Protein AF-A0A536LLD3-F1 (afdb_monomer_lite)

Sequence (434 aa):
MQPGIVALRGALIAAWEEELRAVRQDSFDVGRGREALVFIQRFYALISSLRLPIQRSWGPGGHVHVVDSHEVGGPGPRVSQSRIRLRNHGDEVLVELFTYAEGSSRANPSAGLDRSVHVAEIEPLGFVTELYRTAVGFLQVALNIDLLLGDATWLFEHAATSYFVAAARWPTVGEVYRRTNREFAVADSFETVLGLLAPGGESNASGSANGSGHDELELRLSIEQLQRYVEPQPDLENFLRIVQVAVDSDQEELRISSSATASLFGLDELALTKLGCLVASAPDVCRDGSFAADYSSWSFLPSYNVHFFRRVNTIDDFLVVQGSLVPRAAADGTTTTSPGTGFKLDEGATLPDGIVTFLMTDVVESTPLWIASRASMYQSSPCFRAPRTRWSRRWKRRRQFRPNPGRTDWLYRSEWRSSRGRLTRWIGTTGRPR

Structure (mmCIF, N/CA/C/O backbone):
data_AF-A0A536LLD3-F1
#
_entry.id   AF-A0A536LLD3-F1
#
loop_
_atom_site.group_PDB
_atom_site.id
_atom_site.type_symbol
_atom_site.label_atom_id
_atom_site.label_alt_id
_atom_site.label_comp_id
_atom_site.label_asym_id
_atom_site.label_entity_id
_atom_site.label_seq_id
_atom_site.pdbx_PDB_ins_code
_atom_site.Cartn_x
_atom_site.Cartn_y
_atom_site.Cartn_z
_atom_site.occupancy
_atom_site.B_iso_or_equiv
_atom_site.auth_seq_id
_atom_site.auth_comp_id
_atom_site.auth_asym_id
_atom_site.auth_atom_id
_atom_site.pdbx_PDB_model_num
ATOM 1 N N . MET A 1 1 ? 9.316 7.202 -1.526 1.00 58.09 1 MET A N 1
ATOM 2 C CA . MET A 1 1 ? 8.927 6.447 -0.343 1.00 58.09 1 MET A CA 1
ATOM 3 C C . MET A 1 1 ? 10.109 5.695 0.271 1.00 58.09 1 MET A C 1
ATOM 5 O O . MET A 1 1 ? 10.655 4.777 -0.325 1.00 58.09 1 MET A O 1
ATOM 9 N N . GLN A 1 2 ? 10.467 6.029 1.518 1.00 64.19 2 GLN A N 1
ATOM 10 C CA . GLN A 1 2 ? 11.454 5.253 2.281 1.00 64.19 2 GLN A CA 1
ATOM 11 C C . GLN A 1 2 ? 10.990 3.783 2.420 1.00 64.19 2 GLN A C 1
ATOM 13 O O . GLN A 1 2 ? 9.819 3.569 2.749 1.00 64.19 2 GLN A O 1
ATOM 18 N N . PRO A 1 3 ? 11.867 2.768 2.266 1.00 65.88 3 PRO A N 1
ATOM 19 C CA . PRO A 1 3 ? 11.481 1.348 2.324 1.00 65.88 3 PRO A CA 1
ATOM 20 C C . PRO A 1 3 ? 10.719 0.955 3.596 1.00 65.88 3 PRO A C 1
ATOM 22 O O . PRO A 1 3 ? 9.811 0.125 3.577 1.00 65.88 3 PRO A O 1
ATOM 25 N N . GLY A 1 4 ? 11.053 1.589 4.722 1.00 76.44 4 GLY A N 1
ATOM 26 C CA . GLY A 1 4 ? 10.360 1.354 5.982 1.00 76.44 4 GLY A CA 1
ATOM 27 C C . GLY A 1 4 ? 8.909 1.856 6.000 1.00 76.44 4 GLY A C 1
ATOM 28 O O . GLY A 1 4 ? 8.082 1.259 6.683 1.00 76.44 4 GLY A O 1
ATOM 29 N N . ILE A 1 5 ? 8.574 2.901 5.233 1.00 83.38 5 ILE A N 1
ATOM 30 C CA . ILE A 1 5 ? 7.197 3.406 5.096 1.00 83.38 5 ILE A CA 1
ATOM 31 C C . ILE A 1 5 ? 6.357 2.418 4.283 1.00 83.38 5 ILE A C 1
ATOM 33 O O . ILE A 1 5 ? 5.244 2.096 4.693 1.00 83.38 5 ILE A O 1
ATOM 37 N N . VAL A 1 6 ? 6.903 1.883 3.184 1.00 87.25 6 VAL A N 1
ATOM 38 C CA . VAL A 1 6 ? 6.235 0.851 2.368 1.00 87.25 6 VAL A CA 1
ATOM 39 C C . VAL A 1 6 ? 5.942 -0.387 3.222 1.00 87.25 6 VAL A C 1
ATOM 41 O O . VAL A 1 6 ? 4.827 -0.898 3.218 1.00 87.25 6 VAL A O 1
ATOM 44 N N . ALA A 1 7 ? 6.905 -0.818 4.044 1.00 87.19 7 ALA A N 1
ATOM 45 C CA . ALA A 1 7 ? 6.716 -1.939 4.964 1.00 87.19 7 ALA A CA 1
ATOM 46 C C . ALA A 1 7 ? 5.658 -1.664 6.054 1.00 87.19 7 ALA A C 1
ATOM 48 O O . ALA A 1 7 ? 4.865 -2.550 6.373 1.00 87.19 7 ALA A O 1
ATOM 49 N N . LEU A 1 8 ? 5.623 -0.452 6.626 1.00 89.56 8 LEU A N 1
ATOM 50 C CA . LEU A 1 8 ? 4.587 -0.046 7.586 1.00 89.56 8 LEU A CA 1
ATOM 51 C C . LEU A 1 8 ? 3.197 -0.035 6.945 1.00 89.56 8 LEU A C 1
ATOM 53 O O . LEU A 1 8 ? 2.253 -0.572 7.525 1.00 89.56 8 LEU A O 1
ATOM 57 N N . ARG A 1 9 ? 3.085 0.525 5.739 1.00 92.62 9 ARG A N 1
ATOM 58 C CA . ARG A 1 9 ? 1.852 0.509 4.951 1.00 92.62 9 ARG A CA 1
ATOM 59 C C . ARG A 1 9 ? 1.404 -0.921 4.653 1.00 92.62 9 ARG A C 1
ATOM 61 O O . ARG A 1 9 ? 0.248 -1.235 4.908 1.00 92.62 9 ARG A O 1
ATOM 68 N N . GLY A 1 10 ? 2.303 -1.796 4.203 1.00 93.00 10 GLY A N 1
ATOM 69 C CA . GLY A 1 10 ? 1.994 -3.207 3.954 1.00 93.00 10 GLY A CA 1
ATOM 70 C C . GLY A 1 10 ? 1.500 -3.942 5.205 1.00 93.00 10 GLY A C 1
ATOM 71 O O . GLY A 1 10 ? 0.525 -4.684 5.143 1.00 93.00 10 GLY A O 1
ATOM 72 N N . ALA A 1 11 ? 2.103 -3.682 6.370 1.00 94.06 11 ALA A N 1
ATOM 73 C CA . ALA A 1 11 ? 1.652 -4.270 7.633 1.00 94.06 11 ALA A CA 1
ATOM 74 C C . ALA A 1 11 ? 0.255 -3.775 8.057 1.00 94.06 11 ALA A C 1
ATOM 76 O O . ALA A 1 11 ? -0.553 -4.562 8.548 1.00 94.06 11 ALA A O 1
ATOM 77 N N . LEU A 1 12 ? -0.041 -2.487 7.848 1.00 94.81 12 LEU A N 1
ATOM 78 C CA . LEU A 1 12 ? -1.372 -1.913 8.074 1.00 94.81 12 LEU A CA 1
ATOM 79 C C . LEU A 1 12 ? -2.418 -2.505 7.127 1.00 94.81 12 LEU A C 1
ATOM 81 O O . LEU A 1 12 ? -3.487 -2.891 7.590 1.00 94.81 12 LEU A O 1
ATOM 85 N N . ILE A 1 13 ? -2.095 -2.603 5.834 1.00 95.19 13 ILE A N 1
ATOM 86 C CA . ILE A 1 13 ? -2.949 -3.213 4.807 1.00 95.19 13 ILE A CA 1
ATOM 87 C C . ILE A 1 13 ? -3.284 -4.653 5.191 1.00 95.19 13 ILE A C 1
ATOM 89 O O . ILE A 1 13 ? -4.458 -4.997 5.279 1.00 95.19 13 ILE A O 1
ATOM 93 N N . ALA A 1 14 ? -2.278 -5.469 5.515 1.00 95.25 14 ALA A N 1
ATOM 94 C CA . ALA A 1 14 ? -2.485 -6.869 5.875 1.00 95.25 14 ALA A CA 1
ATOM 95 C C . ALA A 1 14 ? -3.379 -7.035 7.117 1.00 95.25 14 ALA A C 1
ATOM 97 O O . ALA A 1 14 ? -4.252 -7.903 7.143 1.00 95.25 14 ALA A O 1
ATOM 98 N N . ALA A 1 15 ? -3.187 -6.192 8.139 1.00 95.62 15 ALA A N 1
ATOM 99 C CA . ALA A 1 15 ? -4.029 -6.202 9.331 1.00 95.62 15 ALA A CA 1
ATOM 100 C C . ALA A 1 15 ? -5.474 -5.779 9.011 1.00 95.62 15 ALA A C 1
ATOM 102 O O . ALA A 1 15 ? -6.424 -6.421 9.466 1.00 95.62 15 ALA A O 1
ATOM 103 N N . TRP A 1 16 ? -5.647 -4.725 8.207 1.00 95.94 16 TRP A N 1
ATOM 104 C CA . TRP A 1 16 ? -6.966 -4.227 7.823 1.00 95.94 16 TRP A CA 1
ATOM 105 C C . TRP A 1 16 ? -7.725 -5.258 6.990 1.00 95.94 16 TRP A C 1
ATOM 107 O O . TRP A 1 16 ? -8.868 -5.582 7.303 1.00 95.94 16 TRP A O 1
ATOM 117 N N . GLU A 1 17 ? -7.072 -5.846 5.995 1.00 95.69 17 GLU A N 1
ATOM 118 C CA . GLU A 1 17 ? -7.631 -6.919 5.181 1.00 95.69 17 GLU A CA 1
ATOM 119 C C . GLU A 1 17 ? -8.098 -8.118 6.007 1.00 95.69 17 GLU A C 1
ATOM 121 O O . GLU A 1 17 ? -9.170 -8.656 5.737 1.00 95.69 17 GLU A O 1
ATOM 126 N N . GLU A 1 18 ? -7.337 -8.529 7.023 1.00 96.69 18 GLU A N 1
ATOM 127 C CA . GLU A 1 18 ? -7.723 -9.656 7.875 1.00 96.69 18 GLU A CA 1
ATOM 128 C C . GLU A 1 18 ? -9.012 -9.375 8.651 1.00 96.69 18 GLU A C 1
ATOM 130 O O . GLU A 1 18 ? -9.918 -10.209 8.689 1.00 96.69 18 GLU A O 1
ATOM 135 N N . GLU A 1 19 ? -9.151 -8.171 9.201 1.00 96.38 19 GLU A N 1
ATOM 136 C CA . GLU A 1 19 ? -10.379 -7.775 9.892 1.00 96.38 19 GLU A CA 1
ATOM 137 C C . GLU A 1 19 ? -11.545 -7.598 8.899 1.00 96.38 19 GLU A C 1
ATOM 139 O O . GLU A 1 19 ? -12.673 -7.983 9.207 1.00 96.38 19 GLU A O 1
ATOM 144 N N . LEU A 1 20 ? -11.300 -7.108 7.674 1.00 96.44 20 LEU A N 1
ATOM 145 C CA . LEU A 1 20 ? -12.323 -7.042 6.618 1.00 96.44 20 LEU A CA 1
ATOM 146 C C . LEU A 1 20 ? -12.776 -8.435 6.153 1.00 96.44 20 LEU A C 1
ATOM 148 O O . LEU A 1 20 ? -13.966 -8.623 5.887 1.00 96.44 20 LEU A O 1
ATOM 152 N N . ARG A 1 21 ? -11.870 -9.421 6.081 1.00 97.19 21 ARG A N 1
ATOM 153 C CA . ARG A 1 21 ? -12.224 -10.832 5.834 1.00 97.19 21 ARG A CA 1
ATOM 154 C C . ARG A 1 21 ? -13.055 -11.390 6.984 1.00 97.19 21 ARG A C 1
ATOM 156 O O . ARG A 1 21 ? -14.057 -12.055 6.732 1.00 97.19 21 ARG A O 1
ATOM 163 N N . ALA A 1 22 ? -12.686 -11.099 8.231 1.00 96.69 22 ALA A N 1
ATOM 164 C CA . ALA A 1 22 ? -13.449 -11.536 9.397 1.00 96.69 22 ALA A CA 1
ATOM 165 C C . ALA A 1 22 ? -14.872 -10.950 9.401 1.00 96.69 22 ALA A C 1
ATOM 167 O O . ALA A 1 22 ? -15.838 -11.662 9.678 1.00 96.69 22 ALA A O 1
ATOM 168 N N . VAL A 1 23 ? -15.028 -9.675 9.025 1.00 96.69 23 VAL A N 1
ATOM 169 C CA . VAL A 1 23 ? -16.352 -9.059 8.838 1.00 96.69 23 VAL A CA 1
ATOM 170 C C . VAL A 1 23 ? -17.114 -9.758 7.713 1.00 96.69 23 VAL A C 1
ATOM 172 O O . VAL A 1 23 ? -18.276 -10.103 7.891 1.00 96.69 23 VAL A O 1
ATOM 175 N N . ARG A 1 24 ? -16.464 -10.026 6.573 1.00 95.44 24 ARG A N 1
ATOM 176 C CA . ARG A 1 24 ? -17.087 -10.709 5.427 1.00 95.44 24 ARG A CA 1
ATOM 177 C C . ARG A 1 24 ? -17.585 -12.114 5.760 1.00 95.44 24 ARG A C 1
ATOM 179 O O . ARG A 1 24 ? -18.556 -12.573 5.167 1.00 95.44 24 ARG A O 1
ATOM 186 N N . GLN A 1 25 ? -16.896 -12.797 6.667 1.00 95.62 25 GLN A N 1
ATOM 187 C CA . GLN A 1 25 ? -17.205 -14.153 7.117 1.00 95.62 25 GLN A CA 1
ATOM 188 C C . GLN A 1 25 ? -18.154 -14.182 8.327 1.00 95.62 25 GLN A C 1
ATOM 190 O O . GLN A 1 25 ? -18.336 -15.249 8.914 1.00 95.62 25 GLN A O 1
ATOM 195 N N . ASP A 1 26 ? -18.721 -13.036 8.726 1.00 93.25 26 ASP A N 1
ATOM 196 C CA . ASP A 1 26 ? -19.558 -12.875 9.922 1.00 93.25 26 ASP A CA 1
ATOM 197 C C . ASP A 1 26 ? -18.892 -13.393 11.217 1.00 93.25 26 ASP A C 1
ATOM 199 O O . ASP A 1 26 ? -19.560 -13.794 12.173 1.00 93.25 26 ASP A O 1
ATOM 203 N N . SER A 1 27 ? -17.556 -13.399 11.262 1.00 94.81 27 SER A N 1
ATOM 204 C CA . SER A 1 27 ? -16.760 -13.887 12.396 1.00 94.81 27 SER A CA 1
ATOM 205 C C . SER A 1 27 ? -16.186 -12.757 13.257 1.00 94.81 27 SER A C 1
ATOM 207 O O . SER A 1 27 ? -15.664 -13.012 14.345 1.00 94.81 27 SER A O 1
ATOM 209 N N . PHE A 1 28 ? -16.308 -11.504 12.808 1.00 94.75 28 PHE A N 1
ATOM 210 C CA . PHE A 1 28 ? -15.840 -10.335 13.545 1.00 94.75 28 PHE A CA 1
ATOM 211 C C . PHE A 1 28 ? -16.726 -10.024 14.764 1.00 94.75 28 PHE A C 1
ATOM 213 O O . PHE A 1 28 ? -17.901 -9.678 14.635 1.00 94.75 28 PHE A O 1
ATOM 220 N N . ASP A 1 29 ? -16.138 -10.081 15.963 1.00 92.00 29 ASP A N 1
ATOM 221 C CA . ASP A 1 29 ? -16.801 -9.682 17.208 1.00 92.00 29 ASP A CA 1
ATOM 222 C C . ASP A 1 29 ? -16.513 -8.212 17.558 1.00 92.00 29 ASP A C 1
ATOM 224 O O . ASP A 1 29 ? -15.382 -7.844 17.904 1.00 92.00 29 ASP A O 1
ATOM 228 N N . VAL A 1 30 ? -17.572 -7.397 17.502 1.00 89.69 30 VAL A N 1
ATOM 229 C CA . VAL A 1 30 ? -17.611 -5.989 17.947 1.00 89.69 30 VAL A CA 1
ATOM 230 C C . VAL A 1 30 ? -17.691 -5.894 19.483 1.00 89.69 30 VAL A C 1
ATOM 232 O O . VAL A 1 30 ? -17.394 -4.862 20.080 1.00 89.69 30 VAL A O 1
ATOM 235 N N . GLY A 1 31 ? -18.069 -6.989 20.150 1.00 86.62 31 GLY A N 1
ATOM 236 C CA . GLY A 1 31 ? -18.217 -7.092 21.596 1.00 86.62 31 GLY A CA 1
ATOM 237 C C . GLY A 1 31 ? -19.426 -6.327 22.122 1.00 86.62 31 GLY A C 1
ATOM 238 O O . GLY A 1 31 ? -19.283 -5.463 22.987 1.00 86.62 31 GLY A O 1
ATOM 239 N N . ARG A 1 32 ? -20.616 -6.688 21.621 1.00 84.81 32 ARG A N 1
ATOM 240 C CA . ARG A 1 32 ? -21.901 -6.028 21.916 1.00 84.81 32 ARG A CA 1
ATOM 241 C C . ARG A 1 32 ? -22.080 -5.652 23.396 1.00 84.81 32 ARG A C 1
ATOM 243 O O . ARG A 1 32 ? -21.892 -6.484 24.290 1.00 84.81 32 ARG A O 1
ATOM 250 N N . GLY A 1 33 ? -22.467 -4.405 23.653 1.00 81.25 33 GLY A N 1
ATOM 251 C CA . GLY A 1 33 ? -22.606 -3.795 24.981 1.00 81.25 33 GLY A CA 1
ATOM 252 C C . GLY A 1 33 ? -21.290 -3.384 25.663 1.00 81.25 33 GLY A C 1
ATOM 253 O O . GLY A 1 33 ? -21.319 -2.939 26.820 1.00 81.25 33 GLY A O 1
ATOM 254 N N . ARG A 1 34 ? -20.147 -3.581 24.991 1.00 85.38 34 ARG A N 1
ATOM 255 C CA . ARG A 1 34 ? -18.774 -3.232 25.407 1.00 85.38 34 ARG A CA 1
ATOM 256 C C . ARG A 1 34 ? -17.939 -2.702 24.227 1.00 85.38 34 ARG A C 1
ATOM 258 O O . ARG A 1 34 ? -16.711 -2.760 24.278 1.00 85.38 34 ARG A O 1
ATOM 265 N N . GLU A 1 35 ? -18.587 -2.174 23.197 1.00 86.50 35 GLU A N 1
ATOM 266 C CA . GLU A 1 35 ? -17.996 -1.775 21.917 1.00 86.50 35 GLU A CA 1
ATOM 267 C C . GLU A 1 35 ? -16.865 -0.758 22.114 1.00 86.50 35 GLU A C 1
ATOM 269 O O . GLU A 1 35 ? -15.763 -0.959 21.610 1.00 86.50 35 GLU A O 1
ATOM 274 N N . ALA A 1 36 ? -17.072 0.268 22.948 1.00 79.50 36 ALA A N 1
ATOM 275 C CA . ALA A 1 36 ? -16.041 1.258 23.271 1.00 79.50 36 ALA A CA 1
ATOM 276 C C . ALA A 1 36 ? -14.789 0.650 23.918 1.00 79.50 36 ALA A C 1
ATOM 278 O O . ALA A 1 36 ? -13.667 1.041 23.603 1.00 79.50 36 ALA A O 1
ATOM 279 N N . LEU A 1 37 ? -14.953 -0.339 24.802 1.00 81.06 37 LEU A N 1
ATOM 280 C CA . LEU A 1 37 ? -13.816 -1.027 25.415 1.00 81.06 37 LEU A CA 1
ATOM 281 C C . LEU A 1 37 ? -13.063 -1.870 24.379 1.00 81.06 37 LEU A C 1
ATOM 283 O O . LEU A 1 37 ? -11.834 -1.848 24.348 1.00 81.06 37 LEU A O 1
ATOM 287 N N . VAL A 1 38 ? -13.796 -2.596 23.535 1.00 83.94 38 VAL A N 1
ATOM 288 C CA . VAL A 1 38 ? -13.228 -3.462 22.491 1.00 83.94 38 VAL A CA 1
ATOM 289 C C . VAL A 1 38 ? -12.496 -2.627 21.444 1.00 83.94 38 VAL A C 1
ATOM 291 O O . VAL A 1 38 ? -11.400 -3.003 21.038 1.00 83.94 38 VAL A O 1
ATOM 294 N N . PHE A 1 39 ? -13.040 -1.466 21.069 1.00 86.12 39 PHE A N 1
ATOM 295 C CA . PHE A 1 39 ? -12.418 -0.522 20.138 1.00 86.12 39 PHE A CA 1
ATOM 296 C C . PHE A 1 39 ? -11.051 -0.076 20.650 1.00 86.12 39 PHE A C 1
ATOM 298 O O . PHE A 1 39 ? -10.041 -0.212 19.964 1.00 86.12 39 PHE A O 1
ATOM 305 N N . ILE A 1 40 ? -11.007 0.375 21.905 1.00 81.62 40 ILE A N 1
ATOM 306 C CA . ILE A 1 40 ? -9.779 0.822 22.563 1.00 81.62 40 ILE A CA 1
ATOM 307 C C . ILE A 1 40 ? -8.758 -0.324 22.665 1.00 81.62 40 ILE A C 1
ATOM 309 O O . ILE A 1 40 ? -7.581 -0.136 22.363 1.00 81.62 40 ILE A O 1
ATOM 313 N N . GLN A 1 41 ? -9.191 -1.525 23.063 1.00 83.50 41 GLN A N 1
ATOM 314 C CA . GLN A 1 41 ? -8.312 -2.693 23.179 1.00 83.50 41 GLN A CA 1
ATOM 315 C C . GLN A 1 41 ? -7.727 -3.119 21.829 1.00 83.50 41 GLN A C 1
ATOM 317 O O . GLN A 1 41 ? -6.523 -3.363 21.739 1.00 83.50 41 GLN A O 1
ATOM 322 N N . ARG A 1 42 ? -8.552 -3.174 20.778 1.00 89.25 42 ARG A N 1
ATOM 323 C CA . ARG A 1 42 ? -8.104 -3.509 19.421 1.00 89.25 42 ARG A CA 1
ATOM 324 C C . ARG A 1 42 ? -7.171 -2.445 18.856 1.00 89.25 42 ARG A C 1
ATOM 326 O O . ARG A 1 42 ? -6.170 -2.805 18.249 1.00 89.25 42 ARG A O 1
ATOM 333 N N . PHE A 1 43 ? -7.426 -1.163 19.126 1.00 87.50 43 PHE A N 1
ATOM 334 C CA . PHE A 1 43 ? -6.519 -0.082 18.737 1.00 87.50 43 PHE A CA 1
ATOM 335 C C . PHE A 1 43 ? -5.126 -0.286 19.341 1.00 87.50 43 PHE A C 1
ATOM 337 O O . PHE A 1 43 ? -4.128 -0.259 18.624 1.00 87.50 43 PHE A O 1
ATOM 344 N N . TYR A 1 44 ? -5.040 -0.561 20.647 1.00 80.25 44 TYR A N 1
ATOM 345 C CA . TYR A 1 44 ? -3.745 -0.827 21.281 1.00 80.25 44 TYR A CA 1
ATOM 346 C C . TYR A 1 44 ? -3.071 -2.087 20.757 1.00 80.25 44 TYR A C 1
ATOM 348 O O . TYR A 1 44 ? -1.861 -2.074 20.537 1.00 80.25 44 TYR A O 1
ATOM 356 N N . ALA A 1 45 ? -3.832 -3.160 20.544 1.00 83.44 45 ALA A N 1
ATOM 357 C CA . ALA A 1 45 ? -3.297 -4.388 19.973 1.00 83.44 45 ALA A CA 1
ATOM 358 C C . ALA A 1 45 ? -2.718 -4.146 18.569 1.00 83.44 45 ALA A C 1
ATOM 360 O O . ALA A 1 45 ? -1.599 -4.581 18.296 1.00 83.44 45 ALA A O 1
ATOM 361 N N . LEU A 1 46 ? -3.422 -3.382 17.726 1.00 89.88 46 LEU A N 1
ATOM 362 C CA . LEU A 1 46 ? -2.963 -2.990 16.395 1.00 89.88 46 LEU A CA 1
ATOM 363 C C . LEU A 1 46 ? -1.650 -2.204 16.478 1.00 89.88 46 LEU A C 1
ATOM 365 O O . LEU A 1 46 ? -0.648 -2.640 15.914 1.00 89.88 46 LEU A O 1
ATOM 369 N N . ILE A 1 47 ? -1.603 -1.104 17.236 1.00 85.69 47 ILE A N 1
ATOM 370 C CA . ILE A 1 47 ? -0.379 -0.293 17.371 1.00 85.69 47 ILE A CA 1
ATOM 371 C C . ILE A 1 47 ? 0.787 -1.119 17.934 1.00 85.69 47 ILE A C 1
ATOM 373 O O . ILE A 1 47 ? 1.912 -1.013 17.445 1.00 85.69 47 ILE A O 1
ATOM 377 N N . SER A 1 48 ? 0.525 -1.982 18.918 1.00 79.88 48 SER A N 1
ATOM 378 C CA . SER A 1 48 ? 1.535 -2.877 19.491 1.00 79.88 48 SER A CA 1
ATOM 379 C C . SER A 1 48 ? 2.085 -3.863 18.454 1.00 79.88 48 SER A C 1
ATOM 381 O O . SER A 1 48 ? 3.301 -4.029 18.339 1.00 79.88 48 SER A O 1
ATOM 383 N N . SER A 1 49 ? 1.215 -4.456 17.628 1.00 85.12 49 SER A N 1
ATOM 384 C CA . SER A 1 49 ? 1.621 -5.364 16.547 1.00 85.12 49 SER A CA 1
ATOM 385 C C . SER A 1 49 ? 2.467 -4.673 15.467 1.00 85.12 49 SER A C 1
ATOM 387 O O . SER A 1 49 ? 3.378 -5.279 14.904 1.00 85.12 49 SER A O 1
ATOM 389 N N . LEU A 1 50 ? 2.240 -3.375 15.242 1.00 86.38 50 LEU A N 1
ATOM 390 C CA . LEU A 1 50 ? 2.960 -2.558 14.262 1.00 86.38 50 LEU A CA 1
ATOM 391 C C . LEU A 1 50 ? 4.296 -2.011 14.779 1.00 86.38 50 LEU A C 1
ATOM 393 O O . LEU A 1 50 ? 4.995 -1.314 14.043 1.00 86.38 50 LEU A O 1
ATOM 397 N N . ARG A 1 51 ? 4.704 -2.339 16.011 1.00 78.25 51 ARG A N 1
ATOM 398 C CA . ARG A 1 51 ? 5.930 -1.812 16.630 1.00 78.25 51 ARG A CA 1
ATOM 399 C C . ARG A 1 51 ? 7.166 -1.940 15.739 1.00 78.25 51 ARG A C 1
ATOM 401 O O . ARG A 1 51 ? 7.912 -0.976 15.590 1.00 78.25 51 ARG A O 1
ATOM 408 N N . LEU A 1 52 ? 7.405 -3.120 15.169 1.00 78.62 52 LEU A N 1
ATOM 409 C CA . LEU A 1 52 ? 8.593 -3.368 14.348 1.00 78.62 52 LEU A CA 1
ATOM 410 C C . LEU A 1 52 ? 8.543 -2.612 13.001 1.00 78.62 52 LEU A C 1
ATOM 412 O O . LEU A 1 52 ? 9.530 -1.955 12.669 1.00 78.62 52 LEU A O 1
ATOM 416 N N . PRO A 1 53 ? 7.435 -2.638 12.235 1.00 82.62 53 PRO A N 1
ATOM 417 C CA . PRO A 1 53 ? 7.282 -1.778 11.060 1.00 82.62 53 PRO A CA 1
ATOM 418 C C . PRO A 1 53 ? 7.456 -0.282 11.357 1.00 82.62 53 PRO A C 1
ATOM 420 O O . PRO A 1 53 ? 8.166 0.400 10.623 1.00 82.62 53 PRO A O 1
ATOM 423 N N . ILE A 1 54 ? 6.902 0.214 12.470 1.00 78.06 54 ILE A N 1
ATOM 424 C CA . ILE A 1 54 ? 7.058 1.613 12.895 1.00 78.06 54 ILE A CA 1
ATOM 425 C C . ILE A 1 54 ? 8.537 1.948 13.148 1.00 78.06 54 ILE A C 1
ATOM 427 O O . ILE A 1 54 ? 9.027 2.965 12.663 1.00 78.06 54 ILE A O 1
ATOM 431 N N . GLN A 1 55 ? 9.287 1.070 13.825 1.00 73.56 55 GLN A N 1
ATOM 432 C CA . GLN A 1 55 ? 10.740 1.240 14.011 1.00 73.56 55 GLN A CA 1
ATOM 433 C C . GLN A 1 55 ? 11.476 1.361 12.682 1.00 73.56 55 GLN A C 1
ATOM 435 O O . GLN A 1 55 ? 12.303 2.249 12.500 1.00 73.56 55 GLN A O 1
ATOM 440 N N . ARG A 1 56 ? 11.155 0.476 11.736 1.00 71.56 56 ARG A N 1
ATOM 441 C CA . ARG A 1 56 ? 11.817 0.432 10.430 1.00 71.56 56 ARG A CA 1
ATOM 442 C C . ARG A 1 56 ? 11.479 1.637 9.559 1.00 71.56 56 ARG A C 1
ATOM 444 O O . ARG A 1 56 ? 12.360 2.095 8.838 1.00 71.56 56 ARG A O 1
ATOM 451 N N . SER A 1 57 ? 10.259 2.177 9.646 1.00 70.31 57 SER A N 1
ATOM 452 C CA . SER A 1 57 ? 9.877 3.413 8.941 1.00 70.31 57 SER A CA 1
ATOM 453 C C . SER A 1 57 ? 10.709 4.632 9.327 1.00 70.31 57 SER A C 1
ATOM 455 O O . SER A 1 57 ? 10.769 5.578 8.555 1.00 70.31 57 SER A O 1
ATOM 457 N N . TRP A 1 58 ? 11.404 4.589 10.465 1.00 64.38 58 TRP A N 1
ATOM 458 C CA . TRP A 1 58 ? 12.260 5.677 10.930 1.00 64.38 58 TRP A CA 1
ATOM 459 C C . TRP A 1 58 ? 13.700 5.620 10.387 1.00 64.38 58 TRP A C 1
ATOM 461 O O . TRP A 1 58 ? 14.450 6.584 10.519 1.00 64.38 58 TRP A O 1
ATOM 471 N N . GLY A 1 59 ? 14.096 4.500 9.772 1.00 56.66 59 GLY A N 1
ATOM 472 C CA . GLY A 1 59 ? 15.450 4.282 9.260 1.00 56.66 59 GLY A CA 1
ATOM 473 C C . GLY A 1 59 ? 16.440 3.689 10.281 1.00 56.66 59 GLY A C 1
ATOM 474 O O . GLY A 1 59 ? 16.101 3.446 11.444 1.00 56.66 59 GLY A O 1
ATOM 475 N N . PRO A 1 60 ? 17.677 3.386 9.843 1.00 43.72 60 PRO A N 1
ATOM 476 C CA . PRO A 1 60 ? 18.719 2.821 10.702 1.00 43.72 60 PRO A CA 1
ATOM 477 C C . PRO A 1 60 ? 19.068 3.783 11.849 1.00 43.72 60 PRO A C 1
ATOM 479 O O . PRO A 1 60 ? 19.280 4.968 11.622 1.00 43.72 60 PRO A O 1
ATOM 482 N N . GLY A 1 61 ? 19.097 3.270 13.085 1.00 42.88 61 GLY A N 1
ATOM 483 C CA . GLY A 1 61 ? 19.324 4.064 14.305 1.00 42.88 61 GLY A CA 1
ATOM 484 C C . GLY A 1 61 ? 18.047 4.563 14.995 1.00 42.88 61 GLY A C 1
ATOM 485 O O . GLY A 1 61 ? 18.125 5.056 16.117 1.00 42.88 61 GLY A O 1
ATOM 486 N N . GLY A 1 62 ? 16.874 4.389 14.371 1.00 42.38 62 GLY A N 1
ATOM 487 C CA . GLY A 1 62 ? 15.568 4.682 14.959 1.00 42.38 62 GLY A CA 1
ATOM 488 C C . GLY A 1 62 ? 15.144 3.648 16.002 1.00 42.38 62 GLY A C 1
ATOM 489 O O . GLY A 1 62 ? 14.599 2.598 15.660 1.00 42.38 62 GLY A O 1
ATOM 490 N N . HIS A 1 63 ? 15.348 3.919 17.289 1.00 40.22 63 HIS A N 1
ATOM 491 C CA . HIS A 1 63 ? 14.760 3.077 18.332 1.00 40.22 63 HIS A CA 1
ATOM 492 C C . HIS A 1 63 ? 13.338 3.532 18.617 1.00 40.22 63 HIS A C 1
ATOM 494 O O . HIS A 1 63 ? 13.112 4.698 18.891 1.00 40.22 63 HIS A O 1
ATOM 500 N N . VAL A 1 64 ? 12.371 2.616 18.623 1.00 45.47 64 VAL A N 1
ATOM 501 C CA . VAL A 1 64 ? 11.025 2.924 19.115 1.00 45.47 64 VAL A CA 1
ATOM 502 C C . VAL A 1 64 ? 10.733 2.141 20.375 1.00 45.47 64 VAL A C 1
ATOM 504 O O . VAL A 1 64 ? 10.557 0.918 20.347 1.00 45.47 64 VAL A O 1
ATOM 507 N N . HIS A 1 65 ? 10.664 2.847 21.496 1.00 39.91 65 HIS A N 1
ATOM 508 C CA . HIS A 1 65 ? 10.149 2.301 22.734 1.00 39.91 65 HIS A CA 1
ATOM 509 C C . HIS A 1 65 ? 8.640 2.461 22.732 1.00 39.91 65 HIS A C 1
ATOM 511 O O . HIS A 1 65 ? 8.125 3.556 22.930 1.00 39.91 65 HIS A O 1
ATOM 517 N N . VAL A 1 66 ? 7.928 1.355 22.532 1.00 43.31 66 VAL A N 1
ATOM 518 C CA . VAL A 1 66 ? 6.534 1.292 22.957 1.00 43.31 66 VAL A CA 1
ATOM 519 C C . VAL A 1 66 ? 6.571 1.046 24.464 1.00 43.31 66 VAL A C 1
ATOM 521 O O . VAL A 1 66 ? 6.972 -0.044 24.871 1.00 43.31 66 VAL A O 1
ATOM 524 N N . VAL A 1 67 ? 6.343 2.078 25.282 1.00 38.62 67 VAL A N 1
ATOM 525 C CA . VAL A 1 67 ? 6.409 1.970 26.746 1.00 38.62 67 VAL A CA 1
ATOM 526 C C . VAL A 1 67 ? 4.993 1.890 27.306 1.00 38.62 67 VAL A C 1
ATOM 528 O O . VAL A 1 67 ? 4.185 2.799 27.150 1.00 38.62 67 VAL A O 1
ATOM 531 N N . ASP A 1 68 ? 4.712 0.815 28.031 1.00 36.91 68 ASP A N 1
ATOM 532 C CA . ASP A 1 68 ? 3.422 0.590 28.695 1.00 36.91 68 ASP A CA 1
ATOM 533 C C . ASP A 1 68 ? 3.400 1.184 30.126 1.00 36.91 68 ASP A C 1
ATOM 535 O O . ASP A 1 68 ? 2.552 0.834 30.943 1.00 36.91 68 ASP A O 1
ATOM 539 N N . SER A 1 69 ? 4.360 2.056 30.470 1.00 31.14 69 SER A N 1
ATOM 540 C CA . SER A 1 69 ? 4.635 2.506 31.844 1.00 31.14 69 SER A CA 1
ATOM 541 C C . SER A 1 69 ? 4.712 4.028 31.998 1.00 31.14 69 SER A C 1
ATOM 543 O O . SER A 1 69 ? 5.457 4.711 31.296 1.00 31.14 69 SER A O 1
ATOM 545 N N . HIS A 1 70 ? 3.985 4.530 32.999 1.00 37.69 70 HIS A N 1
ATOM 546 C CA . HIS A 1 70 ? 3.886 5.924 33.451 1.00 37.69 70 HIS A CA 1
ATOM 547 C C . HIS A 1 70 ? 5.176 6.478 34.089 1.00 37.69 70 HIS A C 1
ATOM 549 O O . HIS A 1 70 ? 5.233 7.661 34.415 1.00 37.69 70 HIS A O 1
ATOM 555 N N . GLU A 1 71 ? 6.211 5.653 34.264 1.00 33.31 71 GLU A N 1
ATOM 556 C CA . GLU A 1 71 ? 7.398 5.982 35.066 1.00 33.31 71 GLU A CA 1
ATOM 557 C C . GLU A 1 71 ? 8.570 6.606 34.284 1.00 33.31 71 GLU A C 1
ATOM 559 O O . GLU A 1 71 ? 9.572 6.986 34.890 1.00 33.31 71 GLU A O 1
ATOM 564 N N . VAL A 1 72 ? 8.488 6.762 32.955 1.00 41.31 72 VAL A N 1
ATOM 565 C CA . VAL A 1 72 ? 9.583 7.389 32.187 1.00 41.31 72 VAL A CA 1
ATOM 566 C C . VAL A 1 72 ? 9.512 8.915 32.301 1.00 41.31 72 VAL A C 1
ATOM 568 O O . VAL A 1 72 ? 8.970 9.613 31.445 1.00 41.31 72 VAL A O 1
ATOM 571 N N . GLY A 1 73 ? 10.070 9.428 33.398 1.00 34.97 73 GLY A N 1
ATOM 572 C CA . GLY A 1 73 ? 10.382 10.838 33.605 1.00 34.97 73 GLY A CA 1
ATOM 573 C C . GLY A 1 73 ? 11.809 11.166 33.161 1.00 34.97 73 GLY A C 1
ATOM 574 O O . GLY A 1 73 ? 12.770 10.652 33.725 1.00 34.97 73 GLY A O 1
ATOM 575 N N . GLY A 1 74 ? 11.958 12.059 32.179 1.00 32.88 74 GLY A N 1
ATOM 576 C CA . GLY A 1 74 ? 13.236 12.711 31.866 1.00 32.88 74 GLY A CA 1
ATOM 577 C C . GLY A 1 74 ? 13.427 13.046 30.378 1.00 32.88 74 GLY A C 1
ATOM 578 O O . GLY A 1 74 ? 13.029 12.250 29.527 1.00 32.88 74 GLY A O 1
ATOM 579 N N . PRO A 1 75 ? 14.021 14.209 30.033 1.00 32.47 75 PRO A N 1
ATOM 580 C CA . PRO A 1 75 ? 14.204 14.634 28.651 1.00 32.47 75 PRO A CA 1
ATOM 581 C C . PRO A 1 75 ? 15.445 13.957 28.049 1.00 32.47 75 PRO A C 1
ATOM 583 O O . PRO A 1 75 ? 16.578 14.343 28.323 1.00 32.47 75 PRO A O 1
ATOM 586 N N . GLY A 1 76 ? 15.219 12.924 27.238 1.00 33.91 76 GLY A N 1
ATOM 587 C CA . GLY A 1 76 ? 16.215 12.350 26.327 1.00 33.91 76 GLY A CA 1
ATOM 588 C C . GLY A 1 76 ? 16.086 12.926 24.906 1.00 33.91 76 GLY A C 1
ATOM 589 O O . GLY A 1 76 ? 15.067 13.542 24.590 1.00 33.91 76 GLY A O 1
ATOM 590 N N . PRO A 1 77 ? 17.089 12.752 24.025 1.00 31.25 77 PRO A N 1
ATOM 591 C CA . PRO A 1 77 ? 17.376 13.752 22.994 1.00 31.25 77 PRO A CA 1
ATOM 592 C C . PRO A 1 77 ? 16.416 13.850 21.795 1.00 31.25 77 PRO A C 1
ATOM 594 O O . PRO A 1 77 ? 16.538 14.837 21.078 1.00 31.25 77 PRO A O 1
ATOM 597 N N . ARG A 1 78 ? 15.481 12.913 21.532 1.00 41.78 78 ARG A N 1
ATOM 598 C CA . ARG A 1 78 ? 14.560 12.982 20.361 1.00 41.78 78 ARG A CA 1
ATOM 599 C C . ARG A 1 78 ? 13.218 12.238 20.537 1.00 41.78 78 ARG A C 1
ATOM 601 O O . ARG A 1 78 ? 12.933 11.296 19.816 1.00 41.78 78 ARG A O 1
ATOM 608 N N . VAL A 1 79 ? 12.365 12.677 21.460 1.00 46.06 79 VAL A N 1
ATOM 609 C CA . VAL A 1 79 ? 11.035 12.076 21.719 1.00 46.06 79 VAL A CA 1
ATOM 610 C C . VAL A 1 79 ? 9.996 12.515 20.666 1.00 46.06 79 VAL A C 1
ATOM 612 O O . VAL A 1 79 ? 9.819 13.718 20.474 1.00 46.06 79 VAL A O 1
ATOM 615 N N . SER A 1 80 ? 9.245 11.590 20.038 1.00 50.00 80 SER A N 1
ATOM 616 C CA . SER A 1 80 ? 8.000 11.960 19.336 1.00 50.00 80 SER A CA 1
ATOM 617 C C . SER A 1 80 ? 7.020 12.504 20.369 1.00 50.00 80 SER A C 1
ATOM 619 O O . SER A 1 80 ? 6.611 11.799 21.292 1.00 50.00 80 SER A O 1
ATOM 621 N N . GLN A 1 81 ? 6.664 13.775 20.247 1.00 58.84 81 GLN A N 1
ATOM 622 C CA . GLN A 1 81 ? 5.875 14.447 21.270 1.00 58.84 81 GLN A CA 1
ATOM 623 C C . GLN A 1 81 ? 4.390 14.038 21.217 1.00 58.84 81 GLN A C 1
ATOM 625 O O . GLN A 1 81 ? 3.671 14.247 22.188 1.00 58.84 81 GLN A O 1
ATOM 630 N N . SER A 1 82 ? 3.932 13.419 20.128 1.00 67.00 82 SER A N 1
ATOM 631 C CA . SER A 1 82 ? 2.528 13.065 19.910 1.00 67.00 82 SER A CA 1
ATOM 632 C C . SER A 1 82 ? 2.073 11.860 20.752 1.00 67.00 82 SER A C 1
ATOM 634 O O . SER A 1 82 ? 2.660 10.781 20.696 1.00 67.00 82 SER A O 1
ATOM 636 N N . ARG A 1 83 ? 0.990 12.026 21.513 1.00 71.25 83 ARG A N 1
ATOM 637 C CA . ARG A 1 83 ? 0.301 11.004 22.312 1.00 71.25 83 ARG A CA 1
ATOM 638 C C . ARG A 1 83 ? -1.165 10.991 21.914 1.00 71.25 83 ARG A C 1
ATOM 640 O O . ARG A 1 83 ? -1.777 12.048 21.848 1.00 71.25 83 ARG A O 1
ATOM 647 N N . ILE A 1 84 ? -1.737 9.816 21.707 1.00 74.06 84 ILE A N 1
ATOM 648 C CA . ILE A 1 84 ? -3.181 9.659 21.521 1.00 74.06 84 ILE A CA 1
ATOM 649 C C . ILE A 1 84 ? -3.805 9.190 22.827 1.00 74.06 84 ILE A C 1
ATOM 651 O O . ILE A 1 84 ? -3.249 8.319 23.489 1.00 74.06 84 ILE A O 1
ATOM 655 N N . ARG A 1 85 ? -4.943 9.772 23.200 1.00 77.81 85 ARG A N 1
ATOM 656 C CA . ARG A 1 85 ? -5.790 9.352 24.310 1.00 77.81 85 ARG A CA 1
ATOM 657 C C . ARG A 1 85 ? -7.143 8.915 23.779 1.00 77.81 85 ARG A C 1
ATOM 659 O O . ARG A 1 85 ? -7.791 9.664 23.061 1.00 77.81 85 ARG A O 1
ATOM 666 N N . LEU A 1 86 ? -7.561 7.710 24.161 1.00 77.06 86 LEU A N 1
ATOM 667 C CA . LEU A 1 86 ? -8.880 7.173 23.837 1.00 77.06 86 LEU A CA 1
ATOM 668 C C . LEU A 1 86 ? -9.691 7.054 25.127 1.00 77.06 86 LEU A C 1
ATOM 670 O O . LEU A 1 86 ? -9.333 6.269 26.009 1.00 77.06 86 LEU A O 1
ATOM 674 N N . ARG A 1 87 ? -10.762 7.841 25.263 1.00 75.62 87 ARG A N 1
ATOM 675 C CA . ARG A 1 87 ? -11.644 7.808 26.438 1.00 75.62 87 ARG A CA 1
ATOM 676 C C . ARG A 1 87 ? -12.941 7.087 26.119 1.00 75.62 87 ARG A C 1
ATOM 678 O O . ARG A 1 87 ? -13.608 7.398 25.140 1.00 75.62 87 ARG A O 1
ATOM 685 N N . ASN A 1 88 ? -13.313 6.154 26.988 1.00 77.69 88 ASN A N 1
ATOM 686 C CA . ASN A 1 88 ? -14.578 5.441 26.900 1.00 77.69 88 ASN A CA 1
ATOM 687 C C . ASN A 1 88 ? -15.712 6.292 27.500 1.00 77.69 88 ASN A C 1
ATOM 689 O O . ASN A 1 88 ? -15.703 6.567 28.701 1.00 77.69 88 ASN A O 1
ATOM 693 N N . HIS A 1 89 ? -16.692 6.665 26.677 1.00 77.62 89 HIS A N 1
ATOM 694 C CA . HIS A 1 89 ? -17.904 7.389 27.072 1.00 77.62 89 HIS A CA 1
ATOM 695 C C . HIS A 1 89 ? -19.170 6.510 27.003 1.00 77.62 89 HIS A C 1
ATOM 697 O O . HIS A 1 89 ? -20.290 7.013 26.986 1.00 77.62 89 HIS A O 1
ATOM 703 N N . GLY A 1 90 ? -19.013 5.184 27.020 1.00 73.25 90 GLY A N 1
ATOM 704 C CA . GLY A 1 90 ? -20.097 4.219 26.860 1.00 73.25 90 GLY A CA 1
ATOM 705 C C . GLY A 1 90 ? -20.405 3.988 25.391 1.00 73.25 90 GLY A C 1
ATOM 706 O O . GLY A 1 90 ? -19.888 3.036 24.814 1.00 73.25 90 GLY A O 1
ATOM 707 N N . ASP A 1 91 ? -21.211 4.873 24.812 1.00 81.81 91 ASP A N 1
ATOM 708 C CA . ASP A 1 91 ? -21.681 4.749 23.426 1.00 81.81 91 ASP A CA 1
ATOM 709 C C . ASP A 1 91 ? -20.692 5.355 22.419 1.00 81.81 91 ASP A C 1
ATOM 711 O O . ASP A 1 91 ? -20.789 5.135 21.212 1.00 81.81 91 ASP A O 1
ATOM 715 N N . GLU A 1 92 ? -19.707 6.098 22.924 1.00 84.19 92 GLU A N 1
ATOM 716 C CA . GLU A 1 92 ? -18.712 6.812 22.135 1.00 84.19 92 GLU A CA 1
ATOM 717 C C . GLU A 1 92 ? -17.294 6.588 22.673 1.00 84.19 92 GLU A C 1
ATOM 719 O O . GLU A 1 92 ? -17.075 6.369 23.871 1.00 84.19 92 GLU A O 1
ATOM 724 N N . VAL A 1 93 ? -16.316 6.688 21.776 1.00 81.12 93 VAL A N 1
ATOM 725 C CA . VAL A 1 93 ? -14.894 6.789 22.100 1.00 81.12 93 VAL A CA 1
ATOM 726 C C . VAL A 1 93 ? -14.414 8.177 21.705 1.00 81.12 93 VAL A C 1
ATOM 728 O O . VAL A 1 93 ? -14.388 8.520 20.525 1.00 81.12 93 VAL A O 1
ATOM 731 N N . LEU A 1 94 ? -14.008 8.972 22.694 1.00 80.12 94 LEU A N 1
ATOM 732 C CA . LEU A 1 94 ? -13.396 10.273 22.441 1.00 80.12 94 LEU A CA 1
ATOM 733 C C . LEU A 1 94 ? -11.908 10.076 22.151 1.00 80.12 94 LEU A C 1
ATOM 735 O O . LEU A 1 94 ? -11.178 9.524 22.980 1.00 80.12 94 LEU A O 1
ATOM 739 N N . VAL A 1 95 ? -11.477 10.537 20.984 1.00 83.69 95 VAL A N 1
ATOM 740 C CA . VAL A 1 95 ? -10.084 10.565 20.545 1.00 83.69 95 VAL A CA 1
ATOM 741 C C . VAL A 1 95 ? -9.529 11.957 20.819 1.00 83.69 95 VAL A C 1
ATOM 743 O O . VAL A 1 95 ? -10.095 12.942 20.356 1.00 83.69 95 VAL A O 1
ATOM 746 N N . GLU A 1 96 ? -8.435 12.037 21.570 1.00 79.56 96 GLU A N 1
ATOM 747 C CA . GLU A 1 96 ? -7.724 13.284 21.865 1.00 79.56 96 GLU A CA 1
ATOM 748 C C . GLU A 1 96 ? -6.231 13.102 21.563 1.00 79.56 96 GLU A C 1
ATOM 750 O O . GLU A 1 96 ? -5.592 12.193 22.099 1.00 79.56 96 GLU A O 1
ATOM 755 N N . LEU A 1 97 ? -5.646 13.968 20.741 1.00 78.06 97 LEU A N 1
ATOM 756 C CA . LEU A 1 97 ? -4.213 14.006 20.493 1.00 78.06 97 LEU A CA 1
ATOM 757 C C . LEU A 1 97 ? -3.548 15.084 21.353 1.00 78.06 97 LEU A C 1
ATOM 759 O O . LEU A 1 97 ? -3.975 16.234 21.432 1.00 78.06 97 LEU A O 1
ATOM 763 N N . PHE A 1 98 ? -2.433 14.719 21.965 1.00 69.81 98 PHE A N 1
ATOM 764 C CA . PHE A 1 98 ? -1.597 15.606 22.748 1.00 69.81 98 PHE A CA 1
ATOM 765 C C . PHE A 1 98 ? -0.196 15.664 22.165 1.00 69.81 98 PHE A C 1
ATOM 767 O O . PHE A 1 98 ? 0.332 14.655 21.719 1.00 69.81 98 PHE A O 1
ATOM 774 N N . THR A 1 99 ? 0.440 16.822 22.250 1.00 70.62 99 THR A N 1
ATOM 775 C CA . THR A 1 99 ? 1.858 17.006 21.963 1.00 70.62 99 THR A CA 1
ATOM 776 C C . THR A 1 99 ? 2.581 17.338 23.264 1.00 70.62 99 THR A C 1
ATOM 778 O O . THR A 1 99 ? 2.204 18.245 24.007 1.00 70.62 99 THR A O 1
ATOM 781 N N . TYR A 1 100 ? 3.618 16.575 23.572 1.00 62.59 100 TYR A N 1
ATOM 782 C CA . TYR A 1 100 ? 4.478 16.746 24.727 1.00 62.59 100 TYR A CA 1
ATOM 783 C C . TYR A 1 100 ? 5.568 17.781 24.442 1.00 62.59 100 TYR A C 1
ATOM 785 O O . TYR A 1 100 ? 6.670 17.427 24.040 1.00 62.59 100 TYR A O 1
ATOM 793 N N . ALA A 1 101 ? 5.271 19.055 24.672 1.00 62.84 101 ALA A N 1
ATOM 794 C CA . ALA A 1 101 ? 6.219 20.151 24.504 1.00 62.84 101 ALA A CA 1
ATOM 795 C C . ALA A 1 101 ? 6.603 20.747 25.868 1.00 62.84 101 ALA A C 1
ATOM 797 O O . ALA A 1 101 ? 5.781 20.831 26.782 1.00 62.84 101 ALA A O 1
ATOM 798 N N . GLU A 1 102 ? 7.863 21.173 26.011 1.00 60.12 102 GLU A N 1
ATOM 799 C CA . GLU A 1 102 ? 8.340 21.913 27.197 1.00 60.12 102 GLU A CA 1
ATOM 800 C C . GLU A 1 102 ? 8.134 21.159 28.530 1.00 60.12 102 GLU A C 1
ATOM 802 O O . GLU A 1 102 ? 7.867 21.757 29.568 1.00 60.12 102 GLU A O 1
ATOM 807 N N . GLY A 1 103 ? 8.221 19.823 28.516 1.00 56.69 103 GLY A N 1
ATOM 808 C CA . GLY A 1 103 ? 8.028 19.004 29.719 1.00 56.69 103 GLY A CA 1
ATOM 809 C C . GLY A 1 103 ? 6.566 18.840 30.157 1.00 56.69 103 GLY A C 1
ATOM 810 O O . GLY A 1 103 ? 6.317 18.348 31.254 1.00 56.69 103 GLY A O 1
ATOM 811 N N . SER A 1 104 ? 5.597 19.226 29.319 1.00 58.66 104 SER A N 1
ATOM 812 C CA . SER A 1 104 ? 4.165 19.098 29.604 1.00 58.66 104 SER A CA 1
ATOM 813 C C . SER A 1 104 ? 3.382 18.581 28.394 1.00 58.66 104 SER A C 1
ATOM 815 O O . SER A 1 104 ? 3.719 18.849 27.245 1.00 58.66 104 SER A O 1
ATOM 817 N N . SER A 1 105 ? 2.312 17.828 28.647 1.00 65.12 105 SER A N 1
ATOM 818 C CA . SER A 1 105 ? 1.393 17.367 27.601 1.00 65.12 105 SER A CA 1
ATOM 819 C C . SER A 1 105 ? 0.371 18.465 27.302 1.00 65.12 105 SER A C 1
ATOM 821 O O . SER A 1 105 ? -0.417 18.807 28.182 1.00 65.12 105 SER A O 1
ATOM 823 N N . ARG A 1 106 ? 0.354 19.003 26.078 1.00 70.75 106 ARG A N 1
ATOM 824 C CA . ARG A 1 106 ? -0.643 19.985 25.613 1.00 70.75 106 ARG A CA 1
ATOM 825 C C . ARG A 1 106 ? -1.534 19.360 24.548 1.00 70.75 106 ARG A C 1
ATOM 827 O O . ARG A 1 106 ? -1.046 18.574 23.748 1.00 70.75 106 ARG A O 1
ATOM 834 N N . ALA A 1 107 ? -2.827 19.676 24.541 1.00 71.69 107 ALA A N 1
ATOM 835 C CA . ALA A 1 107 ? -3.719 19.226 23.470 1.00 71.69 107 ALA A CA 1
ATOM 836 C C . ALA A 1 107 ? -3.249 19.791 22.118 1.00 71.69 107 ALA A C 1
ATOM 838 O O . ALA A 1 107 ? -2.764 20.923 22.062 1.00 71.69 107 ALA A O 1
ATOM 839 N N . ASN A 1 108 ? -3.384 19.008 21.049 1.00 72.44 108 ASN A N 1
ATOM 840 C CA . ASN A 1 108 ? -3.000 19.392 19.693 1.00 72.44 108 ASN A CA 1
ATOM 841 C C . ASN A 1 108 ? -4.208 19.319 18.742 1.00 72.44 108 ASN A C 1
ATOM 843 O O . ASN A 1 108 ? -4.237 18.472 17.847 1.00 72.44 108 ASN A O 1
ATOM 847 N N . PRO A 1 109 ? -5.186 20.230 18.892 1.00 72.25 109 PRO A N 1
ATOM 848 C CA . PRO A 1 109 ? -6.378 20.236 18.045 1.00 72.25 109 PRO A CA 1
ATOM 849 C C . PRO A 1 109 ? -6.048 20.509 16.572 1.00 72.25 109 PRO A C 1
ATOM 851 O O . PRO A 1 109 ? -6.757 20.053 15.680 1.00 72.25 109 PRO A O 1
ATOM 854 N N . SER A 1 110 ? -4.934 21.196 16.293 1.00 71.75 110 SER A N 1
ATOM 855 C CA . SER A 1 110 ? -4.445 21.440 14.930 1.00 71.75 110 SER A CA 1
ATOM 856 C C . SER A 1 110 ? -4.070 20.170 14.163 1.00 71.75 110 SER A C 1
ATOM 858 O O . SER A 1 110 ? -3.976 20.223 12.942 1.00 71.75 110 SER A O 1
ATOM 860 N N . ALA A 1 111 ? -3.880 19.034 14.841 1.00 70.06 111 ALA A N 1
ATOM 861 C CA . ALA A 1 111 ? -3.646 17.756 14.176 1.00 70.06 111 ALA A CA 1
ATOM 862 C C . ALA A 1 111 ? -4.907 17.153 13.533 1.00 70.06 111 ALA A C 1
ATOM 864 O O . ALA A 1 111 ? -4.794 16.180 12.792 1.00 70.06 111 ALA A O 1
ATOM 865 N N . GLY A 1 112 ? -6.102 17.682 13.828 1.00 74.56 112 GLY A N 1
ATOM 866 C CA . GLY A 1 112 ? -7.353 17.256 13.190 1.00 74.56 112 GLY A CA 1
ATOM 867 C C . GLY A 1 112 ? -7.830 15.843 13.551 1.00 74.56 112 GLY A C 1
ATOM 868 O O . GLY A 1 112 ? -8.735 15.328 12.900 1.00 74.56 112 GLY A O 1
ATOM 869 N N . LEU A 1 113 ? -7.238 15.208 14.570 1.00 79.44 113 LEU A N 1
ATOM 870 C CA . LEU A 1 113 ? -7.621 13.870 15.044 1.00 79.44 113 LEU A CA 1
ATOM 871 C C . LEU A 1 113 ? -8.578 13.892 16.240 1.00 79.44 113 LEU A C 1
ATOM 873 O O . LEU A 1 113 ? -9.134 12.848 16.580 1.00 79.44 113 LEU A O 1
ATOM 877 N N . ASP A 1 114 ? -8.769 15.057 16.864 1.00 82.88 114 ASP A N 1
ATOM 878 C CA . ASP A 1 114 ? -9.671 15.227 18.001 1.00 82.88 114 ASP A CA 1
ATOM 879 C C . ASP A 1 114 ? -11.123 15.060 17.535 1.00 82.88 114 ASP A C 1
ATOM 881 O O . ASP A 1 114 ? -11.671 15.923 16.845 1.00 82.88 114 ASP A O 1
ATOM 885 N N . ARG A 1 115 ? -11.746 13.927 17.876 1.00 87.31 115 ARG A N 1
ATOM 886 C CA . ARG A 1 115 ? -13.112 13.592 17.442 1.00 87.31 115 ARG A CA 1
ATOM 887 C C . ARG A 1 115 ? -13.791 12.597 18.375 1.00 87.31 115 ARG A C 1
ATOM 889 O O . ARG A 1 115 ? -13.126 11.836 19.073 1.00 87.31 115 ARG A O 1
ATOM 896 N N . SER A 1 116 ? -15.122 12.570 18.341 1.00 87.50 116 SER A N 1
ATOM 897 C CA . SER A 1 116 ? -15.908 11.495 18.951 1.00 87.50 116 SER A CA 1
ATOM 898 C C . SER A 1 116 ? -16.242 10.434 17.905 1.00 87.50 116 SER A C 1
ATOM 900 O O . SER A 1 116 ? -16.711 10.765 16.815 1.00 87.50 116 SER A O 1
ATOM 902 N N . VAL A 1 117 ? -15.977 9.169 18.223 1.00 88.44 117 VAL A N 1
ATOM 903 C CA . VAL A 1 117 ? -16.340 8.011 17.401 1.00 88.44 117 VAL A CA 1
ATOM 904 C C . VAL A 1 117 ? -17.516 7.313 18.068 1.00 88.44 117 VAL A C 1
ATOM 906 O O . VAL A 1 117 ? -17.367 6.750 19.152 1.00 88.44 117 VAL A O 1
ATOM 909 N N . HIS A 1 118 ? -18.684 7.339 17.429 1.00 92.12 118 HIS A N 1
ATOM 910 C CA . HIS A 1 118 ? -19.851 6.606 17.909 1.00 92.12 118 HIS A CA 1
ATOM 911 C C . HIS A 1 118 ? -19.677 5.109 17.640 1.00 92.12 118 HIS A C 1
ATOM 913 O O . HIS A 1 118 ? -19.480 4.707 16.498 1.00 92.12 118 HIS A O 1
ATOM 919 N N . VAL A 1 119 ? -19.715 4.292 18.692 1.00 89.00 119 VAL A N 1
ATOM 920 C CA . VAL A 1 119 ? -19.451 2.843 18.632 1.00 89.00 119 VAL A CA 1
ATOM 921 C C . VAL A 1 119 ? -20.613 2.001 19.154 1.00 89.00 119 VAL A C 1
ATOM 923 O O . VAL A 1 119 ? -20.582 0.781 19.011 1.00 89.00 119 VAL A O 1
ATOM 926 N N . ALA A 1 120 ? -21.636 2.605 19.763 1.00 87.00 120 ALA A N 1
ATOM 927 C CA . ALA A 1 120 ? -22.848 1.876 20.118 1.00 87.00 120 ALA A CA 1
ATOM 928 C C . ALA A 1 120 ? -23.580 1.419 18.855 1.00 87.00 120 ALA A C 1
ATOM 930 O O . ALA A 1 120 ? -23.777 2.198 17.929 1.00 87.00 120 ALA A O 1
ATOM 931 N N . GLU A 1 121 ? -23.960 0.138 18.826 1.00 86.75 121 GLU A N 1
ATOM 932 C CA . GLU A 1 121 ? -24.734 -0.474 17.732 1.00 86.75 121 GLU A CA 1
ATOM 933 C C . GLU A 1 121 ? -24.115 -0.307 16.329 1.00 86.75 121 GLU A C 1
ATOM 935 O O . GLU A 1 121 ? -24.774 -0.566 15.324 1.00 86.75 121 GLU A O 1
ATOM 940 N N . ILE A 1 122 ? -22.836 0.075 16.251 1.00 91.94 122 ILE A N 1
ATOM 941 C CA . ILE A 1 122 ? -22.131 0.245 14.987 1.00 91.94 122 ILE A CA 1
ATOM 942 C C . ILE A 1 122 ? -22.009 -1.104 14.273 1.00 91.94 122 ILE A C 1
ATOM 944 O O . ILE A 1 122 ? -21.698 -2.139 14.875 1.00 91.94 122 ILE A O 1
ATOM 948 N N . GLU A 1 123 ? -22.244 -1.094 12.965 1.00 93.69 123 GLU A N 1
ATOM 949 C CA . GLU A 1 123 ? -22.050 -2.285 12.147 1.00 93.69 123 GLU A CA 1
ATOM 950 C C . GLU A 1 123 ? -20.566 -2.697 12.129 1.00 93.69 123 GLU A C 1
ATOM 952 O O . GLU A 1 123 ? -19.688 -1.828 12.149 1.00 93.69 123 GLU A O 1
ATOM 957 N N . PRO A 1 124 ? -20.245 -4.004 12.047 1.00 95.00 124 PRO A N 1
ATOM 958 C CA . PRO A 1 124 ? -18.862 -4.483 12.084 1.00 95.00 124 PRO A CA 1
ATOM 959 C C . PRO A 1 124 ? -17.934 -3.807 11.066 1.00 95.00 124 PRO A C 1
ATOM 961 O O . PRO A 1 124 ? -16.799 -3.468 11.396 1.00 95.00 124 PRO A O 1
ATOM 964 N N . LEU A 1 125 ? -18.425 -3.546 9.849 1.00 94.38 125 LEU A N 1
ATOM 965 C CA . LEU A 1 125 ? -17.661 -2.836 8.822 1.00 94.38 125 LEU A CA 1
ATOM 966 C C . LEU A 1 125 ? -17.361 -1.388 9.235 1.00 94.38 125 LEU A C 1
ATOM 968 O O . LEU A 1 125 ? -16.219 -0.946 9.128 1.00 94.38 125 LEU A O 1
ATOM 972 N N . GLY A 1 126 ? -18.357 -0.665 9.756 1.00 93.88 126 GLY A N 1
ATOM 973 C CA . GLY A 1 126 ? -18.170 0.693 10.272 1.00 93.88 126 GLY A CA 1
ATOM 974 C C . GLY A 1 126 ? -17.172 0.736 11.431 1.00 93.88 126 GLY A C 1
ATOM 975 O O . GLY A 1 126 ? -16.311 1.614 11.474 1.00 93.88 126 GLY A O 1
ATOM 976 N N . PHE A 1 127 ? -17.226 -0.258 12.323 1.00 95.25 127 PHE A N 1
ATOM 977 C CA . PHE A 1 127 ? -16.288 -0.392 13.437 1.00 95.25 127 PHE A CA 1
ATOM 978 C C . PHE A 1 127 ? -14.841 -0.534 12.958 1.00 95.25 127 PHE A C 1
ATOM 980 O O . PHE A 1 127 ? -13.960 0.186 13.430 1.00 95.25 127 PHE A O 1
ATOM 987 N N . VAL A 1 128 ? -14.591 -1.457 12.020 1.00 95.38 128 VAL A N 1
ATOM 988 C CA . VAL A 1 128 ? -13.254 -1.692 11.456 1.00 95.38 128 VAL A CA 1
ATOM 989 C C . VAL A 1 128 ? -12.758 -0.440 10.732 1.00 95.38 128 VAL A C 1
ATOM 991 O O . VAL A 1 128 ? -11.636 -0.000 10.977 1.00 95.38 128 VAL A O 1
ATOM 994 N N . THR A 1 129 ? -13.596 0.191 9.910 1.00 93.56 129 THR A N 1
ATOM 995 C CA . THR A 1 129 ? -13.230 1.415 9.185 1.00 93.56 129 THR A CA 1
ATOM 996 C C . THR A 1 129 ? -12.820 2.543 10.132 1.00 93.56 129 THR A C 1
ATOM 998 O O . THR A 1 129 ? -11.770 3.153 9.934 1.00 93.56 129 THR A O 1
ATOM 1001 N N . GLU A 1 130 ? -13.577 2.800 11.203 1.00 93.19 130 GLU A N 1
ATOM 1002 C CA . GLU A 1 130 ? -13.218 3.850 12.165 1.00 93.19 130 GLU A CA 1
ATOM 1003 C C . GLU A 1 130 ? -11.974 3.507 12.994 1.00 93.19 130 GLU A C 1
ATOM 1005 O O . GLU A 1 130 ? -11.178 4.399 13.312 1.00 93.19 130 GLU A O 1
ATOM 1010 N N . LEU A 1 131 ? -11.759 2.226 13.304 1.00 94.12 131 LEU A N 1
ATOM 1011 C CA . LEU A 1 131 ? -10.560 1.755 13.993 1.00 94.12 131 LEU A CA 1
ATOM 1012 C C . LEU A 1 131 ? -9.300 2.045 13.167 1.00 94.12 131 LEU A C 1
ATOM 1014 O O . LEU A 1 131 ? -8.375 2.699 13.660 1.00 94.12 131 LEU A O 1
ATOM 1018 N N . TYR A 1 132 ? -9.278 1.605 11.906 1.00 94.31 132 TYR A N 1
ATOM 1019 C CA . TYR A 1 132 ? -8.126 1.788 11.023 1.00 94.31 132 TYR A CA 1
ATOM 1020 C C . TYR A 1 132 ? -7.943 3.244 10.606 1.00 94.31 132 TYR A C 1
ATOM 1022 O O . TYR A 1 132 ? -6.814 3.726 10.623 1.00 94.31 132 TYR A O 1
ATOM 1030 N N . ARG A 1 133 ? -9.023 3.998 10.362 1.00 91.94 133 ARG A N 1
ATOM 1031 C CA . ARG A 1 133 ? -8.945 5.446 10.112 1.00 91.94 133 ARG A CA 1
ATOM 1032 C C . ARG A 1 133 ? -8.304 6.195 11.282 1.00 91.94 133 ARG A C 1
ATOM 1034 O O . ARG A 1 133 ? -7.458 7.062 11.069 1.00 91.94 133 ARG A O 1
ATOM 1041 N N . THR A 1 134 ? -8.664 5.840 12.519 1.00 90.12 134 THR A N 1
ATOM 1042 C CA . THR A 1 134 ? -8.056 6.433 13.723 1.00 90.12 134 THR A CA 1
ATOM 1043 C C . THR A 1 134 ? -6.576 6.063 13.837 1.00 90.12 134 THR A C 1
ATOM 1045 O O . THR A 1 134 ? -5.753 6.926 14.140 1.00 90.12 134 THR A O 1
ATOM 1048 N N . ALA A 1 135 ? -6.218 4.803 13.569 1.00 90.69 135 ALA A N 1
ATOM 1049 C CA . ALA A 1 135 ? -4.836 4.327 13.641 1.00 90.69 135 ALA A CA 1
ATOM 1050 C C . ALA A 1 135 ? -3.941 4.954 12.564 1.00 90.69 135 ALA A C 1
ATOM 1052 O O . ALA A 1 135 ? -2.868 5.460 12.885 1.00 90.69 135 ALA A O 1
ATOM 1053 N N . VAL A 1 136 ? -4.397 4.974 11.311 1.00 91.94 136 VAL A N 1
ATOM 1054 C CA . VAL A 1 136 ? -3.702 5.599 10.180 1.00 91.94 136 VAL A CA 1
ATOM 1055 C C . VAL A 1 136 ? -3.507 7.089 10.441 1.00 91.94 136 VAL A C 1
ATOM 1057 O O . VAL A 1 136 ? -2.374 7.561 10.392 1.00 91.94 136 VAL A O 1
ATOM 1060 N N . GLY A 1 137 ? -4.570 7.811 10.813 1.00 88.38 137 GLY A N 1
ATOM 1061 C CA . GLY A 1 137 ? -4.478 9.236 11.126 1.00 88.38 137 GLY A CA 1
ATOM 1062 C C . GLY A 1 137 ? -3.475 9.522 12.246 1.00 88.38 137 GLY A C 1
ATOM 1063 O O . GLY A 1 137 ? -2.605 10.381 12.099 1.00 88.38 137 GLY A O 1
ATOM 1064 N N . PHE A 1 138 ? -3.528 8.745 13.333 1.00 85.81 138 PHE A N 1
ATOM 1065 C CA . PHE A 1 138 ? -2.551 8.841 14.417 1.00 85.81 138 PHE A CA 1
ATOM 1066 C C . PHE A 1 138 ? -1.116 8.606 13.937 1.00 85.81 138 PHE A C 1
ATOM 1068 O O . PHE A 1 138 ? -0.241 9.408 14.254 1.00 85.81 138 PHE A O 1
ATOM 1075 N N . LEU A 1 139 ? -0.864 7.542 13.172 1.00 85.19 139 LEU A N 1
ATOM 1076 C CA . LEU A 1 139 ? 0.476 7.206 12.689 1.00 85.19 139 LEU A CA 1
ATOM 1077 C C . LEU A 1 139 ? 1.020 8.261 11.722 1.00 85.19 139 LEU A C 1
ATOM 1079 O O . LEU A 1 139 ? 2.191 8.615 11.831 1.00 85.19 139 LEU A O 1
ATOM 1083 N N . GLN A 1 140 ? 0.183 8.811 10.840 1.00 85.00 140 GLN A N 1
ATOM 1084 C CA . GLN A 1 140 ? 0.578 9.896 9.940 1.00 85.00 140 GLN A CA 1
ATOM 1085 C C . GLN A 1 140 ? 1.047 11.128 10.717 1.00 85.00 140 GLN A C 1
ATOM 1087 O O . GLN A 1 140 ? 2.114 11.666 10.432 1.00 85.00 140 GLN A O 1
ATOM 1092 N N . VAL A 1 141 ? 0.303 11.535 11.751 1.00 79.50 141 VAL A N 1
ATOM 1093 C CA . VAL A 1 141 ? 0.681 12.683 12.589 1.00 79.50 141 VAL A CA 1
ATOM 1094 C C . VAL A 1 141 ? 1.885 12.369 13.479 1.00 79.50 141 VAL A C 1
ATOM 1096 O O . VAL A 1 141 ? 2.777 13.200 13.634 1.00 79.50 141 VAL A O 1
ATOM 1099 N N . ALA A 1 142 ? 1.927 11.184 14.090 1.00 77.25 142 ALA A N 1
ATOM 1100 C CA . ALA A 1 142 ? 2.981 10.808 15.028 1.00 77.25 142 ALA A CA 1
ATOM 1101 C C . ALA A 1 142 ? 4.340 10.623 14.343 1.00 77.25 142 ALA A C 1
ATOM 1103 O O . ALA A 1 142 ? 5.368 10.961 14.930 1.00 77.25 142 ALA A O 1
ATOM 1104 N N . LEU A 1 143 ? 4.340 10.102 13.114 1.00 75.69 143 LEU A N 1
ATOM 1105 C CA . LEU A 1 143 ? 5.549 9.850 12.332 1.00 75.69 143 LEU A CA 1
ATOM 1106 C C . LEU A 1 143 ? 5.842 10.966 11.321 1.00 75.69 143 LEU A C 1
ATOM 1108 O O . LEU A 1 143 ? 6.915 10.964 10.727 1.00 75.69 143 LEU A O 1
ATOM 1112 N N . ASN A 1 144 ? 4.927 11.925 11.145 1.00 76.31 144 ASN A N 1
ATOM 1113 C CA . ASN A 1 144 ? 5.003 12.967 10.119 1.00 76.31 144 ASN A CA 1
ATOM 1114 C C . ASN A 1 144 ? 5.238 12.377 8.713 1.00 76.31 144 ASN A C 1
ATOM 1116 O O . ASN A 1 144 ? 6.111 12.822 7.967 1.00 76.31 144 ASN A O 1
ATOM 1120 N N . ILE A 1 145 ? 4.472 11.336 8.384 1.00 77.88 145 ILE A N 1
ATOM 1121 C CA . ILE A 1 145 ? 4.517 10.637 7.096 1.00 77.88 145 ILE A CA 1
ATOM 1122 C C . ILE A 1 145 ? 3.141 10.653 6.443 1.00 77.88 145 ILE A C 1
ATOM 1124 O O . ILE A 1 145 ? 2.115 10.682 7.125 1.00 77.88 145 ILE A O 1
ATOM 1128 N N . ASP A 1 146 ? 3.121 10.553 5.119 1.00 82.50 146 ASP A N 1
ATOM 1129 C CA . ASP A 1 146 ? 1.899 10.242 4.395 1.00 82.50 146 ASP A CA 1
ATOM 1130 C C . ASP A 1 146 ? 1.825 8.738 4.123 1.00 82.50 146 ASP A C 1
ATOM 1132 O O . ASP A 1 146 ? 2.653 8.172 3.406 1.00 82.50 146 ASP A O 1
ATOM 1136 N N . LEU A 1 147 ? 0.845 8.082 4.743 1.00 84.62 147 LEU A N 1
ATOM 1137 C CA . LEU A 1 147 ? 0.580 6.665 4.516 1.00 84.62 147 LEU A CA 1
ATOM 1138 C C . LEU A 1 147 ? -0.273 6.449 3.266 1.00 84.62 147 LEU A C 1
ATOM 1140 O O . LEU A 1 147 ? -0.288 5.327 2.762 1.00 84.62 147 LEU A O 1
ATOM 1144 N N . LEU A 1 148 ? -0.945 7.490 2.749 1.00 83.88 148 LEU A N 1
ATOM 1145 C CA . LEU A 1 148 ? -1.821 7.424 1.577 1.00 83.88 148 LEU A CA 1
ATOM 1146 C C . LEU A 1 148 ? -2.879 6.300 1.707 1.00 83.88 148 LEU A C 1
ATOM 1148 O O . LEU A 1 148 ? -3.122 5.554 0.758 1.00 83.88 148 LEU A O 1
ATOM 1152 N N . LEU A 1 149 ? -3.446 6.149 2.913 1.00 85.31 149 LEU A N 1
ATOM 1153 C CA . LEU A 1 149 ? -4.510 5.198 3.293 1.00 85.31 149 LEU A CA 1
ATOM 1154 C C . LEU A 1 149 ? -5.757 5.956 3.809 1.00 85.31 149 LEU A C 1
ATOM 1156 O O . LEU A 1 149 ? -6.371 5.568 4.802 1.00 85.31 149 LEU A O 1
ATOM 1160 N N . GLY A 1 150 ? -6.070 7.104 3.199 1.00 73.56 150 GLY A N 1
ATOM 1161 C CA . GLY A 1 150 ? -7.086 8.041 3.700 1.00 73.56 150 GLY A CA 1
ATOM 1162 C C . GLY A 1 150 ? -8.540 7.684 3.364 1.00 73.56 150 GLY A C 1
ATOM 1163 O O . GLY A 1 150 ? -9.450 8.178 4.030 1.00 73.56 150 GLY A O 1
ATOM 1164 N N . ASP A 1 151 ? -8.763 6.843 2.357 1.00 81.88 151 ASP A N 1
ATOM 1165 C CA . ASP A 1 151 ? -10.074 6.444 1.831 1.00 81.88 151 ASP A CA 1
ATOM 1166 C C . ASP A 1 151 ? -10.114 4.933 1.520 1.00 81.88 151 ASP A C 1
ATOM 1168 O O . ASP A 1 151 ? -9.221 4.196 1.925 1.00 81.88 151 ASP A O 1
ATOM 1172 N N . ALA A 1 152 ? -11.150 4.439 0.835 1.00 83.44 152 ALA A N 1
ATOM 1173 C CA . ALA A 1 152 ? -11.242 3.028 0.438 1.00 83.44 152 ALA A CA 1
ATOM 1174 C C . ALA A 1 152 ? -10.426 2.686 -0.828 1.00 83.44 152 ALA A C 1
ATOM 1176 O O . ALA A 1 152 ? -10.320 1.515 -1.197 1.00 83.44 152 ALA A O 1
ATOM 1177 N N . THR A 1 153 ? -9.825 3.678 -1.494 1.00 88.19 153 THR A N 1
ATOM 1178 C CA . THR A 1 153 ? -9.147 3.518 -2.790 1.00 88.19 153 THR A CA 1
ATOM 1179 C C . THR A 1 153 ? -7.957 2.565 -2.695 1.00 88.19 153 THR A C 1
ATOM 1181 O O . THR A 1 153 ? -7.743 1.750 -3.596 1.00 88.19 153 THR A O 1
ATOM 1184 N N . TRP A 1 154 ? -7.229 2.591 -1.571 1.00 91.81 154 TRP A N 1
ATOM 1185 C CA . TRP A 1 154 ? -6.073 1.714 -1.353 1.00 91.81 154 TRP A CA 1
ATOM 1186 C C . TRP A 1 154 ? -6.422 0.228 -1.486 1.00 91.81 154 TRP A C 1
ATOM 1188 O O . TRP A 1 154 ? -5.579 -0.544 -1.930 1.00 91.81 154 TRP A O 1
ATOM 1198 N N . LEU A 1 155 ? -7.641 -0.186 -1.118 1.00 93.44 155 LEU A N 1
ATOM 1199 C CA . LEU A 1 155 ? -8.046 -1.593 -1.136 1.00 93.44 155 LEU A CA 1
ATOM 1200 C C . LEU A 1 155 ? -8.143 -2.102 -2.577 1.00 93.44 155 LEU A C 1
ATOM 1202 O O . LEU A 1 155 ? -7.673 -3.194 -2.903 1.00 93.44 155 LEU A O 1
ATOM 1206 N N . PHE A 1 156 ? -8.718 -1.287 -3.461 1.00 93.31 156 PHE A N 1
ATOM 1207 C CA . PHE A 1 156 ? -8.847 -1.612 -4.878 1.00 93.31 156 PHE A CA 1
ATOM 1208 C C . PHE A 1 156 ? -7.505 -1.502 -5.609 1.00 93.31 156 PHE A C 1
ATOM 1210 O O . PHE A 1 156 ? -7.164 -2.387 -6.393 1.00 93.31 156 PHE A O 1
ATOM 1217 N N . GLU A 1 157 ? -6.701 -0.477 -5.313 1.00 93.44 157 GLU A N 1
ATOM 1218 C CA . GLU A 1 157 ? -5.334 -0.366 -5.833 1.00 93.44 157 GLU A CA 1
ATOM 1219 C C . GLU A 1 157 ? -4.445 -1.541 -5.377 1.00 93.44 157 GLU A C 1
ATOM 1221 O O . GLU A 1 157 ? -3.673 -2.081 -6.172 1.00 93.44 157 GLU A O 1
ATOM 1226 N N . HIS A 1 158 ? -4.564 -1.988 -4.123 1.00 94.56 158 HIS A N 1
ATOM 1227 C CA . HIS A 1 158 ? -3.813 -3.136 -3.613 1.00 94.56 158 HIS A CA 1
ATOM 1228 C C . HIS A 1 158 ? -4.233 -4.439 -4.304 1.00 94.56 158 HIS A C 1
ATOM 1230 O O . HIS A 1 158 ? -3.381 -5.210 -4.754 1.00 94.56 158 HIS A O 1
ATOM 1236 N N . ALA A 1 159 ? -5.539 -4.663 -4.472 1.00 94.06 159 ALA A N 1
ATOM 1237 C CA . ALA A 1 159 ? -6.055 -5.809 -5.215 1.00 94.06 159 ALA A CA 1
ATOM 1238 C C . ALA A 1 159 ? -5.583 -5.803 -6.681 1.00 94.06 159 ALA A C 1
ATOM 1240 O O . ALA A 1 159 ? -5.228 -6.856 -7.220 1.00 94.06 159 ALA A O 1
ATOM 1241 N N . ALA A 1 160 ? -5.522 -4.626 -7.312 1.00 94.56 160 ALA A N 1
ATOM 1242 C CA . ALA A 1 160 ? -5.002 -4.463 -8.665 1.00 94.56 160 ALA A CA 1
ATOM 1243 C C . ALA A 1 160 ? -3.498 -4.743 -8.752 1.00 94.56 160 ALA A C 1
ATOM 1245 O O . ALA A 1 160 ? -3.052 -5.472 -9.637 1.00 94.56 160 ALA A O 1
ATOM 1246 N N . THR A 1 161 ? -2.732 -4.240 -7.785 1.00 94.94 161 THR A N 1
ATOM 1247 C CA . THR A 1 161 ? -1.295 -4.505 -7.654 1.00 94.94 161 THR A CA 1
ATOM 1248 C C . THR A 1 161 ? -1.029 -5.998 -7.488 1.00 94.94 161 THR A C 1
ATOM 1250 O O . THR A 1 161 ? -0.237 -6.576 -8.228 1.00 94.94 161 THR A O 1
ATOM 1253 N N . SER A 1 162 ? -1.755 -6.657 -6.584 1.00 93.75 162 SER A N 1
ATOM 1254 C CA . SER A 1 162 ? -1.673 -8.104 -6.372 1.00 93.75 162 SER A CA 1
ATOM 1255 C C . SER A 1 162 ? -2.008 -8.897 -7.638 1.00 93.75 162 SER A C 1
ATOM 1257 O O . SER A 1 162 ? -1.403 -9.934 -7.908 1.00 93.75 162 SER A O 1
ATOM 1259 N N . TYR A 1 163 ? -2.972 -8.426 -8.433 1.00 93.88 163 TYR A N 1
ATOM 1260 C CA . TYR A 1 163 ? -3.305 -9.036 -9.717 1.00 93.88 163 TYR A CA 1
ATOM 1261 C C . TYR A 1 163 ? -2.158 -8.890 -10.725 1.00 93.88 163 TYR A C 1
ATOM 1263 O O . TYR A 1 163 ? -1.747 -9.882 -11.326 1.00 93.88 163 TYR A O 1
ATOM 1271 N N . PHE A 1 164 ? -1.606 -7.683 -10.867 1.00 94.88 164 PHE A N 1
ATOM 1272 C CA . PHE A 1 164 ? -0.472 -7.410 -11.750 1.00 94.88 164 PHE A CA 1
ATOM 1273 C C . PHE A 1 164 ? 0.756 -8.252 -11.380 1.00 94.88 164 PHE A C 1
ATOM 1275 O O . PHE A 1 164 ? 1.344 -8.906 -12.240 1.00 94.88 164 PHE A O 1
ATOM 1282 N N . VAL A 1 165 ? 1.102 -8.317 -10.092 1.00 94.94 165 VAL A N 1
ATOM 1283 C CA . VAL A 1 165 ? 2.244 -9.102 -9.603 1.00 94.94 165 VAL A CA 1
ATOM 1284 C C . VAL A 1 165 ? 2.046 -10.603 -9.851 1.00 94.94 165 VAL A C 1
ATOM 1286 O O . VAL A 1 165 ? 3.018 -11.307 -10.120 1.00 94.94 165 VAL A O 1
ATOM 1289 N N . ALA A 1 166 ? 0.811 -11.105 -9.805 1.00 94.88 166 ALA A N 1
ATOM 1290 C CA . ALA A 1 166 ? 0.527 -12.521 -10.033 1.00 94.88 166 ALA A CA 1
ATOM 1291 C C . ALA A 1 166 ? 0.417 -12.902 -11.521 1.00 94.88 166 ALA A C 1
ATOM 1293 O O . ALA A 1 166 ? 0.810 -14.005 -11.891 1.00 94.88 166 ALA A O 1
ATOM 1294 N N . ALA A 1 167 ? -0.138 -12.025 -12.363 1.00 92.38 167 ALA A N 1
ATOM 1295 C CA . ALA A 1 167 ? -0.541 -12.357 -13.734 1.00 92.38 167 ALA A CA 1
ATOM 1296 C C . ALA A 1 167 ? 0.195 -11.566 -14.830 1.00 92.38 167 ALA A C 1
ATOM 1298 O O . ALA A 1 167 ? -0.073 -11.792 -16.006 1.00 92.38 167 ALA A O 1
ATOM 1299 N N . ALA A 1 168 ? 1.071 -10.623 -14.465 1.00 92.06 168 ALA A N 1
ATOM 1300 C CA . ALA A 1 168 ? 1.760 -9.701 -15.378 1.00 92.06 168 ALA A CA 1
ATOM 1301 C C . ALA A 1 168 ? 0.827 -8.892 -16.304 1.00 92.06 168 ALA A C 1
ATOM 1303 O O . ALA A 1 168 ? 1.223 -8.445 -17.378 1.00 92.06 168 ALA A O 1
ATOM 1304 N N . ARG A 1 169 ? -0.416 -8.675 -15.864 1.00 90.94 169 ARG A N 1
ATOM 1305 C CA . ARG A 1 169 ? -1.502 -8.032 -16.615 1.00 90.94 169 ARG A CA 1
ATOM 1306 C C . ARG A 1 169 ? -2.252 -7.063 -15.712 1.00 90.94 169 ARG A C 1
ATOM 1308 O O . ARG A 1 169 ? -2.468 -7.359 -14.537 1.00 90.94 169 ARG A O 1
ATOM 1315 N N . TRP A 1 170 ? -2.695 -5.943 -16.273 1.00 91.38 170 TRP A N 1
ATOM 1316 C CA . TRP A 1 170 ? -3.590 -5.024 -15.576 1.00 91.38 170 TRP A CA 1
ATOM 1317 C C . TRP A 1 170 ? -5.011 -5.596 -15.540 1.00 91.38 170 TRP A C 1
ATOM 1319 O O . TRP A 1 170 ? -5.534 -5.968 -16.593 1.00 91.38 170 TRP A O 1
ATOM 1329 N N . PRO A 1 171 ? -5.635 -5.721 -14.358 1.00 92.50 171 PRO A N 1
ATOM 1330 C CA . PRO A 1 171 ? -7.019 -6.163 -14.273 1.00 92.50 171 PRO A CA 1
ATOM 1331 C C . PRO A 1 171 ? -7.975 -5.049 -14.694 1.00 92.50 171 PRO A C 1
ATOM 1333 O O . PRO A 1 171 ? -7.641 -3.863 -14.643 1.00 92.50 171 PRO A O 1
ATOM 1336 N N . THR A 1 172 ? -9.203 -5.421 -15.040 1.00 91.75 172 THR A N 1
ATOM 1337 C CA . THR A 1 172 ? -10.265 -4.426 -15.226 1.00 91.75 172 THR A CA 1
ATOM 1338 C C . THR A 1 172 ? -10.827 -3.954 -13.883 1.00 91.75 172 THR A C 1
ATOM 1340 O O . THR A 1 172 ? -10.755 -4.672 -12.879 1.00 91.75 172 THR A O 1
ATOM 1343 N N . VAL A 1 173 ? -11.437 -2.764 -13.846 1.00 90.56 173 VAL A N 1
ATOM 1344 C CA . VAL A 1 173 ? -12.142 -2.257 -12.649 1.00 90.56 173 VAL A CA 1
ATOM 1345 C C . VAL A 1 173 ? -13.187 -3.272 -12.168 1.00 90.56 173 VAL A C 1
ATOM 1347 O O . VAL A 1 173 ? -13.309 -3.524 -10.970 1.00 90.56 173 VAL A O 1
ATOM 1350 N N . GLY A 1 174 ? -13.874 -3.932 -13.102 1.00 90.25 174 GLY A N 1
ATOM 1351 C CA . GLY A 1 174 ? -14.807 -5.023 -12.840 1.00 90.25 174 GLY A CA 1
ATOM 1352 C C . GLY A 1 174 ? -14.205 -6.234 -12.136 1.00 90.25 174 GLY A C 1
ATOM 1353 O O . GLY A 1 174 ? -14.763 -6.766 -11.173 1.00 90.25 174 GLY A O 1
ATOM 1354 N N . GLU A 1 175 ? -13.047 -6.693 -12.610 1.00 92.81 175 GLU A N 1
ATOM 1355 C CA . GLU A 1 175 ? -12.320 -7.814 -12.009 1.00 92.81 175 GLU A CA 1
ATOM 1356 C C . GLU A 1 175 ? -11.848 -7.492 -10.595 1.00 92.81 175 GLU A C 1
ATOM 1358 O O . GLU A 1 175 ? -12.011 -8.320 -9.694 1.00 92.81 175 GLU A O 1
ATOM 1363 N N . VAL A 1 176 ? -11.325 -6.281 -10.395 1.00 93.00 176 VAL A N 1
ATOM 1364 C CA . VAL A 1 176 ? -10.899 -5.790 -9.083 1.00 93.00 176 VAL A CA 1
ATOM 1365 C C . VAL A 1 176 ? -12.096 -5.699 -8.144 1.00 93.00 176 VAL A C 1
ATOM 1367 O O . VAL A 1 176 ? -12.070 -6.312 -7.082 1.00 93.00 176 VAL A O 1
ATOM 1370 N N . TYR A 1 177 ? -13.187 -5.050 -8.556 1.00 92.50 177 TYR A N 1
ATOM 1371 C CA . TYR A 1 177 ? -14.400 -4.924 -7.748 1.00 92.50 177 TYR A CA 1
ATOM 1372 C C . TYR A 1 177 ? -14.968 -6.285 -7.327 1.00 92.50 177 TYR A C 1
ATOM 1374 O O . TYR A 1 177 ? -15.223 -6.522 -6.145 1.00 92.50 177 TYR A O 1
ATOM 1382 N N . ARG A 1 178 ? -15.119 -7.221 -8.276 1.00 92.12 178 ARG A N 1
ATOM 1383 C CA . ARG A 1 178 ? -15.619 -8.577 -7.992 1.00 92.12 178 ARG A CA 1
ATOM 1384 C C . ARG A 1 178 ? -14.698 -9.339 -7.047 1.00 92.12 178 ARG A C 1
ATOM 1386 O O . ARG A 1 178 ? -15.192 -10.037 -6.162 1.00 92.12 178 ARG A O 1
ATOM 1393 N N . ARG A 1 179 ? -13.379 -9.232 -7.231 1.00 91.75 179 ARG A N 1
ATOM 1394 C CA . ARG A 1 179 ? -12.396 -9.880 -6.355 1.00 91.75 179 ARG A CA 1
ATOM 1395 C C . ARG A 1 179 ? -12.475 -9.307 -4.944 1.00 91.75 179 ARG A C 1
ATOM 1397 O O . ARG A 1 179 ? -12.638 -10.078 -4.001 1.00 91.75 179 ARG A O 1
ATOM 1404 N N . THR A 1 180 ? -12.444 -7.986 -4.816 1.00 93.50 180 THR A N 1
ATOM 1405 C CA . THR A 1 180 ? -12.492 -7.302 -3.525 1.00 93.50 180 THR A CA 1
ATOM 1406 C C . THR A 1 180 ? -13.796 -7.603 -2.788 1.00 93.50 180 THR A C 1
ATOM 1408 O O . THR A 1 180 ? -13.743 -8.024 -1.642 1.00 93.50 180 THR A O 1
ATOM 1411 N N . ASN A 1 181 ? -14.958 -7.535 -3.445 1.00 91.94 181 ASN A N 1
ATOM 1412 C CA . ASN A 1 181 ? -16.248 -7.876 -2.823 1.00 91.94 181 ASN A CA 1
ATOM 1413 C C . ASN A 1 181 ? -16.412 -9.360 -2.485 1.00 91.94 181 ASN A C 1
ATOM 1415 O O . ASN A 1 181 ? -17.249 -9.744 -1.659 1.00 91.94 181 ASN A O 1
ATOM 1419 N N . ARG A 1 182 ? -15.682 -10.238 -3.173 1.00 92.81 182 ARG A N 1
ATOM 1420 C CA . ARG A 1 182 ? -15.678 -11.663 -2.851 1.00 92.81 182 ARG A CA 1
ATOM 1421 C C . ARG A 1 182 ? -14.867 -11.927 -1.587 1.00 92.81 182 ARG A C 1
ATOM 1423 O O . ARG A 1 182 ? -15.301 -12.735 -0.771 1.00 92.81 182 ARG A O 1
ATOM 1430 N N . GLU A 1 183 ? -13.715 -11.280 -1.455 1.00 92.50 183 GLU A N 1
ATOM 1431 C CA . GLU A 1 183 ? -12.748 -11.542 -0.387 1.00 92.50 183 GLU A CA 1
ATOM 1432 C C . GLU A 1 183 ? -13.006 -10.711 0.879 1.00 92.50 183 GLU A C 1
ATOM 1434 O O . GLU A 1 183 ? -12.917 -11.235 1.988 1.00 92.50 183 GLU A O 1
ATOM 1439 N N . PHE A 1 184 ? -13.389 -9.447 0.721 1.00 94.81 184 PHE A N 1
ATOM 1440 C CA . PHE A 1 184 ? -13.472 -8.455 1.787 1.00 94.81 184 PHE A CA 1
ATOM 1441 C C . PHE A 1 184 ? -14.890 -7.915 1.961 1.00 94.81 184 PHE A C 1
ATOM 1443 O O . PHE A 1 184 ? -15.717 -7.935 1.045 1.00 94.81 184 PHE A O 1
ATOM 1450 N N . ALA A 1 185 ? -15.176 -7.413 3.160 1.00 90.44 185 ALA A N 1
ATOM 1451 C CA . ALA A 1 185 ? -16.366 -6.616 3.403 1.00 90.44 185 ALA A CA 1
ATOM 1452 C C . ALA A 1 185 ? -16.159 -5.208 2.830 1.00 90.44 185 ALA A C 1
ATOM 1454 O O . ALA A 1 185 ? -15.222 -4.515 3.214 1.00 90.44 185 ALA A O 1
ATOM 1455 N N . VAL A 1 186 ? -17.036 -4.794 1.918 1.00 87.81 186 VAL A N 1
ATOM 1456 C CA . VAL A 1 186 ? -16.982 -3.498 1.231 1.00 87.81 186 VAL A CA 1
ATOM 1457 C C . VAL A 1 186 ? -18.385 -2.900 1.212 1.00 87.81 186 VAL A C 1
ATOM 1459 O O . VAL A 1 186 ? -19.356 -3.620 0.978 1.00 87.81 186 VAL A O 1
ATOM 1462 N N . ALA A 1 187 ? -18.487 -1.597 1.478 1.00 81.06 187 ALA A N 1
ATOM 1463 C CA . ALA A 1 187 ? -19.754 -0.861 1.461 1.00 81.06 187 ALA A CA 1
ATOM 1464 C C . ALA A 1 187 ? -20.030 -0.161 0.119 1.00 81.06 187 ALA A C 1
ATOM 1466 O O . ALA A 1 187 ? -21.171 0.206 -0.157 1.00 81.06 187 ALA A O 1
ATOM 1467 N N . ASP A 1 188 ? -19.000 0.043 -0.704 1.00 85.19 188 ASP A N 1
ATOM 1468 C CA . ASP A 1 188 ? -19.081 0.874 -1.901 1.00 85.19 188 ASP A CA 1
ATOM 1469 C C . ASP A 1 188 ? -19.811 0.184 -3.066 1.00 85.19 188 ASP A C 1
ATOM 1471 O O . ASP A 1 188 ? -19.578 -0.984 -3.409 1.00 85.19 188 ASP A O 1
ATOM 1475 N N . SER A 1 189 ? -20.697 0.945 -3.716 1.00 86.75 189 SER A N 1
ATOM 1476 C CA . SER A 1 189 ? -21.330 0.536 -4.973 1.00 86.75 189 SER A CA 1
ATOM 1477 C C . SER A 1 189 ? -20.310 0.514 -6.114 1.00 86.75 189 SER A C 1
ATOM 1479 O O . SER A 1 189 ? -19.286 1.198 -6.052 1.00 86.75 189 SER A O 1
ATOM 1481 N N . PHE A 1 190 ? -20.581 -0.251 -7.174 1.00 86.88 190 PHE A N 1
ATOM 1482 C CA . PHE A 1 190 ? -19.691 -0.286 -8.336 1.00 86.88 190 PHE A CA 1
ATOM 1483 C C . PHE A 1 190 ? -19.516 1.109 -8.952 1.00 86.88 190 PHE A C 1
ATOM 1485 O O . PHE A 1 190 ? -18.405 1.481 -9.316 1.00 86.88 190 PHE A O 1
ATOM 1492 N N . GLU A 1 191 ? -20.580 1.912 -8.999 1.00 86.12 191 GLU A N 1
ATOM 1493 C CA . GLU A 1 191 ? -20.556 3.285 -9.502 1.00 86.12 191 GLU A CA 1
ATOM 1494 C C . GLU A 1 191 ? -19.666 4.194 -8.646 1.00 86.12 191 GLU A C 1
ATOM 1496 O O . GLU A 1 191 ? -18.914 5.008 -9.183 1.00 86.12 191 GLU A O 1
ATOM 1501 N N . THR A 1 192 ? -19.702 4.028 -7.319 1.00 86.38 192 THR A N 1
ATOM 1502 C CA . THR A 1 192 ? -18.806 4.740 -6.393 1.00 86.38 192 THR A CA 1
ATOM 1503 C C . THR A 1 192 ? -17.349 4.374 -6.664 1.00 86.38 192 THR A C 1
ATOM 1505 O O . THR A 1 192 ? -16.508 5.260 -6.791 1.00 86.38 192 THR A O 1
ATOM 1508 N N . VAL A 1 193 ? -17.054 3.080 -6.807 1.00 85.75 193 VAL A N 1
ATOM 1509 C CA . VAL A 1 193 ? -15.697 2.579 -7.076 1.00 85.75 193 VAL A CA 1
ATOM 1510 C C . VAL A 1 193 ? -15.190 3.050 -8.438 1.00 85.75 193 VAL A C 1
ATOM 1512 O O . VAL A 1 193 ? -14.042 3.472 -8.560 1.00 85.75 193 VAL A O 1
ATOM 1515 N N . LEU A 1 194 ? -16.051 3.048 -9.453 1.00 85.94 194 LEU A N 1
ATOM 1516 C CA . LEU A 1 194 ? -15.725 3.569 -10.773 1.00 85.94 194 LEU A CA 1
ATOM 1517 C C . LEU A 1 194 ? -15.410 5.070 -10.729 1.00 85.94 194 LEU A C 1
ATOM 1519 O O . LEU A 1 194 ? -14.428 5.504 -11.325 1.00 85.94 194 LEU A O 1
ATOM 1523 N N . GLY A 1 195 ? -16.195 5.852 -9.983 1.00 83.44 195 GLY A N 1
ATOM 1524 C CA . GLY A 1 195 ? -15.930 7.276 -9.772 1.00 83.44 195 GLY A CA 1
ATOM 1525 C C . GLY A 1 195 ? -14.620 7.548 -9.024 1.00 83.44 195 GLY A C 1
ATOM 1526 O O . GLY A 1 195 ? -13.935 8.516 -9.344 1.00 83.44 195 GLY A O 1
ATOM 1527 N N . LEU A 1 196 ? -14.247 6.685 -8.072 1.00 83.12 196 LEU A N 1
ATOM 1528 C CA . LEU A 1 196 ? -12.991 6.785 -7.316 1.00 83.12 196 LEU A CA 1
ATOM 1529 C C . LEU A 1 196 ? -11.761 6.452 -8.172 1.00 83.12 196 LEU A C 1
ATOM 1531 O O . LEU A 1 196 ? -10.746 7.138 -8.085 1.00 83.12 196 LEU A O 1
ATOM 1535 N N . LEU A 1 197 ? -11.843 5.402 -8.993 1.00 82.12 197 LEU A N 1
ATOM 1536 C CA . LEU A 1 197 ? -10.696 4.860 -9.733 1.00 82.12 197 LEU A CA 1
ATOM 1537 C C . LEU A 1 197 ? -10.533 5.447 -11.141 1.00 82.12 197 LEU A C 1
ATOM 1539 O O . LEU A 1 197 ? -9.445 5.373 -11.709 1.00 82.12 197 LEU A O 1
ATOM 1543 N N . ALA A 1 198 ? -11.593 6.025 -11.707 1.00 71.88 198 ALA A N 1
ATOM 1544 C CA . ALA A 1 198 ? -11.586 6.649 -13.027 1.00 71.88 198 ALA A CA 1
ATOM 1545 C C . ALA A 1 198 ? -12.346 7.996 -13.048 1.00 71.88 198 ALA A C 1
ATOM 1547 O O . ALA A 1 198 ? -13.311 8.153 -13.810 1.00 71.88 198 ALA A O 1
ATOM 1548 N N . PRO A 1 199 ? -11.925 8.997 -12.246 1.00 57.00 199 PRO A N 1
ATOM 1549 C CA . PRO A 1 199 ? -12.542 10.320 -12.237 1.00 57.00 199 PRO A CA 1
ATOM 1550 C C . PRO A 1 199 ? -12.191 11.060 -13.539 1.00 57.00 199 PRO A C 1
ATOM 1552 O O . PRO A 1 199 ? -11.163 11.722 -13.633 1.00 57.00 199 PRO A O 1
ATOM 1555 N N . GLY A 1 200 ? -13.017 10.911 -14.579 1.00 51.16 200 GLY A N 1
ATOM 1556 C CA . GLY A 1 200 ? -12.839 11.623 -15.856 1.00 51.16 200 GLY A CA 1
ATOM 1557 C C . GLY A 1 200 ? -12.965 10.786 -17.131 1.00 51.16 200 GLY A C 1
ATOM 1558 O O . GLY A 1 200 ? -12.462 11.203 -18.172 1.00 51.16 200 GLY A O 1
ATOM 1559 N N . GLY A 1 201 ? -13.634 9.630 -17.093 1.00 46.00 201 GLY A N 1
ATOM 1560 C CA . GLY A 1 201 ? -13.870 8.757 -18.254 1.00 46.00 201 GLY A CA 1
ATOM 1561 C C . GLY A 1 201 ? -14.732 9.328 -19.398 1.00 46.00 201 GLY A C 1
ATOM 1562 O O . GLY A 1 201 ? -15.414 8.556 -20.063 1.00 46.00 201 GLY A O 1
ATOM 1563 N N . GLU A 1 202 ? -14.720 10.639 -19.655 1.00 37.41 202 GLU A N 1
ATOM 1564 C CA . GLU A 1 202 ? -15.412 11.254 -20.799 1.00 37.41 202 GLU A CA 1
ATOM 1565 C C . GLU A 1 202 ? -14.528 11.412 -22.052 1.00 37.41 202 GLU A C 1
ATOM 1567 O O . GLU A 1 202 ? -15.051 11.685 -23.129 1.00 37.41 202 GLU A O 1
ATOM 1572 N N . SER A 1 203 ? -13.208 11.193 -21.989 1.00 36.97 203 SER A N 1
ATOM 1573 C CA . SER A 1 203 ? -12.307 11.551 -23.105 1.00 36.97 203 SER A CA 1
ATOM 1574 C C . SER A 1 203 ? -11.807 10.409 -24.001 1.00 36.97 203 SER A C 1
ATOM 1576 O O . SER A 1 203 ? -11.058 10.688 -24.931 1.00 36.97 203 SER A O 1
ATOM 1578 N N . ASN A 1 204 ? -12.244 9.156 -23.815 1.00 35.34 204 ASN A N 1
ATOM 1579 C CA . ASN A 1 204 ? -11.911 8.055 -24.745 1.00 35.34 204 ASN A CA 1
ATOM 1580 C C . ASN A 1 204 ? -13.065 7.083 -25.059 1.00 35.34 204 ASN A C 1
ATOM 1582 O O . ASN A 1 204 ? -12.862 6.091 -25.755 1.00 35.34 204 ASN A O 1
ATOM 1586 N N . ALA A 1 205 ? -14.290 7.372 -24.615 1.00 37.81 205 ALA A N 1
ATOM 1587 C CA . ALA A 1 205 ? -15.471 6.576 -24.946 1.00 37.81 205 ALA A CA 1
ATOM 1588 C C . ALA A 1 205 ? -16.246 7.191 -26.126 1.00 37.81 205 ALA A C 1
ATOM 1590 O O . ALA A 1 205 ? -17.431 7.507 -26.019 1.00 37.81 205 ALA A O 1
ATOM 1591 N N . SER A 1 206 ? -15.598 7.368 -27.282 1.00 33.97 206 SER A N 1
ATOM 1592 C CA . SER A 1 206 ? -16.333 7.622 -28.525 1.00 33.97 206 SER A CA 1
ATOM 1593 C C . SER A 1 206 ? -16.958 6.317 -29.028 1.00 33.97 206 SER A C 1
ATOM 1595 O O . SER A 1 206 ? -16.427 5.619 -29.885 1.00 33.97 206 SER A O 1
ATOM 1597 N N . GLY A 1 207 ? -18.139 6.008 -28.490 1.00 36.53 207 GLY A N 1
ATOM 1598 C CA . GLY A 1 207 ? -19.074 5.063 -29.097 1.00 36.53 207 GLY A CA 1
ATOM 1599 C C . GLY A 1 207 ? -19.160 3.695 -28.430 1.00 36.53 207 GLY A C 1
ATOM 1600 O O . GLY A 1 207 ? -18.807 2.688 -29.029 1.00 36.53 207 GLY A O 1
ATOM 1601 N N . SER A 1 208 ? -19.762 3.629 -27.244 1.00 34.22 208 SER A N 1
ATOM 1602 C CA . SER A 1 208 ? -20.526 2.434 -26.873 1.00 34.22 208 SER A CA 1
ATOM 1603 C C . SER A 1 208 ? -21.764 2.846 -26.089 1.00 34.22 208 SER A C 1
ATOM 1605 O O . SER A 1 208 ? -21.781 2.942 -24.866 1.00 34.22 208 SER A O 1
ATOM 1607 N N . ALA A 1 209 ? -22.819 3.160 -26.838 1.00 39.25 209 ALA A N 1
ATOM 1608 C CA . ALA A 1 209 ? -24.165 3.279 -26.309 1.00 39.25 209 ALA A CA 1
ATOM 1609 C C . ALA A 1 209 ? -24.677 1.865 -26.000 1.00 39.25 209 ALA A C 1
ATOM 1611 O O . ALA A 1 209 ? -25.345 1.271 -26.834 1.00 39.25 209 ALA A O 1
ATOM 1612 N N . ASN A 1 210 ? -24.262 1.311 -24.858 1.00 36.34 210 ASN A N 1
ATOM 1613 C CA . ASN A 1 210 ? -24.889 0.223 -24.099 1.00 36.34 210 ASN A CA 1
ATOM 1614 C C . ASN A 1 210 ? -24.074 0.039 -22.807 1.00 36.34 210 ASN A C 1
ATOM 1616 O O . ASN A 1 210 ? -22.848 0.013 -22.851 1.00 36.34 210 ASN A O 1
ATOM 1620 N N . GLY A 1 211 ? -24.745 -0.048 -21.655 1.00 39.81 211 GLY A N 1
ATOM 1621 C CA . GLY A 1 211 ? -24.165 0.034 -20.302 1.00 39.81 211 GLY A CA 1
ATOM 1622 C C . GLY A 1 211 ? -23.247 -1.115 -19.854 1.00 39.81 211 GLY A C 1
ATOM 1623 O O . GLY A 1 211 ? -23.351 -1.550 -18.714 1.00 39.81 211 GLY A O 1
ATOM 1624 N N . SER A 1 212 ? -22.362 -1.611 -20.720 1.00 44.81 212 SER A N 1
ATOM 1625 C CA . SER A 1 212 ? -21.395 -2.683 -20.445 1.00 44.81 212 SER A CA 1
ATOM 1626 C C . SER A 1 212 ? -19.927 -2.276 -20.642 1.00 44.81 212 SER A C 1
ATOM 1628 O O . SER A 1 212 ? -19.045 -3.034 -20.260 1.00 44.81 212 SER A O 1
ATOM 1630 N N . GLY A 1 213 ? -19.637 -1.092 -21.197 1.00 53.88 213 GLY A N 1
ATOM 1631 C CA . GLY A 1 213 ? -18.257 -0.676 -21.517 1.00 53.88 213 GLY A CA 1
ATOM 1632 C C . GLY A 1 213 ? -17.371 -0.339 -20.309 1.00 53.88 213 GLY A C 1
ATOM 1633 O O . GLY A 1 213 ? -16.155 -0.264 -20.435 1.00 53.88 213 GLY A O 1
ATOM 1634 N N . HIS A 1 214 ? -17.960 -0.149 -19.129 1.00 57.75 214 HIS A N 1
ATOM 1635 C CA . HIS A 1 214 ? -17.230 0.248 -17.924 1.00 57.75 214 HIS A CA 1
ATOM 1636 C C . HIS A 1 214 ? -16.605 -0.932 -17.150 1.00 57.75 214 HIS A C 1
ATOM 1638 O O . HIS A 1 214 ? -15.654 -0.719 -16.401 1.00 57.75 214 HIS A O 1
ATOM 1644 N N . ASP A 1 215 ? -17.085 -2.169 -17.352 1.00 61.56 215 ASP A N 1
ATOM 1645 C CA . ASP A 1 215 ? -16.510 -3.385 -16.733 1.00 61.56 215 ASP A CA 1
ATOM 1646 C C . ASP A 1 215 ? -15.150 -3.755 -17.355 1.00 61.56 215 ASP A C 1
ATOM 1648 O O . ASP A 1 215 ? -14.347 -4.445 -16.726 1.00 61.56 215 ASP A O 1
ATOM 1652 N N . GLU A 1 216 ? -14.886 -3.277 -18.577 1.00 75.12 216 GLU A N 1
ATOM 1653 C CA . GLU A 1 216 ? -13.687 -3.561 -19.378 1.00 75.12 216 GLU A CA 1
ATOM 1654 C C . GLU A 1 216 ? -12.577 -2.510 -19.216 1.00 75.12 216 GLU A C 1
ATOM 1656 O O . GLU A 1 216 ? -11.485 -2.684 -19.756 1.00 75.12 216 GLU A O 1
ATOM 1661 N N . LEU A 1 217 ? -12.817 -1.430 -18.463 1.00 84.50 217 LEU A N 1
ATOM 1662 C CA . LEU A 1 217 ? -11.801 -0.404 -18.236 1.00 84.50 217 LEU A CA 1
ATOM 1663 C C . LEU A 1 217 ? -10.635 -0.996 -17.431 1.00 84.50 217 LEU A C 1
ATOM 1665 O O . LEU A 1 217 ? -10.809 -1.393 -16.278 1.00 84.50 217 LEU A O 1
ATOM 1669 N N . GLU A 1 218 ? -9.447 -1.051 -18.031 1.00 87.94 218 GLU A N 1
ATOM 1670 C CA . GLU A 1 218 ? -8.234 -1.512 -17.354 1.00 87.94 218 GLU A CA 1
ATOM 1671 C C . GLU A 1 218 ? -7.798 -0.524 -16.268 1.00 87.94 218 GLU A C 1
ATOM 1673 O O . GLU A 1 218 ? -7.578 0.661 -16.528 1.00 87.94 218 GLU A O 1
ATOM 1678 N N . LEU A 1 219 ? -7.607 -1.031 -15.051 1.00 89.31 219 LEU A N 1
ATOM 1679 C CA . LEU A 1 219 ? -7.063 -0.265 -13.942 1.00 89.31 219 LEU A CA 1
ATOM 1680 C C . LEU A 1 219 ? -5.535 -0.335 -13.980 1.00 89.31 219 LEU A C 1
ATOM 1682 O O . LEU A 1 219 ? -4.915 -1.230 -13.402 1.00 89.31 219 LEU A O 1
ATOM 1686 N N . ARG A 1 220 ? -4.931 0.616 -14.693 1.00 89.50 220 ARG A N 1
ATOM 1687 C CA . ARG A 1 220 ? -3.475 0.741 -14.810 1.00 89.50 220 ARG A CA 1
ATOM 1688 C C . ARG A 1 220 ? -2.943 1.669 -13.727 1.00 89.50 220 ARG A C 1
ATOM 1690 O O . ARG A 1 220 ? -3.243 2.860 -13.733 1.00 89.50 220 ARG A O 1
ATOM 1697 N N . LEU A 1 221 ? -2.139 1.128 -12.817 1.00 91.06 221 LEU A N 1
ATOM 1698 C CA . LEU A 1 221 ? -1.489 1.925 -11.781 1.00 91.06 221 LEU A CA 1
ATOM 1699 C C . LEU A 1 221 ? -0.180 2.506 -12.314 1.00 91.06 221 LEU A C 1
ATOM 1701 O O . LEU A 1 221 ? 0.609 1.815 -12.957 1.00 91.06 221 LEU A O 1
ATOM 1705 N N . SER A 1 222 ? 0.062 3.781 -12.025 1.00 91.25 222 SER A N 1
ATOM 1706 C CA . SER A 1 222 ? 1.345 4.421 -12.324 1.00 91.25 222 SER A CA 1
ATOM 1707 C C . SER A 1 222 ? 2.474 3.850 -11.456 1.00 91.25 222 SER A C 1
ATOM 1709 O O . SER A 1 222 ? 2.230 3.285 -10.388 1.00 91.25 222 SER A O 1
ATOM 1711 N N . ILE A 1 223 ? 3.732 4.057 -11.862 1.00 91.69 223 ILE A N 1
ATOM 1712 C CA . ILE A 1 223 ? 4.914 3.691 -11.056 1.00 91.69 223 ILE A CA 1
ATOM 1713 C C . ILE A 1 223 ? 4.851 4.351 -9.665 1.00 91.69 223 ILE A C 1
ATOM 1715 O O . ILE A 1 223 ? 5.181 3.726 -8.657 1.00 91.69 223 ILE A O 1
ATOM 1719 N N . GLU A 1 224 ? 4.340 5.584 -9.593 1.00 90.06 224 GLU A N 1
ATOM 1720 C CA . GLU A 1 224 ? 4.133 6.319 -8.342 1.00 90.06 224 GLU A CA 1
ATOM 1721 C C . GLU A 1 224 ? 3.077 5.678 -7.423 1.00 90.06 224 GLU A C 1
ATOM 1723 O O . GLU A 1 224 ? 3.159 5.807 -6.200 1.00 90.06 224 GLU A O 1
ATOM 1728 N N . GLN A 1 225 ? 2.084 4.988 -7.987 1.00 91.69 225 GLN A N 1
ATOM 1729 C CA . GLN A 1 225 ? 1.102 4.217 -7.222 1.00 91.69 225 GLN A CA 1
ATOM 1730 C C . GLN A 1 225 ? 1.661 2.849 -6.825 1.00 91.69 225 GLN A C 1
ATOM 1732 O O . GLN A 1 225 ? 1.523 2.453 -5.670 1.00 91.69 225 GLN A O 1
ATOM 1737 N N . LEU A 1 226 ? 2.353 2.158 -7.737 1.00 92.69 226 LEU A N 1
ATOM 1738 C CA . LEU A 1 226 ? 2.958 0.850 -7.474 1.00 92.69 226 LEU A CA 1
ATOM 1739 C C . LEU A 1 226 ? 4.006 0.897 -6.357 1.00 92.69 226 LEU A C 1
ATOM 1741 O O . LEU A 1 226 ? 4.012 0.013 -5.505 1.00 92.69 226 LEU A O 1
ATOM 1745 N N . GLN A 1 227 ? 4.846 1.939 -6.298 1.00 91.19 227 GLN A N 1
ATOM 1746 C CA . GLN A 1 227 ? 5.879 2.060 -5.254 1.00 91.19 227 GLN A CA 1
ATOM 1747 C C . GLN A 1 227 ? 5.310 2.080 -3.824 1.00 91.19 227 GLN A C 1
ATOM 1749 O O . GLN A 1 227 ? 6.062 1.925 -2.865 1.00 91.19 227 GLN A O 1
ATOM 1754 N N . ARG A 1 228 ? 4.001 2.333 -3.668 1.00 90.38 228 ARG A N 1
ATOM 1755 C CA . ARG A 1 228 ? 3.323 2.408 -2.367 1.00 90.38 228 ARG A CA 1
ATOM 1756 C C . ARG A 1 228 ? 3.095 1.025 -1.759 1.00 90.38 228 ARG A C 1
ATOM 1758 O O . ARG A 1 228 ? 2.824 0.923 -0.566 1.00 90.38 228 ARG A O 1
ATOM 1765 N N . TYR A 1 229 ? 3.191 -0.027 -2.564 1.00 92.75 229 TYR A N 1
ATOM 1766 C CA . TYR A 1 229 ? 2.897 -1.402 -2.179 1.00 92.75 229 TYR A CA 1
ATOM 1767 C C . TYR A 1 229 ? 4.186 -2.215 -2.043 1.00 92.75 229 TYR A C 1
ATOM 1769 O O . TYR A 1 229 ? 5.198 -1.902 -2.675 1.00 92.75 229 TYR A O 1
ATOM 1777 N N . VAL A 1 230 ? 4.171 -3.246 -1.195 1.00 91.38 230 VAL A N 1
ATOM 1778 C CA . VAL A 1 230 ? 5.357 -4.083 -0.924 1.00 91.38 230 VAL A CA 1
ATOM 1779 C C . VAL A 1 230 ? 5.561 -5.102 -2.047 1.00 91.38 230 VAL A C 1
ATOM 1781 O O . VAL A 1 230 ? 6.687 -5.400 -2.436 1.00 91.38 230 VAL A O 1
ATOM 1784 N N . GLU A 1 231 ? 4.461 -5.612 -2.586 1.00 93.50 231 GLU A N 1
ATOM 1785 C CA . GLU A 1 231 ? 4.379 -6.689 -3.565 1.00 93.50 231 GLU A CA 1
ATOM 1786 C C . 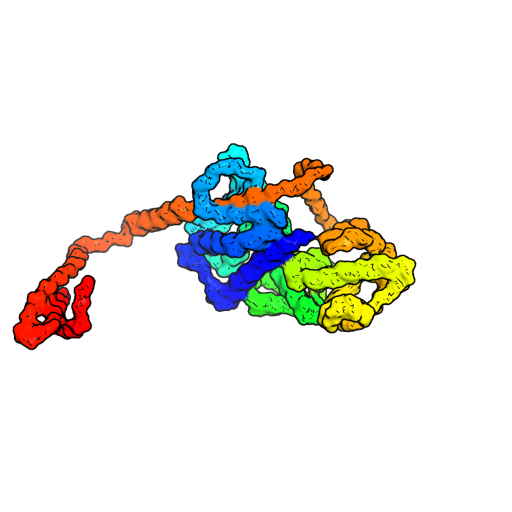GLU A 1 231 ? 5.154 -6.393 -4.865 1.00 93.50 231 GLU A C 1
ATOM 1788 O O . GLU A 1 231 ? 5.898 -7.272 -5.300 1.00 93.50 231 GLU A O 1
ATOM 1793 N N . PRO A 1 232 ? 5.055 -5.196 -5.486 1.00 94.12 232 PRO A N 1
ATOM 1794 C CA . PRO A 1 232 ? 5.740 -4.902 -6.742 1.00 94.12 232 PRO A CA 1
ATOM 1795 C C . PRO A 1 232 ? 7.184 -4.407 -6.560 1.00 94.12 232 PRO A C 1
ATOM 1797 O O . PRO A 1 232 ? 7.831 -4.105 -7.559 1.00 94.12 232 PRO A O 1
ATOM 1800 N N . GLN A 1 233 ? 7.724 -4.300 -5.337 1.00 92.69 233 GLN A N 1
ATOM 1801 C CA . GLN A 1 233 ? 9.078 -3.752 -5.119 1.00 92.69 233 GLN A CA 1
ATOM 1802 C C . GLN A 1 233 ? 10.176 -4.477 -5.926 1.00 92.69 233 GLN A C 1
ATOM 1804 O O . GLN A 1 233 ? 10.963 -3.786 -6.571 1.00 92.69 233 GLN A O 1
ATOM 1809 N N . PRO A 1 234 ? 10.208 -5.826 -6.016 1.00 93.12 234 PRO A N 1
ATOM 1810 C CA . PRO A 1 234 ? 11.191 -6.518 -6.858 1.00 93.12 234 PRO A CA 1
ATOM 1811 C C . PRO A 1 234 ? 11.036 -6.200 -8.354 1.00 93.12 234 PRO A C 1
ATOM 1813 O O . PRO A 1 234 ? 12.015 -6.116 -9.095 1.00 93.12 234 PRO A O 1
ATOM 1816 N N . ASP A 1 235 ? 9.797 -6.003 -8.812 1.00 95.31 235 ASP A N 1
ATOM 1817 C CA . ASP A 1 235 ? 9.498 -5.650 -10.201 1.00 95.31 235 ASP A CA 1
ATOM 1818 C C . ASP A 1 235 ? 9.962 -4.209 -10.508 1.00 95.31 235 ASP A C 1
ATOM 1820 O O . ASP A 1 235 ? 10.520 -3.939 -11.575 1.00 95.31 235 ASP A O 1
ATOM 1824 N N . LEU A 1 236 ? 9.822 -3.296 -9.541 1.00 95.31 236 LEU A N 1
ATOM 1825 C CA . LEU A 1 236 ? 10.323 -1.921 -9.618 1.00 95.31 236 LEU A CA 1
ATOM 1826 C C . LEU A 1 236 ? 11.859 -1.839 -9.561 1.00 95.31 236 LEU A C 1
ATOM 1828 O O . LEU A 1 236 ? 12.459 -1.023 -10.260 1.00 95.31 236 LEU A O 1
ATOM 1832 N N . GLU A 1 237 ? 12.522 -2.707 -8.798 1.00 94.25 237 GLU A N 1
ATOM 1833 C CA . GLU A 1 237 ? 13.987 -2.828 -8.817 1.00 94.25 237 GLU A CA 1
ATOM 1834 C C . GLU A 1 237 ? 14.494 -3.260 -10.203 1.00 94.25 237 GLU A C 1
ATOM 1836 O O . GLU A 1 237 ? 15.449 -2.684 -10.730 1.00 94.25 237 GLU A O 1
ATOM 1841 N N . ASN A 1 238 ? 13.821 -4.220 -10.846 1.00 95.69 238 ASN A N 1
ATOM 1842 C CA . ASN A 1 238 ? 14.134 -4.614 -12.223 1.00 95.69 238 ASN A CA 1
ATOM 1843 C C . ASN A 1 238 ? 13.890 -3.478 -13.226 1.00 95.69 238 ASN A C 1
ATOM 1845 O O . ASN A 1 238 ? 14.669 -3.313 -14.169 1.00 95.69 238 ASN A O 1
ATOM 1849 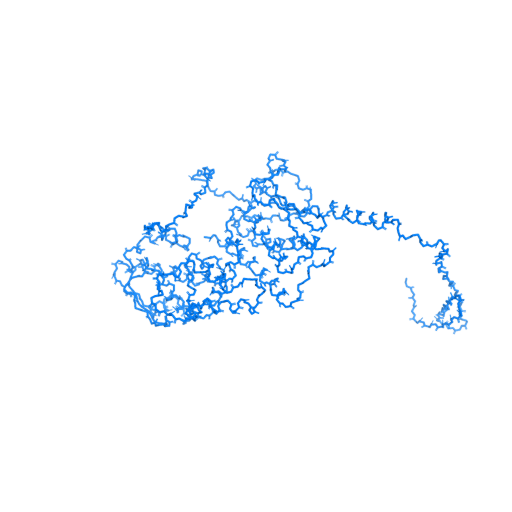N N . PHE A 1 239 ? 12.859 -2.659 -13.001 1.00 96.81 239 PHE A N 1
ATOM 1850 C CA . PHE A 1 239 ? 12.642 -1.436 -13.769 1.00 96.81 239 PHE A CA 1
ATOM 1851 C C . PHE A 1 239 ? 13.796 -0.436 -13.596 1.00 96.81 239 PHE A C 1
ATOM 1853 O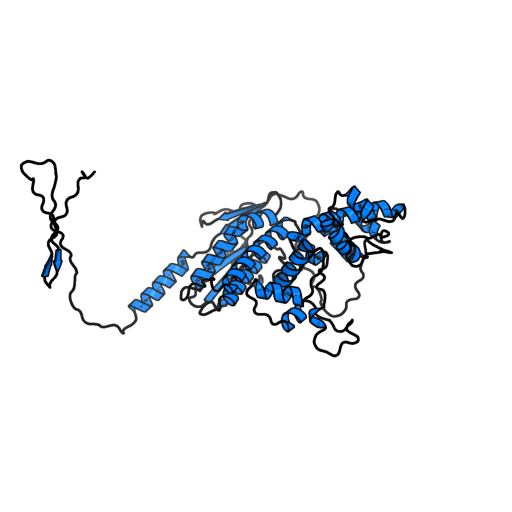 O . PHE A 1 239 ? 14.324 0.055 -14.586 1.00 96.81 239 PHE A O 1
ATOM 1860 N N . LEU A 1 240 ? 14.298 -0.182 -12.387 1.00 96.06 240 LEU A N 1
ATOM 1861 C CA . LEU A 1 240 ? 15.469 0.696 -12.222 1.00 96.06 240 LEU A CA 1
ATOM 1862 C C . LEU A 1 240 ? 16.708 0.179 -12.953 1.00 96.06 240 LEU A C 1
ATOM 1864 O O . LEU A 1 240 ? 17.424 0.954 -13.589 1.00 96.06 240 LEU A O 1
ATOM 1868 N N . ARG A 1 241 ? 16.943 -1.136 -12.915 1.00 95.88 241 ARG A N 1
ATOM 1869 C CA . ARG A 1 241 ? 18.047 -1.752 -13.661 1.00 95.88 241 ARG A CA 1
ATOM 1870 C C . ARG A 1 241 ? 17.903 -1.506 -15.161 1.00 95.88 241 ARG A C 1
ATOM 1872 O O . ARG A 1 241 ? 18.902 -1.237 -15.823 1.00 95.88 241 ARG A O 1
ATOM 1879 N N . ILE A 1 242 ? 16.684 -1.556 -15.710 1.00 95.75 242 ILE A N 1
ATOM 1880 C CA . ILE A 1 242 ? 16.487 -1.260 -17.134 1.00 95.75 242 ILE A CA 1
ATOM 1881 C C . ILE A 1 242 ? 16.674 0.219 -17.462 1.00 95.75 242 ILE A C 1
ATOM 1883 O O . ILE A 1 242 ? 17.203 0.527 -18.526 1.00 95.75 242 ILE A O 1
ATOM 1887 N N . VAL A 1 243 ? 16.316 1.128 -16.550 1.00 95.81 243 VAL A N 1
ATOM 1888 C CA . VAL A 1 243 ? 16.610 2.560 -16.704 1.00 95.81 243 VAL A CA 1
ATOM 1889 C C . VAL A 1 243 ? 18.119 2.782 -16.808 1.00 95.81 243 VAL A C 1
ATOM 1891 O O . VAL A 1 243 ? 18.559 3.504 -17.695 1.00 95.81 243 VAL A O 1
ATOM 1894 N N . GLN A 1 244 ? 18.922 2.112 -15.977 1.00 94.94 244 GLN A N 1
ATOM 1895 C CA . GLN A 1 244 ? 20.387 2.194 -16.045 1.00 94.94 244 GLN A CA 1
ATOM 1896 C C . GLN A 1 244 ? 20.929 1.670 -17.383 1.00 94.94 244 GLN A C 1
ATOM 1898 O O . GLN A 1 244 ? 21.709 2.354 -18.038 1.00 94.94 244 GLN A O 1
ATOM 1903 N N . VAL A 1 245 ? 20.434 0.522 -17.859 1.00 94.81 245 VAL A N 1
ATOM 1904 C CA . VAL A 1 245 ? 20.806 -0.003 -19.187 1.00 94.81 245 VAL A CA 1
ATOM 1905 C C . VAL A 1 245 ? 20.398 0.958 -20.311 1.00 94.81 245 VAL A C 1
ATOM 1907 O O . VAL A 1 245 ? 21.145 1.125 -21.273 1.00 94.81 245 VAL A O 1
ATOM 1910 N N . ALA A 1 246 ? 19.239 1.613 -20.200 1.00 94.31 246 ALA A N 1
ATOM 1911 C CA . ALA A 1 246 ? 18.781 2.614 -21.162 1.00 94.31 246 ALA A CA 1
ATOM 1912 C C . ALA A 1 246 ? 19.662 3.866 -21.168 1.00 94.31 246 ALA A C 1
ATOM 1914 O O . ALA A 1 246 ? 19.987 4.363 -22.241 1.00 94.31 246 ALA A O 1
ATOM 1915 N N . VAL A 1 247 ? 20.105 4.326 -19.997 1.00 93.81 247 VAL A N 1
ATOM 1916 C CA . VAL A 1 247 ? 21.078 5.418 -19.866 1.00 93.81 247 VAL A CA 1
ATOM 1917 C C . VAL A 1 247 ? 22.408 5.069 -20.536 1.00 93.81 247 VAL A C 1
ATOM 1919 O O . VAL A 1 247 ? 22.973 5.913 -21.229 1.00 93.81 247 VAL A O 1
ATOM 1922 N N . ASP A 1 248 ? 22.903 3.846 -20.343 1.00 91.44 248 ASP A N 1
ATOM 1923 C CA . ASP A 1 248 ? 24.172 3.404 -20.929 1.00 91.44 248 ASP A CA 1
ATOM 1924 C C . ASP A 1 248 ? 24.061 3.236 -22.454 1.00 91.44 248 ASP A C 1
ATOM 1926 O O . ASP A 1 248 ? 24.972 3.594 -23.198 1.00 91.44 248 ASP A O 1
ATOM 1930 N N . SER A 1 249 ? 22.906 2.761 -22.927 1.00 91.44 249 SER A N 1
ATOM 1931 C CA . SER A 1 249 ? 22.617 2.531 -24.350 1.00 91.44 249 SER A CA 1
ATOM 1932 C C . SER A 1 249 ? 22.305 3.814 -25.135 1.00 91.44 249 SER A C 1
ATOM 1934 O O . SER A 1 249 ? 22.315 3.788 -26.366 1.00 91.44 249 SER A O 1
ATOM 1936 N N . ASP A 1 250 ? 22.026 4.927 -24.448 1.00 90.12 250 ASP A N 1
ATOM 1937 C CA . ASP A 1 250 ? 21.670 6.228 -25.038 1.00 90.12 250 ASP A CA 1
ATOM 1938 C C . ASP A 1 250 ? 22.775 6.772 -25.953 1.00 90.12 250 ASP A C 1
ATOM 1940 O O . ASP A 1 250 ? 22.505 7.231 -27.060 1.00 90.12 250 ASP A O 1
ATOM 1944 N N . GLN A 1 251 ? 24.040 6.662 -25.530 1.00 81.19 251 GLN A N 1
ATOM 1945 C CA . GLN A 1 251 ? 25.178 7.220 -26.277 1.00 81.19 251 GLN A CA 1
ATOM 1946 C C . GLN A 1 251 ? 25.448 6.498 -27.602 1.00 81.19 251 GLN A C 1
ATOM 1948 O O . GLN A 1 251 ? 26.003 7.095 -28.523 1.00 81.19 251 GLN A O 1
ATOM 1953 N N . GLU A 1 252 ? 25.073 5.223 -27.688 1.00 84.56 252 GLU A N 1
ATOM 1954 C CA . GLU A 1 252 ? 25.334 4.352 -28.837 1.00 84.56 252 GLU A CA 1
ATOM 1955 C C . GLU A 1 252 ? 24.074 4.110 -29.689 1.00 84.56 252 GLU A C 1
ATOM 1957 O O . GLU A 1 252 ? 24.115 3.336 -30.644 1.00 84.56 252 GLU A O 1
ATOM 1962 N N . GLU A 1 253 ? 22.950 4.756 -29.344 1.00 84.81 253 GLU A N 1
ATOM 1963 C CA . GLU A 1 253 ? 21.623 4.544 -29.944 1.00 84.81 253 GLU A CA 1
ATOM 1964 C C . GLU A 1 253 ? 21.230 3.055 -30.033 1.00 84.81 253 GLU A C 1
ATOM 1966 O O . GLU A 1 253 ? 20.565 2.604 -30.973 1.00 84.81 253 GLU A O 1
ATOM 1971 N N . LEU A 1 254 ? 21.643 2.266 -29.038 1.00 91.50 254 LEU A N 1
ATOM 1972 C CA . LEU A 1 254 ? 21.424 0.827 -29.046 1.00 91.50 254 LEU A CA 1
ATOM 1973 C C . LEU A 1 254 ? 19.986 0.483 -28.674 1.00 91.50 254 LEU A C 1
ATOM 1975 O O . LEU A 1 254 ? 19.426 0.948 -27.679 1.00 91.50 254 LEU A O 1
ATOM 1979 N N . ARG A 1 255 ? 19.392 -0.406 -29.474 1.00 94.69 255 ARG A N 1
ATOM 1980 C CA . ARG A 1 255 ? 18.059 -0.938 -29.209 1.00 94.69 255 ARG A CA 1
ATOM 1981 C C . ARG A 1 255 ? 18.126 -1.998 -28.115 1.00 94.69 255 ARG A C 1
ATOM 1983 O O . ARG A 1 255 ? 18.804 -3.014 -28.261 1.00 94.69 255 ARG A O 1
ATOM 1990 N N . ILE A 1 256 ? 17.358 -1.792 -27.053 1.00 95.94 256 ILE A N 1
ATOM 1991 C CA . ILE A 1 256 ? 17.217 -2.745 -25.952 1.00 95.94 256 ILE A CA 1
ATOM 1992 C C . ILE A 1 256 ? 16.124 -3.741 -26.328 1.00 95.94 256 ILE A C 1
ATOM 1994 O O . ILE A 1 256 ? 15.082 -3.351 -26.854 1.00 95.94 256 ILE A O 1
ATOM 1998 N N . SER A 1 257 ? 16.355 -5.032 -26.082 1.00 96.56 257 SER A N 1
ATOM 1999 C CA . SER A 1 257 ? 15.391 -6.098 -26.374 1.00 96.56 257 SER A CA 1
ATOM 2000 C C . SER A 1 257 ? 15.163 -7.000 -25.169 1.00 96.56 257 SER A C 1
ATOM 2002 O O . SER A 1 257 ? 16.091 -7.263 -24.401 1.00 96.56 257 SER A O 1
ATOM 2004 N N . SER A 1 258 ? 13.951 -7.541 -25.059 1.00 95.94 258 SER A N 1
ATOM 2005 C CA . SER A 1 258 ? 13.555 -8.436 -23.972 1.00 95.94 258 SER A CA 1
ATOM 2006 C C . SER A 1 258 ? 14.473 -9.660 -23.855 1.00 95.94 258 SER A C 1
ATOM 2008 O O . SER A 1 258 ? 14.833 -10.048 -22.750 1.00 95.94 258 SER A O 1
ATOM 2010 N N . SER A 1 259 ? 14.938 -10.226 -24.976 1.00 94.75 259 SER A N 1
ATOM 2011 C CA . SER A 1 259 ? 15.857 -11.381 -24.986 1.00 94.75 259 SER A CA 1
ATOM 2012 C C . SER A 1 259 ? 17.235 -11.082 -24.370 1.00 94.75 259 SER A C 1
ATOM 2014 O O . SER A 1 259 ? 17.760 -11.879 -23.585 1.00 94.75 259 SER A O 1
ATOM 2016 N N . ALA A 1 260 ? 17.803 -9.912 -24.681 1.00 94.38 260 ALA A N 1
ATOM 2017 C CA . ALA A 1 260 ? 19.068 -9.460 -24.115 1.00 94.38 260 ALA A CA 1
ATOM 2018 C C . ALA A 1 260 ? 18.903 -9.115 -22.629 1.00 94.38 260 ALA A C 1
ATOM 2020 O O . ALA A 1 260 ? 19.726 -9.522 -21.811 1.00 94.38 260 ALA A O 1
ATOM 2021 N N . THR A 1 261 ? 17.808 -8.440 -22.264 1.00 95.12 261 THR A N 1
ATOM 2022 C CA . THR A 1 261 ? 17.494 -8.103 -20.869 1.00 95.12 261 THR A CA 1
ATOM 2023 C C . THR A 1 261 ? 17.262 -9.347 -20.013 1.00 95.12 261 THR A C 1
ATOM 2025 O O . THR A 1 261 ? 17.795 -9.418 -18.909 1.00 95.12 261 THR A O 1
ATOM 2028 N N . ALA A 1 262 ? 16.543 -10.354 -20.519 1.00 95.12 262 ALA A N 1
ATOM 2029 C CA . ALA A 1 262 ? 16.324 -11.618 -19.815 1.00 95.12 262 ALA A CA 1
ATOM 2030 C C . ALA A 1 262 ? 17.653 -12.302 -19.466 1.00 95.12 262 ALA A C 1
ATOM 2032 O O . ALA A 1 262 ? 17.856 -12.726 -18.330 1.00 95.12 262 ALA A O 1
ATOM 2033 N N . SER A 1 263 ? 18.585 -12.329 -20.425 1.00 94.38 263 SER A N 1
ATOM 2034 C CA . SER A 1 263 ? 19.917 -12.917 -20.244 1.00 94.38 263 SER A CA 1
ATOM 2035 C C . SER A 1 263 ? 20.798 -12.091 -19.300 1.00 94.38 263 SER A C 1
ATOM 2037 O O . SER A 1 263 ? 21.496 -12.657 -18.464 1.00 94.38 263 SER A O 1
ATOM 2039 N N . LEU A 1 264 ? 20.754 -10.758 -19.407 1.00 94.88 264 LEU A N 1
ATOM 2040 C CA . LEU A 1 264 ? 21.548 -9.844 -18.579 1.00 94.88 264 LEU A CA 1
ATOM 2041 C C . LEU A 1 264 ? 21.099 -9.850 -17.113 1.00 94.88 264 LEU A C 1
ATOM 2043 O O . LEU A 1 264 ? 21.926 -9.776 -16.205 1.00 94.88 264 LEU A O 1
ATOM 2047 N N . PHE A 1 265 ? 19.789 -9.898 -16.872 1.00 95.50 265 PHE A N 1
ATOM 2048 C CA . PHE A 1 265 ? 19.221 -9.785 -15.530 1.00 95.50 265 PHE A CA 1
ATOM 2049 C C . PHE A 1 265 ? 18.901 -11.129 -14.879 1.00 95.50 265 PHE A C 1
ATOM 2051 O O . PHE A 1 265 ? 18.698 -11.148 -13.664 1.00 95.50 265 PHE A O 1
ATOM 2058 N N . GLY A 1 266 ? 18.893 -12.222 -15.650 1.00 94.75 266 GLY A N 1
ATOM 2059 C CA . GLY A 1 266 ? 18.506 -13.551 -15.178 1.00 94.75 266 GLY A CA 1
ATOM 2060 C C . GLY A 1 266 ? 17.020 -13.635 -14.827 1.00 94.75 266 GLY A C 1
ATOM 2061 O O . GLY A 1 266 ? 16.672 -14.254 -13.824 1.00 94.75 266 GLY A O 1
ATOM 2062 N N . LEU A 1 267 ? 16.161 -12.962 -15.600 1.00 94.56 267 LEU A N 1
ATOM 2063 C CA . LEU A 1 267 ? 14.720 -12.894 -15.333 1.00 94.56 267 LEU A CA 1
ATOM 2064 C C . LEU A 1 267 ? 13.984 -14.108 -15.893 1.00 94.56 267 LEU A C 1
ATOM 2066 O O . LEU A 1 267 ? 14.314 -14.605 -16.972 1.00 94.56 267 LEU A O 1
ATOM 2070 N N . ASP A 1 268 ? 12.953 -14.542 -15.173 1.00 94.88 268 ASP A N 1
ATOM 2071 C CA . ASP A 1 268 ? 11.968 -15.481 -15.692 1.00 94.88 268 ASP A CA 1
ATOM 2072 C C . ASP A 1 268 ? 10.981 -14.782 -16.644 1.00 94.88 268 ASP A C 1
ATOM 2074 O O . ASP A 1 268 ? 10.952 -13.555 -16.783 1.00 94.88 268 ASP A O 1
ATOM 2078 N N . GLU A 1 269 ? 10.170 -15.580 -17.336 1.00 94.00 269 GLU A N 1
ATOM 2079 C CA . GLU A 1 269 ? 9.211 -15.083 -18.328 1.00 94.00 269 GLU A CA 1
ATOM 2080 C C . GLU A 1 269 ? 8.185 -14.123 -17.707 1.00 94.00 269 GLU A C 1
ATOM 2082 O O . GLU A 1 269 ? 7.840 -13.101 -18.305 1.00 94.00 269 GLU A O 1
ATOM 2087 N N . LEU A 1 270 ? 7.749 -14.399 -16.473 1.00 95.50 270 LEU A N 1
ATOM 2088 C CA . LEU A 1 270 ? 6.777 -13.567 -15.772 1.00 95.50 270 LEU A CA 1
ATOM 2089 C C . LEU A 1 270 ? 7.365 -12.194 -15.411 1.00 95.50 270 LEU A C 1
ATOM 2091 O O . LEU A 1 270 ? 6.744 -11.174 -15.713 1.00 95.50 270 LEU A O 1
ATOM 2095 N N . ALA A 1 271 ? 8.557 -12.138 -14.806 1.00 95.25 271 ALA A N 1
ATOM 2096 C CA . ALA A 1 271 ? 9.211 -10.872 -14.476 1.00 95.25 271 ALA A CA 1
ATOM 2097 C C . ALA A 1 271 ? 9.582 -10.075 -15.734 1.00 95.25 271 ALA A C 1
ATOM 2099 O O . ALA A 1 271 ? 9.459 -8.850 -15.742 1.00 95.25 271 ALA A O 1
ATOM 2100 N N . LEU A 1 272 ? 9.975 -10.750 -16.821 1.00 96.19 272 LEU A N 1
ATOM 2101 C CA . LEU A 1 272 ? 10.251 -10.098 -18.102 1.00 96.19 272 LEU A CA 1
ATOM 2102 C C . LEU A 1 272 ? 8.995 -9.455 -18.706 1.00 96.19 272 LEU A C 1
ATOM 2104 O O . LEU A 1 272 ? 9.064 -8.345 -19.244 1.00 96.19 272 LEU A O 1
ATOM 2108 N N . THR A 1 273 ? 7.856 -10.134 -18.583 1.00 96.50 273 THR A N 1
ATOM 2109 C CA . THR A 1 273 ? 6.559 -9.637 -19.051 1.00 96.50 273 THR A CA 1
ATOM 2110 C C . THR A 1 273 ? 6.128 -8.406 -18.256 1.00 96.50 273 THR A C 1
ATOM 2112 O O . THR A 1 273 ? 5.818 -7.365 -18.836 1.00 96.50 273 THR A O 1
ATOM 2115 N N . LYS A 1 274 ? 6.209 -8.466 -16.919 1.00 96.50 274 LYS A N 1
ATOM 2116 C CA . LYS A 1 274 ? 5.937 -7.309 -16.048 1.00 96.50 274 LYS A CA 1
ATOM 2117 C C . LYS A 1 274 ? 6.841 -6.126 -16.364 1.00 96.50 274 LYS A C 1
ATOM 2119 O O . LYS A 1 274 ? 6.364 -4.996 -16.426 1.00 96.50 274 LYS A O 1
ATOM 2124 N N . LEU A 1 275 ? 8.132 -6.377 -16.582 1.00 96.38 275 LEU A N 1
ATOM 2125 C CA . LEU A 1 275 ? 9.084 -5.338 -16.957 1.00 96.38 275 LEU A CA 1
ATOM 2126 C C . LEU A 1 275 ? 8.686 -4.682 -18.285 1.00 96.38 275 LEU A C 1
ATOM 2128 O O . LEU A 1 275 ? 8.714 -3.459 -18.386 1.00 96.38 275 LEU A O 1
ATOM 2132 N N . GLY A 1 276 ? 8.234 -5.473 -19.263 1.00 94.88 276 GLY A N 1
ATOM 2133 C CA . GLY A 1 276 ? 7.661 -4.969 -20.513 1.00 94.88 276 GLY A CA 1
ATOM 2134 C C . GLY A 1 276 ? 6.464 -4.044 -20.285 1.00 94.88 276 GLY A C 1
ATOM 2135 O O . GLY A 1 276 ? 6.436 -2.943 -20.835 1.00 94.88 276 GLY A O 1
ATOM 2136 N N . CYS A 1 277 ? 5.525 -4.443 -19.421 1.00 93.44 277 CYS A N 1
ATOM 2137 C CA . CYS A 1 277 ? 4.379 -3.617 -19.028 1.00 93.44 277 CYS A CA 1
ATOM 2138 C C . CYS A 1 277 ? 4.811 -2.284 -18.388 1.00 93.44 277 CYS A C 1
ATOM 2140 O O . CYS A 1 277 ? 4.288 -1.229 -18.751 1.00 93.44 277 CYS A O 1
ATOM 2142 N N . LEU A 1 278 ? 5.779 -2.315 -17.463 1.00 95.25 278 LEU A N 1
ATOM 2143 C CA . LEU A 1 278 ? 6.289 -1.117 -16.783 1.00 95.25 278 LEU A CA 1
ATOM 2144 C C . LEU A 1 278 ? 6.990 -0.168 -17.762 1.00 95.25 278 LEU A C 1
ATOM 2146 O O . LEU A 1 278 ? 6.707 1.028 -17.773 1.00 95.25 278 LEU A O 1
ATOM 2150 N N . VAL A 1 279 ? 7.850 -0.697 -18.634 1.00 94.12 279 VAL A N 1
ATOM 2151 C CA . VAL A 1 279 ? 8.577 0.093 -19.641 1.00 94.12 279 VAL A CA 1
ATOM 2152 C C . VAL A 1 279 ? 7.624 0.718 -20.657 1.00 94.12 279 VAL A C 1
ATOM 2154 O O . VAL A 1 279 ? 7.774 1.892 -20.988 1.00 94.12 279 VAL A O 1
ATOM 2157 N N . ALA A 1 280 ? 6.608 -0.022 -21.110 1.00 91.94 280 ALA A N 1
ATOM 2158 C CA . ALA A 1 280 ? 5.590 0.505 -22.017 1.00 91.94 280 ALA A CA 1
ATOM 2159 C C . ALA A 1 280 ? 4.804 1.681 -21.408 1.00 91.94 280 ALA A C 1
ATOM 2161 O O . ALA A 1 280 ? 4.307 2.535 -22.140 1.00 91.94 280 ALA A O 1
ATOM 2162 N N . SER A 1 281 ? 4.712 1.746 -20.075 1.00 88.81 281 SER A N 1
ATOM 2163 C CA . SER A 1 281 ? 4.070 2.843 -19.341 1.00 88.81 281 SER A CA 1
ATOM 2164 C C . SER A 1 281 ? 4.998 4.029 -19.021 1.00 88.81 281 SER A C 1
ATOM 2166 O O . SER A 1 281 ? 4.545 5.006 -18.426 1.00 88.81 281 SER A O 1
ATOM 2168 N N . ALA A 1 282 ? 6.275 3.974 -19.423 1.00 91.06 282 ALA A N 1
ATOM 2169 C CA . ALA A 1 282 ? 7.303 4.964 -19.093 1.00 91.06 282 ALA A CA 1
ATOM 2170 C C . ALA A 1 282 ? 7.904 5.630 -20.358 1.00 91.06 282 ALA A C 1
ATOM 2172 O O . ALA A 1 282 ? 9.028 5.305 -20.760 1.00 91.06 282 ALA A O 1
ATOM 2173 N N . PRO A 1 283 ? 7.203 6.597 -20.986 1.00 89.31 283 PRO A N 1
ATOM 2174 C CA . PRO A 1 283 ? 7.683 7.282 -22.198 1.00 89.31 283 PRO A CA 1
ATOM 2175 C C . PRO A 1 283 ? 8.964 8.108 -21.974 1.00 89.31 283 PRO A C 1
ATOM 2177 O O . PRO A 1 283 ? 9.735 8.351 -22.904 1.00 89.31 283 PRO A O 1
ATOM 2180 N N . ASP A 1 284 ? 9.241 8.502 -20.729 1.00 88.75 284 ASP A N 1
ATOM 2181 C CA . ASP A 1 284 ? 10.478 9.200 -20.357 1.00 88.75 284 ASP A CA 1
ATOM 2182 C C . ASP A 1 284 ? 11.718 8.293 -20.442 1.00 88.75 284 ASP A C 1
ATOM 2184 O O . ASP A 1 284 ? 12.842 8.785 -20.487 1.00 88.75 284 ASP A O 1
ATOM 2188 N N . VAL A 1 285 ? 11.522 6.970 -20.498 1.00 90.06 285 VAL A N 1
ATOM 2189 C CA . VAL A 1 285 ? 12.585 5.956 -20.588 1.00 90.06 285 VAL A CA 1
ATOM 2190 C C . VAL A 1 285 ? 12.618 5.312 -21.974 1.00 90.06 285 VAL A C 1
ATOM 2192 O O . VAL A 1 285 ? 13.695 5.087 -22.524 1.00 90.06 285 VAL A O 1
ATOM 2195 N N . CYS A 1 286 ? 11.450 5.039 -22.559 1.00 92.12 286 CYS A N 1
ATOM 2196 C CA . CYS A 1 286 ? 11.298 4.285 -23.800 1.00 92.12 286 CYS A CA 1
ATOM 2197 C C . CYS A 1 286 ? 10.711 5.144 -24.931 1.00 92.12 286 CYS A C 1
ATOM 2199 O O . CYS A 1 286 ? 9.617 5.690 -24.800 1.00 92.12 286 CYS A O 1
ATOM 2201 N N . ARG A 1 287 ? 11.386 5.163 -26.089 1.00 92.44 287 ARG A N 1
ATOM 2202 C CA . ARG A 1 287 ? 10.843 5.630 -27.376 1.00 92.44 287 ARG A CA 1
ATOM 2203 C C . ARG A 1 287 ? 10.891 4.521 -28.427 1.00 92.44 287 ARG A C 1
ATOM 2205 O O . ARG A 1 287 ? 11.638 3.551 -28.297 1.00 92.44 287 ARG A O 1
ATOM 2212 N N . ASP A 1 288 ? 10.100 4.670 -29.487 1.00 90.38 288 ASP A N 1
ATOM 2213 C CA . ASP A 1 288 ? 10.052 3.736 -30.625 1.00 90.38 288 ASP A CA 1
ATOM 2214 C C . ASP A 1 288 ? 9.881 2.264 -30.202 1.00 90.38 288 ASP A C 1
ATOM 2216 O O . ASP A 1 288 ? 10.487 1.346 -30.769 1.00 90.38 288 ASP A O 1
ATOM 2220 N N . GLY A 1 289 ? 9.082 2.049 -29.154 1.00 91.44 289 GLY A N 1
ATOM 2221 C CA . GLY A 1 289 ? 8.850 0.745 -28.555 1.00 91.44 289 GLY A CA 1
ATOM 2222 C C . GLY A 1 289 ? 7.965 -0.149 -29.423 1.00 91.44 289 GLY A C 1
ATOM 2223 O O . GLY A 1 289 ? 6.929 0.273 -29.929 1.00 91.44 289 GLY A O 1
ATOM 2224 N N . SER A 1 290 ? 8.373 -1.405 -29.569 1.00 95.06 290 SER A N 1
ATOM 2225 C CA . SER A 1 290 ? 7.596 -2.480 -30.181 1.00 95.06 290 SER A CA 1
ATOM 2226 C C . SER A 1 290 ? 7.322 -3.515 -29.103 1.00 95.06 290 SER A C 1
ATOM 2228 O O . SER A 1 290 ? 8.261 -4.176 -28.663 1.00 95.06 290 SER A O 1
ATOM 2230 N N . PHE A 1 291 ? 6.063 -3.656 -28.697 1.00 94.69 291 PHE A N 1
ATOM 2231 C CA . PHE A 1 291 ? 5.624 -4.570 -27.643 1.00 94.69 291 PHE A CA 1
ATOM 2232 C C . PHE A 1 291 ? 4.621 -5.571 -28.219 1.00 94.69 291 PHE A C 1
ATOM 2234 O O . PHE A 1 291 ? 3.691 -5.176 -28.924 1.00 94.69 291 PHE A O 1
ATOM 2241 N N . ALA A 1 292 ? 4.808 -6.859 -27.932 1.00 93.00 292 ALA A N 1
ATOM 2242 C CA . ALA A 1 292 ? 3.770 -7.856 -28.163 1.00 93.00 292 ALA A CA 1
ATOM 2243 C C . ALA A 1 292 ? 2.543 -7.562 -27.283 1.00 93.00 292 ALA A C 1
ATOM 2245 O O . ALA A 1 292 ? 2.659 -6.914 -26.243 1.00 93.00 292 ALA A O 1
ATOM 2246 N N . ALA A 1 293 ? 1.367 -8.045 -27.691 1.00 88.56 293 ALA A N 1
ATOM 2247 C CA . ALA A 1 293 ? 0.109 -7.779 -26.985 1.00 88.56 293 ALA A CA 1
ATOM 2248 C C . ALA A 1 293 ? 0.097 -8.307 -25.538 1.00 88.56 293 ALA A C 1
ATOM 2250 O O . ALA A 1 293 ? -0.598 -7.766 -24.686 1.00 88.56 293 ALA A O 1
ATOM 2251 N N . ASP A 1 294 ? 0.867 -9.360 -25.276 1.00 89.12 294 ASP A N 1
ATOM 2252 C CA . ASP A 1 294 ? 1.057 -9.989 -23.971 1.00 89.12 294 ASP A CA 1
ATOM 2253 C C . ASP A 1 294 ? 2.324 -9.508 -23.250 1.00 89.12 294 ASP A C 1
ATOM 2255 O O . ASP A 1 294 ? 2.604 -9.991 -22.164 1.00 89.12 294 ASP A O 1
ATOM 2259 N N . TYR A 1 295 ? 3.096 -8.593 -23.846 1.00 92.44 295 TYR A N 1
ATOM 2260 C CA . TYR A 1 295 ? 4.385 -8.101 -23.349 1.00 92.44 295 TYR A CA 1
ATOM 2261 C C . TYR A 1 295 ? 5.474 -9.172 -23.147 1.00 92.44 295 TYR A C 1
ATOM 2263 O O . TYR A 1 295 ? 6.505 -8.878 -22.542 1.00 92.44 295 TYR A O 1
ATOM 2271 N N . SER A 1 296 ? 5.323 -10.379 -23.705 1.00 92.25 296 SER A N 1
ATOM 2272 C CA . SER A 1 296 ? 6.342 -11.443 -23.616 1.00 92.25 296 SER A CA 1
ATOM 2273 C C . SER A 1 296 ? 7.603 -11.119 -24.426 1.00 92.25 296 SER A C 1
ATOM 2275 O O . SER A 1 296 ? 8.724 -11.509 -24.085 1.00 92.25 296 SER A O 1
ATOM 2277 N N . SER A 1 297 ? 7.440 -10.344 -25.500 1.00 94.88 297 SER A N 1
ATOM 2278 C CA . SER A 1 297 ? 8.533 -9.828 -26.315 1.00 94.88 297 SER A CA 1
ATOM 2279 C C . SER A 1 297 ? 8.393 -8.332 -26.537 1.00 94.88 297 SER A C 1
ATOM 2281 O O . SER A 1 297 ? 7.314 -7.813 -26.835 1.00 94.88 297 SER A O 1
ATOM 2283 N N . TRP A 1 298 ? 9.506 -7.624 -26.376 1.00 96.94 298 TRP A N 1
ATOM 2284 C CA . TRP A 1 298 ? 9.538 -6.184 -26.562 1.00 96.94 298 TRP A CA 1
ATOM 2285 C C . TRP A 1 298 ? 10.926 -5.687 -26.947 1.00 96.94 298 TRP A C 1
ATOM 2287 O O . TRP A 1 298 ? 11.945 -6.319 -26.665 1.00 96.94 298 TRP A O 1
ATOM 2297 N N . SER A 1 299 ? 10.970 -4.544 -27.626 1.00 97.00 299 SER A N 1
ATOM 2298 C CA . SER A 1 299 ? 12.211 -3.823 -27.900 1.00 97.00 299 SER A CA 1
ATOM 2299 C C . SER A 1 299 ? 11.969 -2.330 -28.043 1.00 97.00 299 SER A C 1
ATOM 2301 O O . SER A 1 299 ? 10.940 -1.933 -28.589 1.00 97.00 299 SER A O 1
ATOM 2303 N N . PHE A 1 300 ? 12.915 -1.502 -27.617 1.00 96.88 300 PHE A N 1
ATOM 2304 C CA . PHE A 1 300 ? 12.777 -0.047 -27.666 1.00 96.88 300 PHE A CA 1
ATOM 2305 C C . PHE A 1 300 ? 14.127 0.660 -27.791 1.00 96.88 300 PHE A C 1
ATOM 2307 O O . PHE A 1 300 ? 15.178 0.058 -27.562 1.00 96.88 300 PHE A O 1
ATOM 2314 N N . LEU A 1 301 ? 14.088 1.937 -28.170 1.00 95.06 301 LEU A N 1
ATOM 2315 C CA . LEU A 1 301 ? 15.232 2.842 -28.093 1.00 95.06 301 LEU A CA 1
ATOM 2316 C C . LEU A 1 301 ? 15.123 3.701 -26.828 1.00 95.06 301 LEU A C 1
ATOM 2318 O O . LEU A 1 301 ? 14.011 4.106 -26.477 1.00 95.06 301 LEU A O 1
ATOM 2322 N N . PRO A 1 302 ? 16.235 4.023 -26.151 1.00 94.56 302 PRO A N 1
ATOM 2323 C CA . PRO A 1 302 ? 16.202 4.952 -25.029 1.00 94.56 302 PRO A CA 1
ATOM 2324 C C . PRO A 1 302 ? 15.590 6.303 -25.432 1.00 94.56 302 PRO A C 1
ATOM 2326 O O . PRO A 1 302 ? 15.849 6.825 -26.522 1.00 94.56 302 PRO A O 1
ATOM 2329 N N . SER A 1 303 ? 14.725 6.844 -24.575 1.00 91.19 303 SER A N 1
ATOM 2330 C CA . SER A 1 303 ? 14.094 8.153 -24.775 1.00 91.19 303 SER A CA 1
ATOM 2331 C C . SER A 1 303 ? 15.136 9.274 -24.765 1.00 91.19 303 SER A C 1
ATOM 2333 O O . SER A 1 303 ? 16.140 9.184 -24.068 1.00 91.19 303 SER A O 1
ATOM 2335 N N . TYR A 1 304 ? 14.880 10.382 -25.464 1.00 85.31 304 TYR A N 1
ATOM 2336 C CA . TYR A 1 304 ? 15.819 11.514 -25.524 1.00 85.31 304 TYR A CA 1
ATOM 2337 C C . TYR A 1 304 ? 16.117 12.136 -24.151 1.00 85.31 304 TYR A C 1
ATOM 2339 O O . TYR A 1 304 ? 17.181 12.716 -23.943 1.00 85.31 304 TYR A O 1
ATOM 2347 N N . ASN A 1 305 ? 15.193 11.992 -23.199 1.00 84.81 305 ASN A N 1
ATOM 2348 C CA . ASN A 1 305 ? 15.340 12.488 -21.833 1.00 84.81 305 ASN A CA 1
ATOM 2349 C C . ASN A 1 305 ? 15.984 11.463 -20.884 1.00 84.81 305 ASN A C 1
ATOM 2351 O O . ASN A 1 305 ? 16.175 11.757 -19.706 1.00 84.81 305 ASN A O 1
ATOM 2355 N N . VAL A 1 306 ? 16.353 10.270 -21.361 1.00 89.25 306 VAL A N 1
ATOM 2356 C CA . VAL A 1 306 ? 16.823 9.190 -20.482 1.00 89.25 306 VAL A CA 1
ATOM 2357 C C . VAL A 1 306 ? 18.082 9.586 -19.698 1.00 89.25 306 VAL A C 1
ATOM 2359 O O . VAL A 1 306 ? 18.256 9.199 -18.545 1.00 89.25 306 VAL A O 1
ATOM 2362 N N . HIS A 1 307 ? 18.932 10.440 -20.275 1.00 87.38 307 HIS A N 1
ATOM 2363 C CA . HIS A 1 307 ? 20.162 10.927 -19.655 1.00 87.38 307 HIS A CA 1
ATOM 2364 C C . HIS A 1 307 ? 19.942 11.702 -18.340 1.00 87.38 307 HIS A C 1
ATOM 2366 O O . HIS A 1 307 ? 20.869 11.782 -17.528 1.00 87.38 307 HIS A O 1
ATOM 2372 N N . PHE A 1 308 ? 18.739 12.234 -18.087 1.00 87.88 308 PHE A N 1
ATOM 2373 C CA . PHE A 1 308 ? 18.400 12.857 -16.803 1.00 87.88 308 PHE A CA 1
ATOM 2374 C C . PHE A 1 308 ? 18.372 11.840 -15.650 1.00 87.88 308 PHE A C 1
ATOM 2376 O O . PHE A 1 308 ? 18.602 12.212 -14.500 1.00 87.88 308 PHE A O 1
ATOM 2383 N N . PHE A 1 309 ? 18.199 10.548 -15.947 1.00 90.81 309 PHE A N 1
ATOM 2384 C CA . PHE A 1 309 ? 18.178 9.477 -14.952 1.00 90.81 309 PHE A CA 1
ATOM 2385 C C . PHE A 1 309 ? 19.569 8.905 -14.610 1.00 90.81 309 PHE A C 1
ATOM 2387 O O . PHE A 1 309 ? 19.666 7.967 -13.827 1.00 90.81 309 PHE A O 1
ATOM 2394 N N . ARG A 1 310 ? 20.676 9.483 -15.110 1.00 89.38 310 ARG A N 1
ATOM 2395 C CA . ARG A 1 310 ? 22.061 9.002 -14.862 1.00 89.38 310 ARG A CA 1
ATOM 2396 C C . ARG A 1 310 ? 22.447 8.810 -13.392 1.00 89.38 310 ARG A C 1
ATOM 2398 O O . ARG A 1 310 ? 23.375 8.067 -13.099 1.00 89.38 310 ARG A O 1
ATOM 2405 N N . ARG A 1 311 ? 21.806 9.538 -12.475 1.00 87.94 311 ARG A N 1
ATOM 2406 C CA . ARG A 1 311 ? 22.102 9.507 -11.030 1.00 87.94 311 ARG A CA 1
ATOM 2407 C C . ARG A 1 311 ? 21.012 8.824 -10.206 1.00 87.94 311 ARG A C 1
ATOM 2409 O O . ARG A 1 311 ? 21.054 8.895 -8.981 1.00 87.94 311 ARG A O 1
ATOM 2416 N N . VAL A 1 312 ? 20.042 8.200 -10.864 1.00 87.81 312 VAL A N 1
ATOM 2417 C CA . VAL A 1 312 ? 18.930 7.517 -10.206 1.00 87.81 312 VAL A CA 1
ATOM 2418 C C . VAL A 1 312 ? 19.399 6.170 -9.680 1.00 87.81 312 VAL A C 1
ATOM 2420 O O . VAL A 1 312 ? 19.872 5.324 -10.439 1.00 87.81 312 VAL A O 1
ATOM 2423 N N . ASN A 1 313 ? 19.242 5.973 -8.373 1.00 87.06 313 ASN A N 1
ATOM 2424 C CA . ASN A 1 313 ? 19.548 4.706 -7.708 1.00 87.06 313 ASN A CA 1
ATOM 2425 C C . ASN A 1 313 ? 18.307 4.087 -7.055 1.00 87.06 313 ASN A C 1
ATOM 2427 O O . ASN A 1 313 ? 18.308 2.898 -6.746 1.00 87.06 313 ASN A O 1
ATOM 2431 N N . THR A 1 314 ? 17.253 4.880 -6.849 1.00 88.81 314 THR A N 1
ATOM 2432 C CA . THR A 1 314 ? 15.992 4.460 -6.232 1.00 88.81 314 THR A CA 1
ATOM 2433 C C . THR A 1 314 ? 14.787 4.908 -7.064 1.00 88.81 314 THR A C 1
ATOM 2435 O O . THR A 1 314 ? 14.893 5.811 -7.895 1.00 88.81 314 THR A O 1
ATOM 2438 N N . ILE A 1 315 ? 13.618 4.298 -6.832 1.00 90.56 315 ILE A N 1
ATOM 2439 C CA . ILE A 1 315 ? 12.365 4.703 -7.496 1.00 90.56 315 ILE A CA 1
ATOM 2440 C C . ILE A 1 315 ? 11.990 6.139 -7.118 1.00 90.56 315 ILE A C 1
ATOM 2442 O O . ILE A 1 315 ? 11.443 6.871 -7.936 1.00 90.56 315 ILE A O 1
ATOM 2446 N N . ASP A 1 316 ? 12.355 6.579 -5.919 1.00 86.25 316 ASP A N 1
ATOM 2447 C CA . ASP A 1 316 ? 12.132 7.950 -5.465 1.00 86.25 316 ASP A CA 1
ATOM 2448 C C . ASP A 1 316 ? 12.896 8.949 -6.323 1.00 86.25 316 ASP A C 1
ATOM 2450 O O . ASP A 1 316 ? 12.313 9.921 -6.802 1.00 86.25 316 ASP A O 1
ATOM 2454 N N . ASP A 1 317 ? 14.181 8.677 -6.569 1.00 87.44 317 ASP A N 1
ATOM 2455 C CA . ASP A 1 317 ? 15.004 9.507 -7.448 1.00 87.44 317 ASP A CA 1
ATOM 2456 C C . ASP A 1 317 ? 14.405 9.537 -8.859 1.00 87.44 317 ASP A C 1
ATOM 2458 O O . ASP A 1 317 ? 14.327 10.599 -9.479 1.00 87.44 317 ASP A O 1
ATOM 2462 N N . PHE A 1 318 ? 13.945 8.379 -9.352 1.00 90.94 318 PHE A N 1
ATOM 2463 C CA . PHE A 1 318 ? 13.290 8.269 -10.653 1.00 90.94 318 PHE A CA 1
ATOM 2464 C C . PHE A 1 318 ? 12.063 9.180 -10.732 1.00 90.94 318 PHE A C 1
ATOM 2466 O O . PHE A 1 318 ? 11.950 9.961 -11.672 1.00 90.94 318 PHE A O 1
ATOM 2473 N N . LEU A 1 319 ? 11.172 9.130 -9.741 1.00 89.00 319 LEU A N 1
ATOM 2474 C CA . LEU A 1 319 ? 9.935 9.910 -9.738 1.00 89.00 319 LEU A CA 1
ATOM 2475 C C . LEU A 1 319 ? 10.175 11.410 -9.551 1.00 89.00 319 LEU A C 1
ATOM 2477 O O . LEU A 1 319 ? 9.471 12.215 -10.159 1.00 89.00 319 LEU A O 1
ATOM 2481 N N . VAL A 1 320 ? 11.182 11.801 -8.763 1.00 86.62 320 VAL A N 1
ATOM 2482 C CA . VAL A 1 320 ? 11.594 13.208 -8.632 1.00 86.62 320 VAL A CA 1
ATOM 2483 C C . VAL A 1 320 ? 12.073 13.750 -9.978 1.00 86.62 320 VAL A C 1
ATOM 2485 O O . VAL A 1 320 ? 11.633 14.819 -10.405 1.00 86.62 320 VAL A O 1
ATOM 2488 N N . VAL A 1 321 ? 12.937 13.004 -10.676 1.00 85.50 321 VAL A N 1
ATOM 2489 C CA . VAL A 1 321 ? 13.412 13.398 -12.008 1.00 85.50 321 VAL A CA 1
ATOM 2490 C C . VAL A 1 321 ? 12.254 13.395 -13.002 1.00 85.50 321 VAL A C 1
ATOM 2492 O O . VAL A 1 321 ? 12.052 14.396 -13.685 1.00 85.50 321 VAL A O 1
ATOM 2495 N N . GLN A 1 322 ? 11.438 12.342 -13.038 1.00 86.25 322 GLN A N 1
ATOM 2496 C CA . GLN A 1 322 ? 10.280 12.242 -13.926 1.00 86.25 322 GLN A CA 1
ATOM 2497 C C . GLN A 1 322 ? 9.322 13.430 -13.753 1.00 86.25 322 GLN A C 1
ATOM 2499 O O . GLN A 1 322 ? 8.906 14.041 -14.736 1.00 86.25 322 GLN A O 1
ATOM 2504 N N . GLY A 1 323 ? 9.024 13.815 -12.510 1.00 82.25 323 GLY A N 1
ATOM 2505 C CA . GLY A 1 323 ? 8.184 14.973 -12.208 1.00 82.25 323 GLY A CA 1
ATOM 2506 C C . GLY A 1 323 ? 8.747 16.300 -12.730 1.00 82.25 323 GLY A C 1
ATOM 2507 O O . GLY A 1 323 ? 7.975 17.201 -13.047 1.00 82.25 323 GLY A O 1
ATOM 2508 N N . SER A 1 324 ? 10.071 16.417 -12.875 1.00 82.50 324 SER A N 1
ATOM 2509 C CA . SER A 1 324 ? 10.730 17.607 -13.434 1.00 82.50 324 SER A CA 1
ATOM 2510 C C . SER A 1 324 ? 10.733 17.658 -14.968 1.00 82.50 324 SER A C 1
ATOM 2512 O O . SER A 1 324 ? 10.866 18.739 -15.540 1.00 82.50 324 SER A O 1
ATOM 2514 N N . LEU A 1 325 ? 10.565 16.510 -15.636 1.00 76.00 325 LEU A N 1
ATOM 2515 C CA . LEU A 1 325 ? 10.589 16.398 -17.099 1.00 76.00 325 LEU A CA 1
ATOM 2516 C C . LEU A 1 325 ? 9.247 16.755 -17.750 1.00 76.00 325 LEU A C 1
ATOM 2518 O O . LEU A 1 325 ? 9.215 17.120 -18.924 1.00 76.00 325 LEU A O 1
ATOM 2522 N N . VAL A 1 326 ? 8.144 16.679 -16.999 1.00 61.88 326 VAL A N 1
ATOM 2523 C CA . VAL A 1 326 ? 6.795 16.940 -17.511 1.00 61.88 326 VAL A CA 1
ATOM 2524 C C . VAL A 1 326 ? 6.349 18.367 -17.160 1.00 61.88 326 VAL A C 1
ATOM 2526 O O . VAL A 1 326 ? 5.982 18.621 -16.012 1.00 61.88 326 VAL A O 1
ATOM 2529 N N . PRO A 1 327 ? 6.253 19.311 -18.118 1.00 46.81 327 PRO A N 1
ATOM 2530 C CA . PRO A 1 327 ? 5.441 20.504 -17.919 1.00 46.81 327 PRO A CA 1
ATOM 2531 C C . PRO A 1 327 ? 3.965 20.085 -17.982 1.00 46.81 327 PRO A C 1
ATOM 2533 O O . PRO A 1 327 ? 3.363 20.042 -19.054 1.00 46.81 327 PRO A O 1
ATOM 2536 N N . ARG A 1 328 ? 3.361 19.715 -16.845 1.00 47.28 328 ARG A N 1
ATOM 2537 C CA . ARG A 1 328 ? 1.917 19.444 -16.803 1.00 47.28 328 ARG A CA 1
ATOM 2538 C C . ARG A 1 328 ? 1.181 20.764 -17.029 1.00 47.28 328 ARG A C 1
ATOM 2540 O O . ARG A 1 328 ? 1.172 21.628 -16.155 1.00 47.28 328 ARG A O 1
ATOM 2547 N N . ALA A 1 329 ? 0.549 20.919 -18.193 1.00 31.67 329 ALA A N 1
ATOM 2548 C CA . ALA A 1 329 ? -0.565 21.846 -18.321 1.00 31.67 329 ALA A CA 1
ATOM 2549 C C . ALA A 1 329 ? -1.586 21.445 -17.250 1.00 31.67 329 ALA A C 1
ATOM 2551 O O . ALA A 1 329 ? -2.078 20.317 -17.252 1.00 31.67 329 ALA A O 1
ATOM 2552 N N . ALA A 1 330 ? -1.810 22.331 -16.282 1.00 31.70 330 ALA A N 1
ATOM 2553 C CA . ALA A 1 330 ? -2.793 22.129 -15.235 1.00 31.70 330 ALA A CA 1
ATOM 2554 C C . ALA A 1 330 ? -4.173 21.992 -15.890 1.00 31.70 330 ALA A C 1
ATOM 2556 O O . ALA A 1 330 ? -4.767 22.987 -16.299 1.00 31.70 330 ALA A O 1
ATOM 2557 N N . ALA A 1 331 ? -4.662 20.762 -16.018 1.00 34.19 331 ALA A N 1
ATOM 2558 C CA . ALA A 1 331 ? -6.081 20.520 -16.192 1.00 34.19 331 ALA A CA 1
ATOM 2559 C C . ALA A 1 331 ? -6.714 20.705 -14.809 1.00 34.19 331 ALA A C 1
ATOM 2561 O O . ALA A 1 331 ? -6.528 19.881 -13.920 1.00 34.19 331 ALA A O 1
ATOM 2562 N N . ASP A 1 332 ? -7.338 21.867 -14.638 1.00 33.97 332 ASP A N 1
ATOM 2563 C CA . ASP A 1 332 ? -8.309 22.224 -13.609 1.00 33.97 332 ASP A CA 1
ATOM 2564 C C . ASP A 1 332 ? -7.972 21.881 -12.145 1.00 33.97 332 ASP A C 1
ATOM 2566 O O . ASP A 1 332 ? -8.268 20.820 -11.608 1.00 33.97 332 ASP A O 1
ATOM 2570 N N . GLY A 1 333 ? -7.483 22.902 -11.435 1.00 36.53 333 GLY A N 1
ATOM 2571 C CA . GLY A 1 333 ? -8.102 23.247 -10.155 1.00 36.53 333 GLY A CA 1
ATOM 2572 C C . GLY A 1 333 ? -7.850 22.343 -8.949 1.00 36.53 333 GLY A C 1
ATOM 2573 O O . GLY A 1 333 ? -8.706 22.281 -8.076 1.00 36.53 333 GLY A O 1
ATOM 2574 N N . THR A 1 334 ? -6.673 21.739 -8.805 1.00 27.14 334 THR A N 1
ATOM 2575 C CA . THR 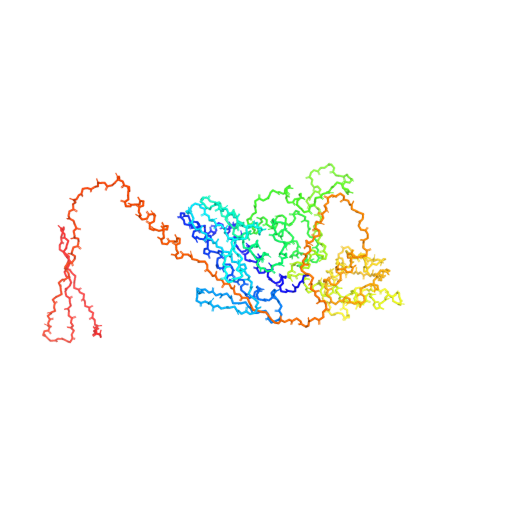A 1 334 ? -6.154 21.394 -7.470 1.00 27.14 334 THR A CA 1
ATOM 2576 C C . THR A 1 334 ? -4.849 22.127 -7.237 1.00 27.14 334 THR A C 1
ATOM 2578 O O . THR A 1 334 ? -3.772 21.671 -7.616 1.00 27.14 334 THR A O 1
ATOM 2581 N N . THR A 1 335 ? -4.941 23.287 -6.588 1.00 27.64 335 THR A N 1
ATOM 2582 C CA . THR A 1 335 ? -3.822 23.836 -5.829 1.00 27.64 335 THR A CA 1
ATOM 2583 C C . THR A 1 335 ? -3.418 22.792 -4.797 1.00 27.64 335 THR A C 1
ATOM 2585 O O . THR A 1 335 ? -4.027 22.693 -3.733 1.00 27.64 335 THR A O 1
ATOM 2588 N N . THR A 1 336 ? -2.389 22.008 -5.108 1.00 28.84 336 THR A N 1
ATOM 2589 C CA . THR A 1 336 ? -1.546 21.397 -4.090 1.00 28.84 336 THR A CA 1
ATOM 2590 C C . THR A 1 336 ? -1.004 22.554 -3.268 1.00 28.84 336 THR A C 1
ATOM 2592 O O . THR A 1 336 ? -0.110 23.279 -3.708 1.00 28.84 336 THR A O 1
ATOM 2595 N N . THR A 1 337 ? -1.603 22.805 -2.107 1.00 28.66 337 THR A N 1
ATOM 2596 C CA . THR A 1 337 ? -0.971 23.645 -1.101 1.00 28.66 337 THR A CA 1
ATOM 2597 C C . THR A 1 337 ? 0.368 22.999 -0.803 1.00 28.66 337 THR A C 1
ATOM 2599 O O . THR A 1 337 ? 0.421 21.894 -0.264 1.00 28.66 337 THR A O 1
ATOM 2602 N N . SER A 1 338 ? 1.435 23.677 -1.216 1.00 26.09 338 SER A N 1
ATOM 2603 C CA . SER A 1 338 ? 2.795 23.427 -0.771 1.00 26.09 338 SER A CA 1
ATOM 2604 C C . SER A 1 338 ? 2.774 23.080 0.719 1.00 26.09 338 SER A C 1
ATOM 2606 O O . SER A 1 338 ? 2.057 23.758 1.467 1.00 26.09 338 SER A O 1
ATOM 2608 N N . PRO A 1 339 ? 3.531 22.070 1.183 1.00 31.31 339 PRO A N 1
ATOM 2609 C CA . PRO A 1 339 ? 3.693 21.878 2.610 1.00 31.31 339 PRO A CA 1
ATOM 2610 C C . PRO A 1 339 ? 4.220 23.199 3.165 1.00 31.31 339 PRO A C 1
ATOM 2612 O O . PRO A 1 339 ? 5.251 23.707 2.713 1.00 31.31 339 PRO A O 1
ATOM 2615 N N . GLY A 1 340 ? 3.436 23.805 4.059 1.00 25.73 340 GLY A N 1
ATOM 2616 C CA . GLY A 1 340 ? 3.790 25.058 4.703 1.00 25.73 340 GLY A CA 1
ATOM 2617 C C . GLY A 1 340 ? 5.210 24.948 5.233 1.00 25.73 340 GLY A C 1
ATOM 2618 O O . GLY A 1 340 ? 5.561 23.920 5.801 1.00 25.73 340 GLY A O 1
ATOM 2619 N N . THR A 1 341 ? 6.006 25.987 4.977 1.00 28.73 341 THR A N 1
ATOM 2620 C CA . THR A 1 341 ? 7.374 26.214 5.464 1.00 28.73 341 THR A CA 1
ATOM 2621 C C . THR A 1 341 ? 7.723 25.372 6.691 1.00 28.73 341 THR A C 1
ATOM 2623 O O . THR A 1 341 ? 7.553 25.806 7.832 1.00 28.73 341 THR A O 1
ATOM 2626 N N . GLY A 1 342 ? 8.210 24.157 6.433 1.00 29.38 342 GLY A N 1
ATOM 2627 C CA . GLY A 1 342 ? 8.908 23.349 7.411 1.00 29.38 342 GLY A CA 1
ATOM 2628 C C . GLY A 1 342 ? 10.189 24.081 7.777 1.00 29.38 342 GLY A C 1
ATOM 2629 O O . GLY A 1 342 ? 10.801 24.738 6.932 1.00 29.38 342 GLY A O 1
ATOM 2630 N N . PHE A 1 343 ? 10.547 24.025 9.056 1.00 26.94 343 PHE A N 1
ATOM 2631 C CA . PHE A 1 343 ? 11.792 24.562 9.592 1.00 26.94 343 PHE A CA 1
ATOM 2632 C C . PHE A 1 343 ? 12.955 24.352 8.613 1.00 26.94 343 PHE A C 1
ATOM 2634 O O . PHE A 1 343 ? 13.189 23.232 8.163 1.00 26.94 343 PHE A O 1
ATOM 2641 N N . LYS A 1 344 ? 13.675 25.437 8.293 1.00 26.20 344 LYS A N 1
ATOM 2642 C CA . LYS A 1 344 ? 14.916 25.382 7.516 1.00 26.20 344 LYS A CA 1
ATOM 2643 C C . LYS A 1 344 ? 15.868 24.394 8.193 1.00 26.20 344 LYS A C 1
ATOM 2645 O O . LYS A 1 344 ? 16.362 24.668 9.284 1.00 26.20 344 LYS A O 1
ATOM 2650 N N . LEU A 1 345 ? 16.076 23.245 7.563 1.00 31.62 345 LEU A N 1
ATOM 2651 C CA . LEU A 1 345 ? 17.149 22.320 7.897 1.00 31.62 345 LEU A CA 1
ATOM 2652 C C . LEU A 1 345 ? 18.383 22.784 7.124 1.00 31.62 345 LEU A C 1
ATOM 2654 O O . LEU A 1 345 ? 18.382 22.758 5.896 1.00 31.62 345 LEU A O 1
ATOM 2658 N N . ASP A 1 346 ? 19.398 23.254 7.848 1.00 26.52 346 ASP A N 1
ATOM 2659 C CA . ASP A 1 346 ? 20.708 23.568 7.281 1.00 26.52 346 ASP A CA 1
ATOM 2660 C C . ASP A 1 346 ? 21.328 22.292 6.680 1.00 26.52 346 ASP A C 1
ATOM 2662 O O . ASP A 1 346 ? 21.531 21.285 7.366 1.00 26.52 346 ASP A O 1
ATOM 2666 N N . GLU A 1 347 ? 21.619 22.338 5.379 1.00 32.31 347 GLU A N 1
ATOM 2667 C CA . GLU A 1 347 ? 22.319 21.294 4.630 1.00 32.31 347 GLU A CA 1
ATOM 2668 C C . GLU A 1 347 ? 23.781 21.220 5.097 1.00 32.31 347 GLU A C 1
ATOM 2670 O O . GLU A 1 347 ? 24.602 22.069 4.754 1.00 32.31 347 GLU A O 1
ATOM 2675 N N . GLY A 1 348 ? 24.128 20.210 5.902 1.00 32.81 348 GLY A N 1
ATOM 2676 C CA . GLY A 1 348 ? 25.530 19.972 6.270 1.00 32.81 348 GLY A CA 1
ATOM 2677 C C . GLY A 1 348 ? 25.813 19.132 7.516 1.00 32.81 348 GLY A C 1
ATOM 2678 O O . GLY A 1 348 ? 26.976 18.824 7.766 1.00 32.81 348 GLY A O 1
ATOM 2679 N N . ALA A 1 349 ? 24.813 18.726 8.300 1.00 24.30 349 ALA A N 1
ATOM 2680 C CA . ALA A 1 349 ? 25.045 17.887 9.478 1.00 24.30 349 ALA A CA 1
ATOM 2681 C C . ALA A 1 349 ? 24.745 16.408 9.186 1.00 24.30 349 ALA A C 1
ATOM 2683 O O . ALA A 1 349 ? 23.635 16.053 8.795 1.00 24.30 349 ALA A O 1
ATOM 2684 N N . THR A 1 350 ? 25.729 15.537 9.421 1.00 26.92 350 THR A N 1
ATOM 2685 C CA . THR A 1 350 ? 25.547 14.082 9.532 1.00 26.92 350 THR A CA 1
ATOM 2686 C C . THR A 1 350 ? 24.335 13.772 10.416 1.00 26.92 350 THR A C 1
ATOM 2688 O O . THR A 1 350 ? 24.279 14.244 11.554 1.00 26.92 350 THR A O 1
ATOM 2691 N N . LEU A 1 351 ? 23.370 13.016 9.877 1.00 25.61 351 LEU A N 1
ATOM 2692 C CA . LEU A 1 351 ? 22.113 12.636 10.534 1.00 25.61 351 LEU A CA 1
ATOM 2693 C C . LEU A 1 351 ? 22.369 12.096 11.957 1.00 25.61 351 LEU A C 1
ATOM 2695 O O . LEU A 1 351 ? 23.014 11.059 12.084 1.00 25.61 351 LEU A O 1
ATOM 2699 N N . PRO A 1 352 ? 21.882 12.756 13.027 1.00 25.52 352 PRO A N 1
ATOM 2700 C CA . PRO A 1 352 ? 22.041 12.242 14.384 1.00 25.52 352 PRO A CA 1
ATOM 2701 C C . PRO A 1 352 ? 20.975 11.185 14.704 1.00 25.52 352 PRO A C 1
ATOM 2703 O O . PRO A 1 352 ? 19.783 11.421 14.473 1.00 25.52 352 PRO A O 1
ATOM 2706 N N . ASP A 1 353 ? 21.426 10.071 15.288 1.00 32.56 353 ASP A N 1
ATOM 2707 C CA . ASP A 1 353 ? 20.644 8.922 15.773 1.00 32.56 353 ASP A CA 1
ATOM 2708 C C . ASP A 1 353 ? 19.442 9.328 16.664 1.00 32.56 353 ASP A C 1
ATOM 2710 O O . ASP A 1 353 ? 19.516 10.292 17.434 1.00 32.56 353 ASP A O 1
ATOM 2714 N N . GLY A 1 354 ? 18.310 8.608 16.573 1.00 28.50 354 GLY A N 1
ATOM 2715 C CA . GLY A 1 354 ? 17.030 8.995 17.197 1.00 28.50 354 GLY A CA 1
ATOM 2716 C C . GLY A 1 354 ? 16.279 7.864 17.919 1.00 28.50 354 GLY A C 1
ATOM 2717 O O . GLY A 1 354 ? 16.227 6.738 17.443 1.00 28.50 354 GLY A O 1
ATOM 2718 N N . ILE A 1 355 ? 15.653 8.172 19.066 1.00 33.25 355 ILE A N 1
ATOM 2719 C CA . ILE A 1 355 ? 14.891 7.230 19.913 1.00 33.25 355 ILE A CA 1
ATOM 2720 C C . ILE A 1 355 ? 13.505 7.801 20.292 1.00 33.25 355 ILE A C 1
ATOM 2722 O O . ILE A 1 355 ? 13.436 8.871 20.881 1.00 33.25 355 ILE A O 1
ATOM 2726 N N . VAL A 1 356 ? 12.428 7.045 20.049 1.00 35.50 356 VAL A N 1
ATOM 2727 C CA . VAL A 1 356 ? 10.987 7.340 20.205 1.00 35.50 356 VAL A CA 1
ATOM 2728 C C . VAL A 1 356 ? 10.403 6.730 21.495 1.00 35.50 356 VAL A C 1
ATOM 2730 O O . VAL A 1 356 ? 10.786 5.620 21.866 1.00 35.50 356 VAL A O 1
ATOM 2733 N N . THR A 1 357 ? 9.419 7.387 22.130 1.00 34.12 357 THR A N 1
ATOM 2734 C CA . THR A 1 357 ? 8.674 6.871 23.304 1.00 34.12 357 THR A CA 1
ATOM 2735 C C . THR A 1 357 ? 7.159 6.921 23.064 1.00 34.12 357 THR A C 1
ATOM 2737 O O . THR A 1 357 ? 6.607 8.001 22.873 1.00 34.12 357 THR A O 1
ATOM 2740 N N . PHE A 1 358 ? 6.477 5.773 23.133 1.00 39.88 358 PHE A N 1
ATOM 2741 C CA . PHE A 1 358 ? 5.015 5.648 23.211 1.00 39.88 358 PHE A CA 1
ATOM 2742 C C . PHE A 1 358 ? 4.618 5.511 24.673 1.00 39.88 358 PHE A C 1
ATOM 2744 O O . PHE A 1 358 ? 5.348 4.879 25.429 1.00 39.88 358 PHE A O 1
ATOM 2751 N N . LEU A 1 359 ? 3.455 6.033 25.056 1.00 35.91 359 LEU A N 1
ATOM 2752 C CA . LEU A 1 359 ? 2.897 5.807 26.384 1.00 35.91 359 LEU A CA 1
ATOM 2753 C C . LEU A 1 359 ? 1.408 5.491 26.271 1.00 35.91 359 LEU A C 1
ATOM 2755 O O . LEU A 1 359 ? 0.616 6.339 25.859 1.00 35.91 359 LEU A O 1
ATOM 2759 N N . MET A 1 360 ? 1.075 4.234 26.580 1.00 35.94 360 MET A N 1
ATOM 2760 C CA . MET A 1 360 ? -0.286 3.707 26.596 1.00 35.94 360 MET A CA 1
ATOM 2761 C C . MET A 1 360 ? -1.162 4.490 27.576 1.00 35.94 360 MET A C 1
ATOM 2763 O O . MET A 1 360 ? -0.770 4.849 28.682 1.00 35.94 360 MET A O 1
ATOM 2767 N N . THR A 1 361 ? -2.375 4.752 27.134 1.00 36.19 361 THR A N 1
ATOM 2768 C CA . THR A 1 361 ? -3.413 5.513 27.822 1.00 36.19 361 THR A CA 1
ATOM 2769 C C . THR A 1 361 ? -4.014 4.748 28.985 1.00 36.19 361 THR A C 1
ATOM 2771 O O . THR A 1 361 ? -4.195 3.532 28.913 1.00 36.19 361 THR A O 1
ATOM 2774 N N . ASP A 1 362 ? -4.448 5.499 29.996 1.00 38.88 362 ASP A N 1
ATOM 2775 C CA . ASP A 1 362 ? -5.285 5.053 31.104 1.00 38.88 362 ASP A CA 1
ATOM 2776 C C . ASP A 1 362 ? -6.608 4.429 30.631 1.00 38.88 362 ASP A C 1
ATOM 2778 O O . ASP A 1 362 ? -7.680 5.037 30.649 1.00 38.88 362 ASP A O 1
ATOM 2782 N N . VAL A 1 363 ? -6.560 3.136 30.311 1.00 40.19 363 VAL A N 1
ATOM 2783 C CA . VAL A 1 363 ? -7.714 2.249 30.500 1.00 40.19 363 VAL A CA 1
ATOM 2784 C C . VAL A 1 363 ? -8.114 2.261 31.988 1.00 40.19 363 VAL A C 1
ATOM 2786 O O . VAL A 1 363 ? -9.280 2.051 32.314 1.00 40.19 363 VAL A O 1
ATOM 2789 N N . VAL A 1 364 ? -7.175 2.564 32.895 1.00 45.25 364 VAL A N 1
ATOM 2790 C CA . VAL A 1 364 ? -7.324 2.441 34.352 1.00 45.25 364 VAL A CA 1
ATOM 2791 C C . VAL A 1 364 ? -8.118 3.575 35.002 1.00 45.25 364 VAL A C 1
ATOM 2793 O O . VAL A 1 364 ? -8.735 3.326 36.026 1.00 45.25 364 VAL A O 1
ATOM 2796 N N . GLU A 1 365 ? -8.193 4.784 34.447 1.00 43.75 365 GLU A N 1
ATOM 2797 C CA . GLU A 1 365 ? -9.048 5.813 35.064 1.00 43.75 365 GLU A CA 1
ATOM 2798 C C . GLU A 1 365 ? -10.494 5.703 34.568 1.00 43.75 365 GLU A C 1
ATOM 2800 O O . GLU A 1 365 ? -11.424 5.629 35.370 1.00 43.75 365 GLU A O 1
ATOM 2805 N N . SER A 1 366 ? -10.712 5.584 33.255 1.00 38.19 366 SER A N 1
ATOM 2806 C CA . SER A 1 366 ? -12.070 5.571 32.691 1.00 38.19 366 SER A CA 1
ATOM 2807 C C . SER A 1 366 ? -12.791 4.229 32.830 1.00 38.19 366 SER A C 1
ATOM 2809 O O . SER A 1 366 ? -13.997 4.226 33.050 1.00 38.19 366 SER A O 1
ATOM 2811 N N . THR A 1 367 ? -12.100 3.084 32.768 1.00 46.06 367 THR A N 1
ATOM 2812 C CA . THR A 1 367 ? -12.774 1.771 32.823 1.00 46.06 367 THR A CA 1
ATOM 2813 C C . THR A 1 367 ? -13.305 1.450 34.221 1.00 46.06 367 THR A C 1
ATOM 2815 O O . THR A 1 367 ? -14.463 1.052 34.319 1.00 46.06 367 THR A O 1
ATOM 2818 N N . PRO A 1 368 ? -12.565 1.666 35.326 1.00 48.62 368 PRO A N 1
ATOM 2819 C CA . PRO A 1 368 ? -13.113 1.544 36.673 1.00 48.62 368 PRO A CA 1
ATOM 2820 C C . PRO A 1 368 ? -14.165 2.605 36.973 1.00 48.62 368 PRO A C 1
ATOM 2822 O O . PRO A 1 368 ? -15.155 2.260 37.605 1.00 48.62 368 PRO A O 1
ATOM 2825 N N . LEU A 1 369 ? -14.018 3.851 36.500 1.00 48.25 369 LEU A N 1
ATOM 2826 C CA . LEU A 1 369 ? -15.051 4.886 36.662 1.00 48.25 369 LEU A CA 1
ATOM 2827 C C . LEU A 1 369 ? -16.329 4.550 35.883 1.00 48.25 369 LEU A C 1
ATOM 2829 O O . LEU A 1 369 ? -17.426 4.746 36.397 1.00 48.25 369 LEU A O 1
ATOM 2833 N N . TRP A 1 370 ? -16.212 3.980 34.685 1.00 44.69 370 TRP A N 1
ATOM 2834 C CA . TRP A 1 370 ? -17.339 3.523 33.874 1.00 44.69 370 TRP A CA 1
ATOM 2835 C C . TRP A 1 370 ? -17.993 2.263 34.454 1.00 44.69 370 TRP A C 1
ATOM 2837 O O . TRP A 1 370 ? -19.214 2.213 34.596 1.00 44.69 370 TRP A O 1
ATOM 2847 N N . ILE A 1 371 ? -17.200 1.272 34.884 1.00 50.69 371 ILE A N 1
ATOM 2848 C CA . ILE A 1 371 ? -17.691 0.088 35.608 1.00 50.69 371 ILE A CA 1
ATOM 2849 C C . ILE A 1 371 ? -18.362 0.513 36.921 1.00 50.69 371 ILE A C 1
ATOM 2851 O O . ILE A 1 371 ? -19.433 0.002 37.238 1.00 50.69 371 ILE A O 1
ATOM 2855 N N . ALA A 1 372 ? -17.791 1.465 37.666 1.00 53.88 372 ALA A N 1
ATOM 2856 C CA . ALA A 1 372 ? -18.374 2.011 38.890 1.00 53.88 372 ALA A CA 1
ATOM 2857 C C . ALA A 1 372 ? -19.649 2.818 38.608 1.00 53.88 372 ALA A C 1
ATOM 2859 O O . ALA A 1 372 ? -20.615 2.692 39.354 1.00 53.88 372 ALA A O 1
ATOM 2860 N N . SER A 1 373 ? -19.695 3.584 37.514 1.00 45.12 373 SER A N 1
ATOM 2861 C CA . SER A 1 373 ? -20.879 4.323 37.058 1.00 45.12 373 SER A CA 1
ATOM 2862 C C . SER A 1 373 ? -22.022 3.380 36.664 1.00 45.12 373 SER A C 1
ATOM 2864 O O . SER A 1 373 ? -23.153 3.547 37.122 1.00 45.12 373 SER A O 1
ATOM 2866 N N . ARG A 1 374 ? -21.740 2.299 35.921 1.00 46.44 374 ARG A N 1
ATOM 2867 C CA . ARG A 1 374 ? -22.744 1.266 35.617 1.00 46.44 374 ARG A CA 1
ATOM 2868 C C . ARG A 1 374 ? -23.138 0.449 36.844 1.00 46.44 374 ARG A C 1
ATOM 2870 O O . ARG A 1 374 ? -24.323 0.195 37.038 1.00 46.44 374 ARG A O 1
ATOM 2877 N N . ALA A 1 375 ? -22.196 0.074 37.707 1.00 48.81 375 ALA A N 1
ATOM 2878 C CA . ALA A 1 375 ? -22.511 -0.585 38.975 1.00 48.81 375 ALA A CA 1
ATOM 2879 C C . ALA A 1 375 ? -23.395 0.307 39.864 1.00 48.81 375 ALA A C 1
ATOM 2881 O O . ALA A 1 375 ? -24.340 -0.188 40.475 1.00 48.81 375 ALA A O 1
ATOM 2882 N N . SER A 1 376 ? -23.146 1.619 39.866 1.00 46.59 376 SER A N 1
ATOM 2883 C CA . SER A 1 376 ? -23.989 2.637 40.493 1.00 46.59 376 SER A CA 1
ATOM 2884 C C . SER A 1 376 ? -25.382 2.695 39.857 1.00 46.59 376 SER A C 1
ATOM 2886 O O . SER A 1 376 ? -26.361 2.677 40.594 1.00 46.59 376 SER A O 1
ATOM 2888 N N . MET A 1 377 ? -25.532 2.654 38.526 1.00 42.22 377 MET A N 1
ATOM 2889 C CA . MET A 1 377 ? -26.853 2.581 37.863 1.00 42.22 377 MET A CA 1
ATOM 2890 C C . MET A 1 377 ? -27.655 1.323 38.242 1.00 42.22 377 MET A C 1
ATOM 2892 O O . MET A 1 377 ? -28.856 1.405 38.518 1.00 42.22 377 MET A O 1
ATOM 2896 N N . TYR A 1 378 ? -27.001 0.160 38.330 1.00 42.19 378 TYR A N 1
ATOM 2897 C CA . TYR A 1 378 ? -27.649 -1.081 38.780 1.00 42.19 378 TYR A CA 1
ATOM 2898 C C . TYR A 1 378 ? -27.961 -1.088 40.287 1.00 42.19 378 TYR A C 1
ATOM 2900 O O . TYR A 1 378 ? -28.861 -1.806 40.720 1.00 42.19 378 TYR A O 1
ATOM 2908 N N . GLN A 1 379 ? -27.260 -0.283 41.091 1.00 42.94 379 GLN A N 1
ATOM 2909 C CA . GLN A 1 379 ? -27.539 -0.099 42.521 1.00 42.94 379 GLN A CA 1
ATOM 2910 C C . GLN A 1 379 ? -28.552 1.023 42.807 1.00 42.94 379 GLN A C 1
ATOM 2912 O O . GLN A 1 379 ? -29.209 0.991 43.847 1.00 42.94 379 GLN A O 1
ATOM 2917 N N . SER A 1 380 ? -28.700 1.992 41.900 1.00 38.31 380 SER A N 1
ATOM 2918 C CA . SER A 1 380 ? -29.552 3.181 42.056 1.00 38.31 380 SER A CA 1
ATOM 2919 C C . SER A 1 380 ? -30.915 3.072 41.373 1.00 38.31 380 SER A C 1
ATOM 2921 O O . SER A 1 380 ? -31.758 3.937 41.591 1.00 38.31 380 SER A O 1
ATOM 2923 N N . SER A 1 381 ? -31.186 1.995 40.629 1.00 29.83 381 SER A N 1
ATOM 2924 C CA . SER A 1 381 ? -32.532 1.697 40.127 1.00 29.83 381 SER A CA 1
ATOM 2925 C C . SER A 1 381 ? -33.489 1.380 41.293 1.00 29.83 381 SER A C 1
ATOM 2927 O O . SER A 1 381 ? -33.395 0.297 41.882 1.00 29.83 381 SER A O 1
ATOM 2929 N N . PRO A 1 382 ? -34.470 2.243 41.630 1.00 41.22 382 PRO A N 1
ATOM 2930 C CA . PRO A 1 382 ? -35.437 1.994 42.693 1.00 41.22 382 PRO A CA 1
ATOM 2931 C C . PRO A 1 382 ? -36.608 1.150 42.165 1.00 41.22 382 PRO A C 1
ATOM 2933 O O . PRO A 1 382 ? -37.766 1.453 42.412 1.00 41.22 382 PRO A O 1
ATOM 2936 N N . CYS A 1 383 ? -36.319 0.067 41.442 1.00 36.59 383 CYS A N 1
ATOM 2937 C CA . CYS A 1 383 ? -37.338 -0.821 40.874 1.00 36.59 383 CYS A CA 1
ATOM 2938 C C . CYS A 1 383 ? -36.972 -2.301 41.040 1.00 36.59 383 CYS A C 1
ATOM 2940 O O . CYS A 1 383 ? -37.257 -3.113 40.173 1.00 36.59 383 CYS A O 1
ATOM 2942 N N . PHE A 1 384 ? -36.346 -2.682 42.155 1.00 32.75 384 PHE A N 1
ATOM 2943 C CA . PHE A 1 384 ? -36.317 -4.082 42.597 1.00 32.75 384 PHE A CA 1
ATOM 2944 C C . PHE A 1 384 ? -36.379 -4.171 44.127 1.00 32.75 384 PHE A C 1
ATOM 2946 O O . PHE A 1 384 ? -35.516 -4.724 44.806 1.00 32.75 384 PHE A O 1
ATOM 2953 N N . ARG A 1 385 ? -37.451 -3.621 44.711 1.00 35.56 385 ARG A N 1
ATOM 2954 C CA . ARG A 1 385 ? -37.871 -3.997 46.068 1.00 35.56 385 ARG A CA 1
ATOM 2955 C C . ARG A 1 385 ? -38.633 -5.323 45.981 1.00 35.56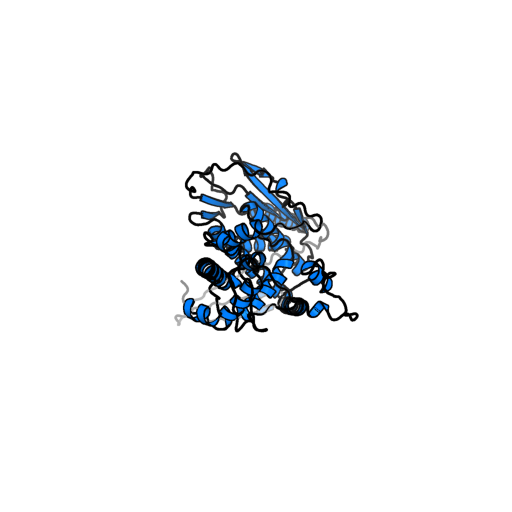 385 ARG A C 1
ATOM 2957 O O . ARG A 1 385 ? -39.856 -5.350 45.956 1.00 35.56 385 ARG A O 1
ATOM 2964 N N . ALA A 1 386 ? -37.892 -6.427 45.940 1.00 30.16 386 ALA A N 1
ATOM 2965 C CA . ALA A 1 386 ? -38.418 -7.753 46.258 1.00 30.16 386 ALA A CA 1
ATOM 2966 C C . ALA A 1 386 ? -38.073 -8.100 47.723 1.00 30.16 386 ALA A C 1
ATOM 2968 O O . ALA A 1 386 ? -37.044 -7.659 48.244 1.00 30.16 386 ALA A O 1
ATOM 2969 N N . PRO A 1 387 ? -38.955 -8.819 48.436 1.00 31.45 387 PRO A N 1
ATOM 2970 C CA . PRO A 1 387 ? -39.028 -8.790 49.890 1.00 31.45 387 PRO A CA 1
ATOM 2971 C C . PRO A 1 387 ? -37.833 -9.480 50.546 1.00 31.45 387 PRO A C 1
ATOM 2973 O O . PRO A 1 387 ? -37.357 -10.520 50.089 1.00 31.45 387 PRO A O 1
ATOM 2976 N N . ARG A 1 388 ? -37.401 -8.928 51.689 1.00 38.72 388 ARG A N 1
ATOM 2977 C CA . ARG A 1 388 ? -36.490 -9.576 52.641 1.00 38.72 388 ARG A CA 1
ATOM 2978 C C . ARG A 1 388 ? -37.022 -10.972 52.988 1.00 38.72 388 ARG A C 1
ATOM 2980 O O . ARG A 1 388 ? -37.802 -11.131 53.920 1.00 38.72 388 ARG A O 1
ATOM 2987 N N . THR A 1 389 ? -36.538 -11.992 52.287 1.00 30.50 389 THR A N 1
ATOM 2988 C CA . THR A 1 389 ? -36.562 -13.372 52.764 1.00 30.50 389 THR A CA 1
ATOM 2989 C C . THR A 1 389 ? -35.134 -13.826 53.018 1.00 30.50 389 THR A C 1
ATOM 2991 O O . THR A 1 389 ? -34.242 -13.836 52.176 1.00 30.50 389 THR A O 1
ATOM 2994 N N . ARG A 1 390 ? -34.925 -14.128 54.290 1.00 39.94 390 ARG A N 1
ATOM 2995 C CA . ARG A 1 390 ? -33.699 -14.544 54.946 1.00 39.94 390 ARG A CA 1
ATOM 2996 C C . ARG A 1 390 ? -33.247 -15.898 54.385 1.00 39.94 390 ARG A C 1
ATOM 2998 O O . ARG A 1 390 ? -33.743 -16.925 54.825 1.00 39.94 390 ARG A O 1
ATOM 3005 N N . TRP A 1 391 ? -32.294 -15.911 53.455 1.00 27.22 391 TRP A N 1
ATOM 3006 C CA . TRP A 1 391 ? -31.587 -17.131 53.040 1.00 27.22 391 TRP A CA 1
ATOM 3007 C C . TRP A 1 391 ? -30.078 -16.893 53.020 1.00 27.22 391 TRP A C 1
ATOM 3009 O O . TRP A 1 391 ? -29.448 -16.768 51.975 1.00 27.22 391 TRP A O 1
ATOM 3019 N N . SER A 1 392 ? -29.465 -16.886 54.204 1.00 31.67 392 SER A N 1
ATOM 3020 C CA . SER A 1 392 ? -28.047 -17.219 54.304 1.00 31.67 392 SER A CA 1
ATOM 3021 C C . SER A 1 392 ? -27.899 -18.720 54.031 1.00 31.67 392 SER A C 1
ATOM 3023 O O . SER A 1 392 ? -28.176 -19.567 54.882 1.00 31.67 392 SER A O 1
ATOM 3025 N N . ARG A 1 393 ? -27.478 -19.090 52.816 1.00 33.94 393 ARG A N 1
ATOM 3026 C CA . ARG A 1 393 ? -27.061 -20.466 52.505 1.00 33.94 393 ARG A CA 1
ATOM 3027 C C . ARG A 1 393 ? -25.733 -20.755 53.206 1.00 33.94 393 ARG A C 1
ATOM 3029 O O . ARG A 1 393 ? -24.659 -20.662 52.624 1.00 33.94 393 ARG A O 1
ATOM 3036 N N . ARG A 1 394 ? -25.806 -21.107 54.490 1.00 34.88 394 ARG A N 1
ATOM 3037 C CA . ARG A 1 394 ? -24.668 -21.604 55.266 1.00 34.88 394 ARG A CA 1
ATOM 3038 C C . ARG A 1 394 ? -24.552 -23.112 55.051 1.00 34.88 394 ARG A C 1
ATOM 3040 O O . ARG A 1 394 ? -25.191 -23.897 55.747 1.00 34.88 394 ARG A O 1
ATOM 3047 N N . TRP A 1 395 ? -23.732 -23.527 54.092 1.00 34.00 395 TRP A N 1
ATOM 3048 C CA . TRP A 1 395 ? -23.347 -24.931 53.956 1.00 34.00 395 TRP A CA 1
ATOM 3049 C C . TRP A 1 395 ? -22.472 -25.328 55.153 1.00 34.00 395 TRP A C 1
ATOM 3051 O O . TRP A 1 395 ? -21.346 -24.857 55.292 1.00 34.00 395 TRP A O 1
ATOM 3061 N N . LYS A 1 396 ? -22.976 -26.185 56.049 1.00 38.78 396 LYS A N 1
ATOM 3062 C CA . LYS A 1 396 ? -22.157 -26.802 57.105 1.00 38.78 396 LYS A CA 1
ATOM 3063 C C . LYS A 1 396 ? -21.654 -28.159 56.625 1.00 38.78 396 LYS A C 1
ATOM 3065 O O . LYS A 1 396 ? -22.386 -29.144 56.644 1.00 38.78 396 LYS A O 1
ATOM 3070 N N . ARG A 1 397 ? -20.381 -28.215 56.239 1.00 36.34 397 ARG A N 1
ATOM 3071 C CA . ARG A 1 397 ? -19.648 -29.466 56.009 1.00 36.34 397 ARG A CA 1
ATOM 3072 C C . ARG A 1 397 ? -19.284 -30.064 57.375 1.00 36.34 397 ARG A C 1
ATOM 3074 O O . ARG A 1 397 ? -18.526 -29.450 58.117 1.00 36.34 397 ARG A O 1
ATOM 3081 N N . ARG A 1 398 ? -19.809 -31.242 57.731 1.00 39.06 398 ARG A N 1
ATOM 3082 C CA . ARG A 1 398 ? -19.320 -32.017 58.888 1.00 39.06 398 ARG A CA 1
ATOM 3083 C C . ARG A 1 398 ? -18.430 -33.148 58.386 1.00 39.06 398 ARG A C 1
ATOM 3085 O O . ARG A 1 398 ? -18.907 -34.058 57.712 1.00 39.06 398 ARG A O 1
ATOM 3092 N N . ARG A 1 399 ? -17.139 -33.084 58.719 1.00 39.81 399 ARG A N 1
ATOM 3093 C CA . ARG A 1 399 ? -16.202 -34.189 58.513 1.00 39.81 399 ARG A CA 1
ATOM 3094 C C . ARG A 1 399 ? -16.096 -35.022 59.787 1.00 39.81 399 ARG A C 1
ATOM 3096 O O . ARG A 1 399 ? -15.747 -34.483 60.827 1.00 39.81 399 ARG A O 1
ATOM 3103 N N . GLN A 1 400 ? -16.431 -36.309 59.712 1.00 43.81 400 GLN A N 1
ATOM 3104 C CA . GLN A 1 400 ? -16.111 -37.290 60.747 1.00 43.81 400 GLN A CA 1
ATOM 3105 C C . GLN A 1 400 ? -15.179 -38.336 60.140 1.00 43.81 400 GLN A C 1
ATOM 3107 O O . GLN A 1 400 ? -15.514 -38.942 59.123 1.00 43.81 400 GLN A O 1
ATOM 3112 N N . PHE A 1 401 ? -14.019 -38.515 60.765 1.00 39.00 401 PHE A N 1
ATOM 3113 C CA . PHE A 1 401 ? -13.073 -39.583 60.472 1.00 39.00 401 PHE A CA 1
ATOM 3114 C C . PHE A 1 401 ? -13.206 -40.645 61.561 1.00 39.00 401 PHE A C 1
ATOM 3116 O O . PHE A 1 401 ? -13.271 -40.309 62.744 1.00 39.00 401 PHE A O 1
ATOM 3123 N N . ARG A 1 402 ? -13.263 -41.919 61.172 1.00 41.66 402 ARG A N 1
ATOM 3124 C CA . ARG A 1 402 ? -13.099 -43.042 62.096 1.00 41.66 402 ARG A CA 1
ATOM 3125 C C . ARG A 1 402 ? -12.042 -43.989 61.531 1.00 41.66 402 ARG A C 1
ATOM 3127 O O . ARG A 1 402 ? -12.105 -44.276 60.336 1.00 41.66 402 ARG A O 1
ATOM 3134 N N . PRO A 1 403 ? -11.097 -44.469 62.351 1.00 39.28 403 PRO A N 1
ATOM 3135 C CA . PRO A 1 403 ? -10.207 -45.544 61.944 1.00 39.28 403 PRO A CA 1
ATOM 3136 C C . PRO A 1 403 ? -11.002 -46.850 61.816 1.00 39.28 403 PRO A C 1
ATOM 3138 O O . PRO A 1 403 ? -11.888 -47.129 62.626 1.00 39.28 403 PRO A O 1
ATOM 3141 N N . ASN A 1 404 ? -10.691 -47.631 60.783 1.00 43.12 404 ASN A N 1
ATOM 3142 C CA . ASN A 1 404 ? -11.234 -48.969 60.585 1.00 43.12 404 ASN A CA 1
ATOM 3143 C C . ASN A 1 404 ? -10.252 -49.972 61.219 1.00 43.12 404 ASN A C 1
ATOM 3145 O O . ASN A 1 404 ? -9.090 -49.996 60.804 1.00 43.12 404 ASN A O 1
ATOM 3149 N N . PRO A 1 405 ? -10.641 -50.771 62.225 1.00 39.44 405 PRO A N 1
ATOM 3150 C CA . PRO A 1 405 ? -9.733 -51.759 62.785 1.00 39.44 405 PRO A CA 1
ATOM 3151 C C . PRO A 1 405 ? -9.537 -52.883 61.758 1.00 39.44 405 PRO A C 1
ATOM 3153 O O . PRO A 1 405 ? -10.458 -53.649 61.492 1.00 39.44 405 PRO A O 1
ATOM 3156 N N . GLY A 1 406 ? -8.346 -52.948 61.151 1.00 49.75 406 GLY A N 1
ATOM 3157 C CA . GLY A 1 406 ? -7.913 -54.076 60.313 1.00 49.75 406 GLY A CA 1
ATOM 3158 C C . GLY A 1 406 ? -7.522 -53.783 58.855 1.00 49.75 406 GLY A C 1
ATOM 3159 O O . GLY A 1 406 ? -7.190 -54.728 58.145 1.00 49.75 406 GLY A O 1
ATOM 3160 N N . ARG A 1 407 ? -7.517 -52.529 58.373 1.00 44.72 407 ARG A N 1
ATOM 3161 C CA . ARG A 1 407 ? -6.963 -52.162 57.044 1.00 44.72 407 ARG A CA 1
ATOM 3162 C C . ARG A 1 407 ? -6.302 -50.780 57.059 1.00 44.72 407 ARG A C 1
ATOM 3164 O O . ARG A 1 407 ? -6.730 -49.902 57.797 1.00 44.72 407 ARG A O 1
ATOM 3171 N N . THR A 1 408 ? -5.303 -50.571 56.200 1.00 44.28 408 THR A N 1
ATOM 3172 C CA . THR A 1 408 ? -4.558 -49.305 56.014 1.00 44.28 408 THR A CA 1
ATOM 3173 C C . THR A 1 408 ? -5.300 -48.221 55.214 1.00 44.28 408 THR A C 1
ATOM 3175 O O . THR A 1 408 ? -4.695 -47.208 54.862 1.00 44.28 408 THR A O 1
ATOM 3178 N N . ASP A 1 409 ? -6.600 -48.391 54.957 1.00 46.16 409 ASP A N 1
ATOM 3179 C CA . ASP A 1 409 ? -7.401 -47.461 54.155 1.00 46.16 409 ASP A CA 1
ATOM 3180 C C . ASP A 1 409 ? -8.330 -46.594 55.017 1.00 46.16 409 ASP A C 1
ATOM 3182 O O . ASP A 1 409 ? -8.966 -47.064 55.964 1.00 46.16 409 ASP A O 1
ATOM 3186 N N . TRP A 1 410 ? -8.455 -45.319 54.641 1.00 45.09 410 TRP A N 1
ATOM 3187 C CA . TRP A 1 410 ? -9.358 -44.353 55.267 1.00 45.09 410 TRP A CA 1
ATOM 3188 C C . TRP A 1 410 ? -10.672 -44.260 54.482 1.00 45.09 410 TRP A C 1
ATOM 3190 O O . TRP A 1 410 ? 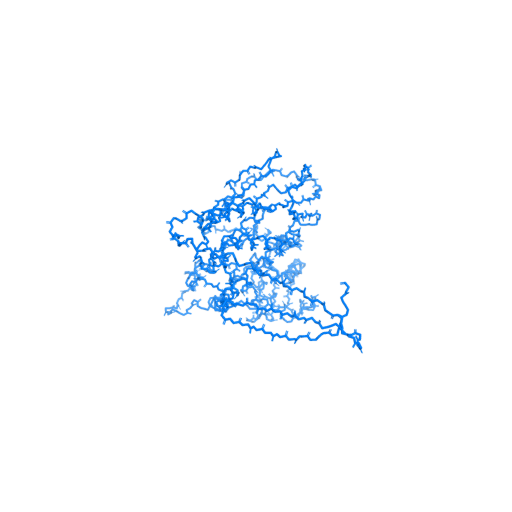-10.675 -43.925 53.300 1.00 45.09 410 TRP A O 1
ATOM 3200 N N . LEU A 1 411 ? -11.807 -44.491 55.146 1.00 43.22 411 LEU A N 1
ATOM 3201 C CA . LEU A 1 411 ? -13.134 -44.199 54.595 1.00 43.22 411 LEU A CA 1
ATOM 3202 C C . LEU A 1 411 ? -13.615 -42.846 55.120 1.00 43.22 411 LEU A C 1
ATOM 3204 O O . LEU A 1 411 ? -13.650 -42.621 56.332 1.00 43.22 411 LEU A O 1
ATOM 3208 N N . TYR A 1 412 ? -14.036 -41.954 54.223 1.00 47.28 412 TYR A N 1
ATOM 3209 C CA . TYR A 1 412 ? -14.685 -40.706 54.612 1.00 47.28 412 TYR A CA 1
ATOM 3210 C C . TYR A 1 412 ? -16.164 -40.697 54.206 1.00 47.28 412 TYR A C 1
ATOM 3212 O O . TYR A 1 412 ? -16.538 -41.047 53.087 1.00 47.28 412 TYR A O 1
ATOM 3220 N N . ARG A 1 413 ? -17.022 -40.269 55.140 1.00 40.75 413 ARG A N 1
ATOM 3221 C CA . ARG A 1 413 ? -18.473 -40.168 54.959 1.00 40.75 413 ARG A CA 1
ATOM 3222 C C . ARG A 1 413 ? -18.857 -38.715 54.698 1.00 40.75 413 ARG A C 1
ATOM 3224 O O . ARG A 1 413 ? -18.703 -37.867 55.577 1.00 40.75 413 ARG A O 1
ATOM 3231 N N . SER A 1 414 ? -19.403 -38.435 53.516 1.00 42.66 414 SER A N 1
ATOM 3232 C CA . SER A 1 414 ? -19.993 -37.128 53.206 1.00 42.66 414 SER A CA 1
ATOM 3233 C C . SER A 1 414 ? -21.519 -37.193 53.329 1.00 42.66 414 SER A C 1
ATOM 3235 O O . SER A 1 414 ? -22.181 -37.933 52.606 1.00 42.66 414 SER A O 1
ATOM 3237 N N . GLU A 1 415 ? -22.083 -36.452 54.289 1.00 40.91 415 GLU A N 1
ATOM 3238 C CA . GLU A 1 415 ? -23.532 -36.244 54.404 1.00 40.91 415 GLU A CA 1
ATOM 3239 C C . GLU A 1 415 ? -23.893 -34.874 53.826 1.00 40.91 415 GLU A C 1
ATOM 3241 O O . GLU A 1 415 ? -23.385 -33.848 54.285 1.00 40.91 415 GLU A O 1
ATOM 3246 N N . TRP A 1 416 ? -24.813 -34.858 52.861 1.00 43.84 416 TRP A N 1
ATOM 3247 C CA . TRP A 1 416 ? -25.430 -33.638 52.350 1.00 43.84 416 TRP A CA 1
ATOM 3248 C C . TRP A 1 416 ? -26.896 -33.619 52.787 1.00 43.84 416 TRP A C 1
ATOM 3250 O O . TRP A 1 416 ? -27.649 -34.559 52.529 1.00 43.84 416 TRP A O 1
ATOM 3260 N N . ARG A 1 417 ? -27.304 -32.561 53.497 1.00 38.41 417 ARG A N 1
ATOM 3261 C CA . ARG A 1 417 ? -28.701 -32.348 53.895 1.00 38.41 417 ARG A CA 1
ATOM 3262 C C . ARG A 1 417 ? -29.286 -31.178 53.115 1.00 38.41 417 ARG A C 1
ATOM 3264 O O . ARG A 1 417 ? -28.793 -30.059 53.221 1.00 38.41 417 ARG A O 1
ATOM 3271 N N . SER A 1 418 ? -30.355 -31.461 52.382 1.00 41.16 418 SER A N 1
ATOM 3272 C CA . SER A 1 418 ? -31.276 -30.483 51.804 1.00 41.16 418 SER A CA 1
ATOM 3273 C C . SER A 1 418 ? -32.579 -30.501 52.611 1.00 41.16 418 SER A C 1
ATOM 3275 O O . SER A 1 418 ? -32.913 -31.514 53.229 1.00 41.16 418 SER A O 1
ATOM 3277 N N . SER A 1 419 ? -33.336 -29.401 52.605 1.00 37.03 419 SER A N 1
ATOM 3278 C CA . SER A 1 419 ? -34.632 -29.279 53.291 1.00 37.03 419 SER A CA 1
ATOM 3279 C C . SER A 1 419 ? -35.734 -30.200 52.739 1.00 37.03 419 SER A C 1
ATOM 3281 O O . SER A 1 419 ? -36.835 -30.197 53.278 1.00 37.03 419 SER A O 1
ATOM 3283 N N . ARG A 1 420 ? -35.458 -31.011 51.704 1.00 39.94 420 ARG A N 1
ATOM 3284 C CA . ARG A 1 420 ? -36.408 -31.983 51.129 1.00 39.94 420 ARG A CA 1
ATOM 3285 C C . ARG A 1 420 ? -35.938 -33.447 51.113 1.00 39.94 420 ARG A C 1
ATOM 3287 O O . ARG A 1 420 ? -36.585 -34.271 50.484 1.00 39.94 420 ARG A O 1
ATOM 3294 N N . GLY A 1 421 ? -34.855 -33.811 51.806 1.00 41.56 421 GLY A N 1
ATOM 3295 C CA . GLY A 1 421 ? -34.458 -35.223 51.916 1.00 41.56 421 GLY A CA 1
ATOM 3296 C C . GLY A 1 421 ? -32.973 -35.455 52.176 1.00 41.56 421 GLY A C 1
ATOM 3297 O O . GLY A 1 421 ? -32.140 -34.559 52.009 1.00 41.56 421 GLY A O 1
ATOM 3298 N N . ARG A 1 422 ? -32.644 -36.675 52.622 1.00 38.31 422 ARG A N 1
ATOM 3299 C CA . ARG A 1 422 ? -31.297 -37.088 53.038 1.00 38.31 422 ARG A CA 1
ATOM 3300 C C . ARG A 1 422 ? -30.661 -37.957 51.954 1.00 38.31 422 ARG A C 1
ATOM 3302 O O . ARG A 1 422 ? -31.191 -39.016 51.643 1.00 38.31 422 ARG A O 1
ATOM 3309 N N . LEU A 1 423 ? -29.516 -37.533 51.422 1.00 41.59 423 LEU A N 1
ATOM 3310 C CA . LEU A 1 423 ? -28.722 -38.320 50.476 1.00 41.59 423 LEU A CA 1
ATOM 3311 C C . LEU A 1 423 ? -27.384 -38.686 51.127 1.00 41.59 423 LEU A C 1
ATOM 3313 O O . LEU A 1 423 ? -26.622 -37.817 51.559 1.00 41.59 423 LEU A O 1
ATOM 3317 N N . THR A 1 424 ? -27.115 -39.986 51.228 1.00 43.50 424 THR A N 1
ATOM 3318 C CA . THR A 1 424 ? -25.870 -40.547 51.770 1.00 43.50 424 THR A CA 1
ATOM 3319 C C . THR A 1 424 ? -25.130 -41.304 50.681 1.00 43.50 424 THR A C 1
ATOM 3321 O O . THR A 1 424 ? -25.686 -42.229 50.099 1.00 43.50 424 THR A O 1
ATOM 3324 N N . ARG A 1 425 ? -23.864 -40.944 50.441 1.00 41.53 425 ARG A N 1
ATOM 3325 C CA . ARG A 1 425 ? -22.970 -41.655 49.519 1.00 41.53 425 ARG A CA 1
ATOM 3326 C C . ARG A 1 425 ? -21.648 -41.963 50.221 1.00 41.53 425 ARG A C 1
ATOM 3328 O O . ARG A 1 425 ? -21.049 -41.072 50.826 1.00 41.53 425 ARG A O 1
ATOM 3335 N N . TRP A 1 426 ? -21.213 -43.217 50.148 1.00 42.56 426 TRP A N 1
ATOM 3336 C CA . TRP A 1 426 ? -19.877 -43.646 50.563 1.00 42.56 426 TRP A CA 1
ATOM 3337 C C . TRP A 1 426 ? -18.948 -43.573 49.353 1.00 42.56 426 TRP A C 1
ATOM 3339 O O . TRP A 1 426 ? -19.316 -44.030 48.274 1.00 42.56 426 TRP A O 1
ATOM 3349 N N . ILE A 1 427 ? -17.780 -42.956 49.519 1.00 47.19 427 ILE A N 1
ATOM 3350 C CA . ILE A 1 427 ? -16.771 -42.821 48.465 1.00 47.19 427 ILE A CA 1
ATOM 3351 C C . ILE A 1 427 ? -15.457 -43.333 49.054 1.00 47.19 427 ILE A C 1
ATOM 3353 O O . ILE A 1 427 ? -15.006 -42.825 50.080 1.00 47.19 427 ILE A O 1
ATOM 3357 N N . GLY A 1 428 ? -14.886 -44.368 48.440 1.00 38.16 428 GLY A N 1
ATOM 3358 C CA . GLY A 1 428 ? -13.549 -44.862 48.757 1.00 38.16 428 GLY A CA 1
ATOM 3359 C C . GLY A 1 428 ? -12.528 -44.234 47.815 1.00 38.16 428 GLY A C 1
ATOM 3360 O O . GLY A 1 428 ? -12.765 -44.173 46.612 1.00 38.16 428 GLY A O 1
ATOM 3361 N N . THR A 1 429 ? -11.404 -43.772 48.355 1.00 40.94 429 THR A N 1
ATOM 3362 C CA . THR A 1 429 ? -10.250 -43.322 47.567 1.00 40.94 429 THR A CA 1
ATOM 3363 C C . THR A 1 429 ? -8.970 -43.821 48.219 1.00 40.94 429 THR A C 1
ATOM 3365 O O . THR A 1 429 ? -8.716 -43.530 49.387 1.00 40.94 429 THR A O 1
ATOM 3368 N N . THR A 1 430 ? -8.155 -44.541 47.454 1.00 37.91 430 THR A N 1
ATOM 3369 C CA . THR A 1 430 ? -6.776 -44.899 47.794 1.00 37.91 430 THR A CA 1
ATOM 3370 C C . THR A 1 430 ? -5.872 -43.705 47.490 1.00 37.91 430 THR A C 1
ATOM 3372 O O . THR A 1 430 ? -5.581 -43.425 46.331 1.00 37.91 430 THR A O 1
ATOM 3375 N N . GLY A 1 431 ? -5.452 -42.964 48.514 1.00 36.53 431 GLY A N 1
ATOM 3376 C CA . GLY A 1 431 ? -4.490 -41.873 48.338 1.00 36.53 431 GLY A CA 1
ATOM 3377 C C . GLY A 1 431 ? -4.271 -41.066 49.613 1.00 36.53 431 GLY A C 1
ATOM 3378 O O . GLY A 1 431 ? -5.211 -40.492 50.159 1.00 36.53 431 GLY A O 1
ATOM 3379 N N . ARG A 1 432 ? -3.024 -41.031 50.100 1.00 33.56 432 ARG A N 1
ATOM 3380 C CA . ARG A 1 432 ? -2.598 -40.183 51.226 1.00 33.56 432 ARG A CA 1
ATOM 3381 C C . ARG A 1 432 ? -2.520 -38.714 50.767 1.00 33.56 432 ARG A C 1
ATOM 3383 O O . ARG A 1 432 ? -1.887 -38.472 49.743 1.00 33.56 432 ARG A O 1
ATOM 3390 N N . PRO A 1 433 ? -3.091 -37.737 51.492 1.00 36.53 433 PRO A N 1
ATOM 3391 C CA . PRO A 1 433 ? -2.889 -36.323 51.180 1.00 36.53 433 PRO A CA 1
ATOM 3392 C C . PRO A 1 433 ? -1.541 -35.823 51.735 1.00 36.53 433 PRO A C 1
ATOM 3394 O O . PRO A 1 433 ? -1.186 -36.163 52.866 1.00 36.53 433 PRO A O 1
ATOM 3397 N N . ARG A 1 434 ? -0.808 -35.037 50.932 1.00 33.97 434 ARG A N 1
ATOM 3398 C CA . ARG A 1 434 ? 0.234 -34.105 51.398 1.00 33.97 434 ARG A CA 1
ATOM 3399 C C . ARG A 1 434 ? -0.410 -32.798 51.834 1.00 33.97 434 ARG A C 1
ATOM 3401 O O . ARG A 1 434 ? -1.411 -32.415 51.185 1.00 33.97 434 ARG A O 1
#

Foldseek 3Di:
DQPLLLLLLQLLLVVLLVLQLCLLVVNDDCPAQCNLVVLQVVLVVSVVVSLVSLQPNVPPLEAEDADQDPPPDDDDDFALQWAWAWFDPRQKTFIWIWGCPPNDTHTDVVLVLGDIDGGHVDRSVSSSVVSSQSNQSSSCSSVVHDLVPNDCLVQLLVLQLVCCLVQVDFAALLVSVVVCVVRGNDDDDSVRSLCVQPVPPPPPPPDDPDPPPRRRHGRDDALVSNVSHPRCQVLVQLLLVLLQVLLVCQVVQDKDKLVVSCVVVVDDQSSSSNSLVNVVRCLLFFDPKDADPSRSIIITTGHPNSNLCNPPPDVVSVVVSVVVVDPDPDPDDDPPPDPPDDPDDDPDDDDDRHYYYYYRYPPPPNVVVVVVVVVVVVVVPPPDPDDDDDDPPDDDWDWDWDDDPPDPFTWTWTWDDDPPDTDTDTDGDPDDDD

Radius of gyration: 32.34 Å; chains: 1; bounding box: 65×80×93 Å

pLDDT: mean 70.86, std 24.48, range [24.3, 97.19]

Secondary structure (DSSP, 8-state):
--HHHHHHHHHHHHHHHHHHHHHHTT-----TT-HHHHHHHHHHHHHHHTHHHHHHHT-TT-EEEEE--TT--S--TT---EEEEEEE-SSEEEEEEEEEETTEEEE-GGGS--EEEE-TT--HHHHHHHHHHHHHHHHHHHHT-----SSSHHHHHHHHHHHHHHHSSPPBHHHHHHHHHHHS-----HHHHHHHH-TTTTSS--S--STTTTTT-B----HHHHTTSSTTHHHHHHHHHHHHHHHHHHTTTPPEEHHHHHHHHT--HHHHHHHHHHHHT-TTTEEEEEE-TTSSSEEEEEPTTGGGGTT--SHHHHHHHHHHH------S--------------TT--PPP-EEEEE---HHHHHHHHHHHHHHHHHH-S------------------B---TT-S--EEEEEEEETTEEEEEEEE------